Protein AF-A0A9Q1HTQ5-F1 (afdb_monomer_lite)

InterPro domains:
  IPR000104 Antifreeze protein, type I [PR00308] (292-306)
  IPR000104 Antifreeze protein, type I [PR00308] (306-317)
  IPR000104 Antifreeze protein, type I [PR00308] (328-337)
  IPR005135 Endonuclease/exonuclease/phosphatase [PF03372] (4-224)
  IPR016202 Deoxyribonuclease I [SM00476] (1-232)
  IPR036691 Endonuclease/exonuclease/phosphatase superfamily [G3DSA:3.60.10.10] (1-232)
  IPR036691 Endonuclease/exonuclease/phosphatase superfamily [SSF56219] (1-232)

Structure (mmCIF, N/CA/C/O backbone):
data_AF-A0A9Q1HTQ5-F1
#
_entry.id   AF-A0A9Q1HTQ5-F1
#
loop_
_atom_site.group_PDB
_atom_site.id
_atom_site.type_symbol
_atom_site.label_atom_id
_atom_site.label_alt_id
_atom_site.label_comp_id
_atom_site.label_asym_id
_atom_site.label_entity_id
_atom_site.label_seq_id
_atom_site.pdbx_PDB_ins_code
_atom_site.Cartn_x
_atom_site.Cartn_y
_atom_site.Cartn_z
_atom_site.occupancy
_atom_site.B_iso_or_equiv
_atom_site.auth_seq_id
_atom_site.auth_comp_id
_atom_site.auth_asym_id
_atom_site.auth_atom_id
_atom_site.pdbx_PDB_model_num
ATOM 1 N N . MET A 1 1 ? -15.915 -4.488 -5.566 1.00 89.19 1 MET A N 1
ATOM 2 C CA . MET A 1 1 ? -15.085 -3.269 -5.673 1.00 89.19 1 MET A CA 1
ATOM 3 C C . MET A 1 1 ? -13.651 -3.680 -5.464 1.00 89.19 1 MET A C 1
ATOM 5 O O . MET A 1 1 ? -13.401 -4.370 -4.483 1.00 89.19 1 MET A O 1
ATOM 9 N N . LYS A 1 2 ? -12.745 -3.303 -6.363 1.00 94.00 2 LYS A N 1
ATOM 10 C CA . LYS A 1 2 ? -11.341 -3.708 -6.296 1.00 94.00 2 LYS A CA 1
ATOM 11 C C . LYS A 1 2 ? -10.462 -2.571 -5.790 1.00 94.00 2 LYS A C 1
ATOM 13 O O . LYS A 1 2 ? -10.521 -1.468 -6.329 1.00 94.00 2 LYS A O 1
ATOM 18 N N . ILE A 1 3 ? -9.669 -2.848 -4.765 1.00 96.06 3 ILE A N 1
ATOM 19 C CA . ILE A 1 3 ? -8.783 -1.886 -4.111 1.00 96.06 3 ILE A CA 1
ATOM 20 C C . ILE A 1 3 ? -7.355 -2.399 -4.227 1.00 96.06 3 ILE A C 1
ATOM 22 O O . ILE A 1 3 ? -7.135 -3.603 -4.094 1.00 96.06 3 ILE A O 1
ATOM 26 N N . ALA A 1 4 ? -6.399 -1.510 -4.469 1.00 98.38 4 ALA A N 1
ATOM 27 C CA . ALA A 1 4 ? -4.987 -1.862 -4.450 1.00 98.38 4 ALA A CA 1
ATOM 28 C C . ALA A 1 4 ? -4.114 -0.780 -3.818 1.00 98.38 4 ALA A C 1
ATOM 30 O O . ALA A 1 4 ? -4.483 0.396 -3.776 1.00 98.38 4 ALA A O 1
ATOM 31 N N . SER A 1 5 ? -2.934 -1.196 -3.375 1.00 98.44 5 SER A N 1
ATOM 32 C CA . SER A 1 5 ? -1.803 -0.304 -3.145 1.00 98.44 5 SER A CA 1
ATOM 33 C C . SER A 1 5 ? -0.643 -0.732 -4.027 1.00 98.44 5 SER A C 1
ATOM 35 O O . SER A 1 5 ? -0.450 -1.929 -4.246 1.00 98.44 5 SER A O 1
ATOM 37 N N . PHE A 1 6 ? 0.090 0.236 -4.563 1.00 98.56 6 PHE A N 1
ATOM 38 C CA . PHE A 1 6 ? 1.207 -0.014 -5.456 1.00 98.56 6 PHE A CA 1
ATOM 39 C C . PHE A 1 6 ? 2.325 0.997 -5.202 1.00 98.56 6 PHE A C 1
ATOM 41 O O . PHE A 1 6 ? 2.171 2.189 -5.484 1.00 98.56 6 PHE A O 1
ATOM 48 N N . ASN A 1 7 ? 3.456 0.516 -4.685 1.00 98.12 7 ASN A N 1
ATOM 49 C CA . ASN A 1 7 ? 4.706 1.258 -4.745 1.00 98.12 7 ASN A CA 1
ATOM 50 C C . ASN A 1 7 ? 5.193 1.269 -6.195 1.00 98.12 7 ASN A C 1
ATOM 52 O O . ASN A 1 7 ? 5.527 0.223 -6.733 1.00 98.12 7 ASN A O 1
ATOM 56 N N . VAL A 1 8 ? 5.148 2.433 -6.851 1.00 97.12 8 VAL A N 1
ATOM 57 C CA . VAL A 1 8 ? 5.649 2.581 -8.218 1.00 97.12 8 VAL A CA 1
ATOM 58 C C . VAL A 1 8 ? 6.991 3.274 -8.150 1.00 97.12 8 VAL A C 1
ATOM 60 O O . VAL A 1 8 ? 7.046 4.490 -7.967 1.00 97.12 8 VAL A O 1
ATOM 63 N N . GLN A 1 9 ? 8.050 2.493 -8.359 1.00 94.38 9 GLN A N 1
ATOM 64 C CA . GLN A 1 9 ? 9.417 2.935 -8.120 1.00 94.38 9 GLN A CA 1
ATOM 65 C C . GLN A 1 9 ? 9.711 4.306 -8.744 1.00 94.38 9 GLN A C 1
ATOM 67 O O . GLN A 1 9 ? 9.787 4.452 -9.976 1.00 94.38 9 GLN A O 1
ATOM 72 N N . ARG A 1 10 ? 9.900 5.308 -7.882 1.00 92.19 10 ARG A N 1
ATOM 73 C CA . ARG A 1 10 ? 10.125 6.719 -8.231 1.00 92.19 10 ARG A CA 1
ATOM 74 C C . ARG A 1 10 ? 9.127 7.245 -9.269 1.00 92.19 10 ARG A C 1
ATOM 76 O O . ARG A 1 10 ? 9.522 7.734 -10.337 1.00 92.19 10 ARG A O 1
ATOM 83 N N . PHE A 1 11 ? 7.835 7.148 -8.975 1.00 93.25 11 PHE A N 1
ATOM 84 C CA . PHE A 1 11 ? 6.781 7.650 -9.850 1.00 93.25 11 PHE A CA 1
ATOM 85 C C . PHE A 1 11 ? 6.911 9.162 -10.062 1.00 93.25 11 PHE A C 1
ATOM 87 O O . PHE A 1 11 ? 6.737 9.958 -9.148 1.00 93.25 11 PHE A O 1
ATOM 94 N N . GLY A 1 12 ? 7.202 9.578 -11.289 1.00 92.25 12 GLY A N 1
ATOM 95 C CA . GLY A 1 12 ? 7.362 10.985 -11.642 1.00 92.25 12 GLY A CA 1
ATOM 96 C C . GLY A 1 12 ? 7.475 11.167 -13.150 1.00 92.25 12 GLY A C 1
ATOM 97 O O . GLY A 1 12 ? 7.322 10.206 -13.910 1.00 92.25 12 GLY A O 1
ATOM 98 N N . LEU A 1 13 ? 7.775 12.390 -13.598 1.00 89.50 13 LEU A N 1
ATOM 99 C CA . LEU A 1 13 ? 7.795 12.740 -15.027 1.00 89.50 13 LEU A CA 1
ATOM 100 C C . LEU A 1 13 ? 8.670 11.799 -15.863 1.00 89.50 13 LEU A C 1
ATOM 102 O O . LEU A 1 13 ? 8.209 11.273 -16.868 1.00 89.50 13 LEU A O 1
ATOM 106 N N . SER A 1 14 ? 9.890 11.498 -15.411 1.00 90.56 14 SER A N 1
ATOM 107 C CA . SER A 1 14 ? 10.790 10.582 -16.125 1.00 90.56 14 SER A CA 1
ATOM 108 C C . SER A 1 14 ? 10.177 9.200 -16.368 1.00 90.56 14 SER A C 1
ATOM 110 O O . SER A 1 14 ? 10.440 8.586 -17.399 1.00 90.56 14 SER A O 1
ATOM 112 N N . LYS A 1 15 ? 9.356 8.713 -15.429 1.00 92.06 15 LYS A N 1
ATOM 113 C CA . LYS A 1 15 ? 8.684 7.416 -15.529 1.00 92.06 15 LYS A CA 1
ATOM 114 C C . LYS A 1 15 ? 7.531 7.480 -16.535 1.00 92.06 15 LYS A C 1
ATOM 116 O O . LYS A 1 15 ? 7.478 6.664 -17.453 1.00 92.06 15 LYS A O 1
ATOM 121 N N . VAL A 1 16 ? 6.642 8.468 -16.398 1.00 91.38 16 VAL A N 1
ATOM 122 C CA . VAL A 1 16 ? 5.455 8.599 -17.264 1.00 91.38 16 VAL A CA 1
ATOM 123 C C . VAL A 1 16 ? 5.786 9.067 -18.686 1.00 91.38 16 VAL A C 1
ATOM 125 O O . VAL A 1 16 ? 4.998 8.829 -19.596 1.00 91.38 16 VAL A O 1
ATOM 128 N N . SER A 1 17 ? 6.964 9.651 -18.923 1.00 91.88 17 SER A N 1
ATOM 129 C CA . SER A 1 17 ? 7.436 9.987 -20.274 1.00 91.88 17 SER A CA 1
ATOM 130 C C . SER A 1 17 ? 7.849 8.766 -21.108 1.00 91.88 17 SER A C 1
ATOM 132 O O . SER A 1 17 ? 7.941 8.871 -22.332 1.00 91.88 17 SER A O 1
ATOM 134 N N . ASN A 1 18 ? 8.093 7.597 -20.496 1.00 94.56 18 ASN A N 1
ATOM 135 C CA . ASN A 1 18 ? 8.337 6.362 -21.243 1.00 94.56 18 ASN A CA 1
ATOM 136 C C . ASN A 1 18 ? 6.991 5.748 -21.685 1.00 94.56 18 ASN A C 1
ATOM 138 O O . ASN A 1 18 ? 6.228 5.282 -20.836 1.00 94.56 18 ASN A O 1
ATOM 142 N N . PRO A 1 19 ? 6.690 5.667 -22.996 1.00 94.19 19 PRO A N 1
ATOM 143 C CA . PRO A 1 19 ? 5.381 5.226 -23.477 1.00 94.19 19 PRO A CA 1
ATOM 144 C C . PRO A 1 19 ? 5.062 3.761 -23.144 1.00 94.19 19 PRO A C 1
ATOM 146 O O . PRO A 1 19 ? 3.893 3.419 -22.969 1.00 94.19 19 PRO A O 1
ATOM 149 N N . ASN A 1 20 ? 6.072 2.892 -23.034 1.00 94.44 20 ASN A N 1
ATOM 150 C CA . ASN A 1 20 ? 5.867 1.486 -22.675 1.00 94.44 20 ASN A CA 1
ATOM 151 C C . ASN A 1 20 ? 5.519 1.342 -21.190 1.00 94.44 20 ASN A C 1
ATOM 153 O O . ASN A 1 20 ? 4.600 0.596 -20.839 1.00 94.44 20 ASN A O 1
ATOM 157 N N . VAL A 1 21 ? 6.211 2.099 -20.333 1.00 96.19 21 VAL A N 1
ATOM 158 C CA . VAL A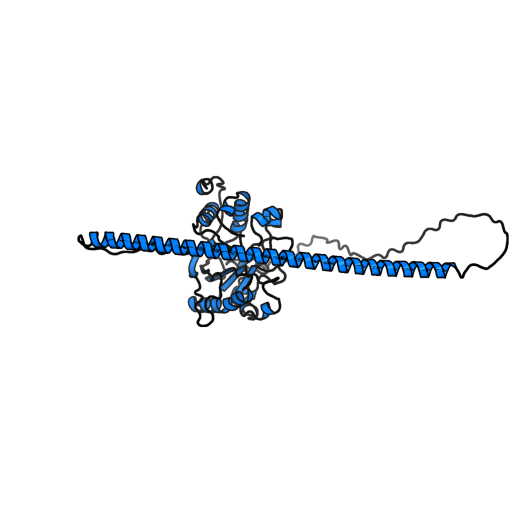 1 21 ? 5.938 2.139 -18.891 1.00 96.19 21 VAL A CA 1
ATOM 159 C C . VAL A 1 21 ? 4.577 2.773 -18.633 1.00 96.19 21 VAL A C 1
ATOM 161 O O . VAL A 1 21 ? 3.745 2.154 -17.979 1.00 96.19 21 VAL A O 1
ATOM 164 N N . LEU A 1 22 ? 4.290 3.932 -19.232 1.00 94.12 22 LEU A N 1
ATOM 165 C CA . LEU A 1 22 ? 2.994 4.603 -19.127 1.00 94.12 22 LEU A CA 1
ATOM 166 C C . LEU A 1 22 ? 1.839 3.693 -19.569 1.00 94.12 22 LEU A C 1
ATOM 168 O O . LEU A 1 22 ? 0.866 3.533 -18.839 1.00 94.12 22 LEU A O 1
ATOM 172 N N . SER A 1 23 ? 1.962 3.039 -20.729 1.00 94.44 23 SER A N 1
ATOM 173 C CA . SER A 1 23 ? 0.957 2.088 -21.230 1.00 94.44 23 SER A CA 1
ATOM 174 C C . SER A 1 23 ? 0.726 0.924 -20.262 1.00 94.44 23 SER A C 1
ATOM 176 O O . SER A 1 23 ? -0.410 0.493 -20.060 1.00 94.44 23 SER A O 1
ATOM 178 N N . THR A 1 24 ? 1.788 0.423 -19.630 1.00 96.69 24 THR A N 1
ATOM 179 C CA . THR A 1 24 ? 1.687 -0.655 -18.640 1.00 96.69 24 THR A CA 1
ATOM 180 C C . THR A 1 24 ? 1.044 -0.167 -17.345 1.00 96.69 24 THR A C 1
ATOM 182 O O . THR A 1 24 ? 0.107 -0.802 -16.868 1.00 96.69 24 THR A O 1
ATOM 185 N N . LEU A 1 25 ? 1.450 0.995 -16.827 1.00 96.00 25 LEU A N 1
ATOM 186 C CA . LEU A 1 25 ? 0.848 1.617 -15.646 1.00 96.00 25 LEU A CA 1
ATOM 187 C C . LEU A 1 25 ? -0.646 1.891 -15.850 1.00 96.00 25 LEU A C 1
ATOM 189 O O . LEU A 1 25 ? -1.441 1.561 -14.976 1.00 96.00 25 LEU A O 1
ATOM 193 N N . ILE A 1 26 ? -1.058 2.390 -17.020 1.00 92.44 26 ILE A N 1
ATOM 194 C CA . ILE A 1 26 ? -2.479 2.573 -17.354 1.00 92.44 26 ILE A CA 1
ATOM 195 C C . ILE A 1 26 ? -3.224 1.233 -17.292 1.00 92.44 26 ILE A C 1
ATOM 197 O O . ILE A 1 26 ? -4.296 1.160 -16.690 1.00 92.44 26 ILE A O 1
ATOM 201 N N . LYS A 1 27 ? -2.664 0.154 -17.861 1.00 94.81 27 LYS A N 1
ATOM 202 C CA . LYS A 1 27 ? -3.273 -1.190 -17.799 1.00 94.81 27 LYS A CA 1
ATOM 203 C C . LYS A 1 27 ? -3.373 -1.727 -16.373 1.00 94.81 27 LYS A C 1
ATOM 205 O O . LYS A 1 27 ? -4.360 -2.389 -16.070 1.00 94.81 27 LYS A O 1
ATOM 210 N N . ILE A 1 28 ? -2.373 -1.474 -15.525 1.00 96.12 28 ILE A N 1
ATOM 211 C CA . ILE A 1 28 ? -2.393 -1.861 -14.107 1.00 96.12 28 ILE A CA 1
ATOM 212 C C . ILE A 1 28 ? -3.494 -1.081 -13.389 1.00 96.12 28 ILE A C 1
ATOM 214 O O . ILE A 1 28 ? -4.422 -1.679 -12.854 1.00 96.12 28 ILE A O 1
ATOM 218 N N . VAL A 1 29 ? -3.430 0.248 -13.427 1.00 92.81 29 VAL A N 1
ATOM 219 C CA . VAL A 1 29 ? -4.302 1.134 -12.646 1.00 92.81 29 VAL A CA 1
ATOM 220 C C . VAL A 1 29 ? -5.769 0.996 -13.072 1.00 92.81 29 VAL A C 1
ATOM 222 O O . VAL A 1 29 ? -6.651 0.961 -12.221 1.00 92.81 29 VAL A O 1
ATOM 225 N N . SER A 1 30 ? -6.047 0.761 -14.360 1.00 91.25 30 SER A N 1
ATOM 226 C CA . SER A 1 30 ? -7.414 0.541 -14.881 1.00 91.25 30 SER A CA 1
ATOM 227 C C . SER A 1 30 ? -8.121 -0.712 -14.336 1.00 91.25 30 SER A C 1
ATOM 229 O O . SER A 1 30 ? -9.307 -0.924 -14.597 1.00 91.25 30 SER A O 1
ATOM 231 N N . ARG A 1 31 ? -7.418 -1.576 -13.594 1.00 93.19 31 ARG A N 1
ATOM 232 C CA . ARG A 1 31 ? -8.006 -2.758 -12.943 1.00 93.19 31 ARG A CA 1
ATOM 233 C C . ARG A 1 31 ? -8.769 -2.416 -11.666 1.00 93.19 31 ARG A C 1
ATOM 235 O O . ARG A 1 31 ? -9.531 -3.260 -11.194 1.00 93.19 31 ARG A O 1
ATOM 242 N N . TYR A 1 32 ? -8.530 -1.241 -11.091 1.00 92.62 32 TYR A N 1
ATOM 243 C CA . TYR A 1 32 ? -8.919 -0.923 -9.724 1.00 92.62 32 TYR A CA 1
ATOM 244 C C . TYR A 1 32 ? -9.999 0.161 -9.672 1.00 92.62 32 TYR A C 1
ATOM 246 O O . TYR A 1 32 ? -10.079 1.058 -10.511 1.00 92.62 32 TYR A O 1
ATOM 254 N N . ASP A 1 33 ? -10.872 0.059 -8.673 1.00 88.38 33 ASP A N 1
ATOM 255 C CA . ASP A 1 33 ? -11.833 1.112 -8.348 1.00 88.38 33 ASP A CA 1
ATOM 256 C C . ASP A 1 33 ? -11.179 2.190 -7.482 1.00 88.38 33 ASP A C 1
ATOM 258 O O . ASP A 1 33 ? -11.425 3.375 -7.691 1.00 88.38 33 ASP A O 1
ATOM 262 N N . ILE A 1 34 ? -10.320 1.766 -6.550 1.00 90.75 34 ILE A N 1
ATOM 263 C CA . ILE A 1 34 ? -9.437 2.632 -5.769 1.00 90.75 34 ILE A CA 1
ATOM 264 C C . ILE A 1 34 ? -8.026 2.062 -5.857 1.00 90.75 34 ILE A C 1
ATOM 266 O O . ILE A 1 34 ? -7.817 0.884 -5.564 1.00 90.75 34 ILE A O 1
ATOM 270 N N . ILE A 1 35 ? -7.054 2.895 -6.208 1.00 93.94 35 ILE A N 1
ATOM 271 C CA . ILE A 1 35 ? -5.642 2.547 -6.072 1.00 93.94 35 ILE A CA 1
ATOM 272 C C . ILE A 1 35 ? -4.883 3.651 -5.344 1.00 93.94 35 ILE A C 1
ATOM 274 O O . ILE A 1 35 ? -5.070 4.839 -5.616 1.00 93.94 35 ILE A O 1
ATOM 278 N N . VAL A 1 36 ? -4.033 3.228 -4.413 1.00 94.75 36 VAL A N 1
ATOM 279 C CA . VAL A 1 36 ? -3.029 4.054 -3.747 1.00 94.75 36 VAL A CA 1
ATOM 280 C C . VAL A 1 36 ? -1.711 3.882 -4.496 1.00 94.75 36 VAL A C 1
ATOM 282 O O . VAL A 1 36 ? -1.226 2.760 -4.625 1.00 94.75 36 VAL A O 1
ATOM 285 N N . ILE A 1 37 ? -1.147 4.981 -4.996 1.00 94.88 37 ILE A N 1
ATOM 286 C CA . ILE A 1 37 ? 0.185 5.004 -5.610 1.00 94.88 37 ILE A CA 1
ATOM 287 C C . ILE A 1 37 ? 1.164 5.628 -4.615 1.00 94.88 37 ILE A C 1
ATOM 289 O O . ILE A 1 37 ? 0.953 6.759 -4.165 1.00 94.88 37 ILE A O 1
ATOM 293 N N . LEU A 1 38 ? 2.215 4.881 -4.277 1.00 94.12 38 LEU A N 1
ATOM 294 C CA . LEU A 1 38 ? 3.291 5.312 -3.382 1.00 94.12 38 LEU A CA 1
ATOM 295 C C . LEU A 1 38 ? 4.530 5.740 -4.183 1.00 94.12 38 LEU A C 1
ATOM 297 O O . LEU A 1 38 ? 4.620 5.507 -5.387 1.00 94.12 38 LEU A O 1
ATOM 301 N N . GLU A 1 39 ? 5.468 6.380 -3.481 1.00 92.12 39 GLU A N 1
ATOM 302 C CA . GLU A 1 39 ? 6.740 6.887 -4.019 1.00 92.12 39 GLU A CA 1
ATOM 303 C C . GLU A 1 39 ? 6.582 7.905 -5.165 1.00 92.12 39 GLU A C 1
ATOM 305 O O . GLU A 1 39 ? 7.331 7.920 -6.143 1.00 92.12 39 GLU A O 1
ATOM 310 N N . VAL A 1 40 ? 5.612 8.813 -5.020 1.00 90.12 40 VAL A N 1
ATOM 311 C CA . VAL A 1 40 ? 5.453 9.953 -5.928 1.00 90.12 40 VAL A CA 1
ATOM 312 C C . VAL A 1 40 ? 6.608 10.939 -5.718 1.00 90.12 40 VAL A C 1
ATOM 314 O O . VAL A 1 40 ? 6.746 11.555 -4.664 1.00 90.12 40 VAL A O 1
ATOM 317 N N . VAL A 1 41 ? 7.437 11.104 -6.746 1.00 88.56 41 VAL A N 1
ATOM 318 C CA . VAL A 1 41 ? 8.570 12.033 -6.810 1.00 88.56 41 VAL A CA 1
ATOM 319 C C . VAL A 1 41 ? 8.253 13.114 -7.840 1.00 88.56 41 VAL A C 1
ATOM 321 O O . VAL A 1 41 ? 8.813 13.154 -8.939 1.00 88.56 41 VAL A O 1
ATOM 324 N N . ASP A 1 42 ? 7.311 13.990 -7.492 1.00 83.44 42 ASP A N 1
ATOM 325 C CA . ASP A 1 42 ? 6.885 15.080 -8.365 1.00 83.44 42 ASP A CA 1
ATOM 326 C C . ASP A 1 42 ? 6.272 16.256 -7.597 1.00 83.44 42 ASP A C 1
ATOM 328 O O . ASP A 1 42 ? 5.069 16.320 -7.355 1.00 83.44 42 ASP A O 1
ATOM 332 N N . VAL A 1 43 ? 7.109 17.246 -7.297 1.00 80.50 43 VAL A N 1
ATOM 333 C CA . VAL A 1 43 ? 6.691 18.493 -6.634 1.00 80.50 43 VAL A CA 1
ATOM 334 C C . VAL A 1 43 ? 5.738 19.345 -7.476 1.00 80.50 43 VAL A C 1
ATOM 336 O O . VAL A 1 43 ? 5.067 20.223 -6.945 1.00 80.50 43 VAL A O 1
ATOM 339 N N . SER A 1 44 ? 5.703 19.141 -8.797 1.00 79.56 44 SER A N 1
ATOM 340 C CA . SER A 1 44 ? 4.888 19.955 -9.706 1.00 79.56 44 SER A CA 1
ATOM 341 C C . SER A 1 44 ? 3.464 19.429 -9.867 1.00 79.56 44 SER A C 1
ATOM 343 O O . SER A 1 44 ? 2.594 20.164 -10.329 1.00 79.56 44 SER A O 1
ATOM 345 N N . GLY A 1 45 ? 3.238 18.154 -9.534 1.00 81.00 45 GLY A N 1
ATOM 346 C CA . GLY A 1 45 ? 2.000 17.431 -9.822 1.00 81.00 45 GLY A CA 1
ATOM 347 C C . GLY A 1 45 ? 1.775 17.114 -11.309 1.00 81.00 45 GLY A C 1
ATOM 348 O O . GLY A 1 45 ? 0.769 16.494 -11.648 1.00 81.00 45 GLY A O 1
ATOM 349 N N . ALA A 1 46 ? 2.683 17.495 -12.212 1.00 78.38 46 ALA A N 1
ATOM 350 C CA . ALA A 1 46 ? 2.516 17.313 -13.654 1.00 78.38 46 ALA A CA 1
ATOM 351 C C . ALA A 1 46 ? 2.484 15.835 -14.088 1.00 78.38 46 ALA A C 1
ATOM 353 O O . ALA A 1 46 ? 1.805 15.484 -15.052 1.00 78.38 46 ALA A O 1
ATOM 354 N N . SER A 1 47 ? 3.198 14.950 -13.391 1.00 77.50 47 SER A N 1
ATOM 355 C CA . SER A 1 47 ? 3.153 13.501 -13.625 1.00 77.50 47 SER A CA 1
ATOM 356 C C . SER A 1 47 ? 1.800 12.915 -13.240 1.00 77.50 47 SER A C 1
ATOM 358 O O . SER A 1 47 ? 1.245 12.126 -14.002 1.00 77.50 47 SER A O 1
ATOM 360 N N . VAL A 1 48 ? 1.239 13.362 -12.114 1.00 81.56 48 VAL A N 1
ATOM 361 C CA . VAL A 1 48 ? -0.112 13.013 -11.671 1.00 81.56 48 VAL A CA 1
ATOM 362 C C . VAL A 1 48 ? -1.141 13.519 -12.678 1.00 81.56 48 VAL A C 1
ATOM 364 O O . VAL A 1 48 ? -2.000 12.752 -13.103 1.00 81.56 48 VAL A O 1
ATOM 367 N N . GLU A 1 49 ? -1.026 14.768 -13.132 1.00 77.56 49 GLU A N 1
ATOM 368 C CA . GLU A 1 49 ? -1.935 15.349 -14.123 1.00 77.56 49 GLU A CA 1
ATOM 369 C C . GLU A 1 49 ? -1.858 14.629 -15.481 1.00 77.56 49 GLU A C 1
ATOM 371 O O . GLU A 1 49 ? -2.898 14.243 -16.021 1.00 77.56 49 GLU A O 1
ATOM 376 N N . CYS A 1 50 ? -0.652 14.389 -16.022 1.00 75.56 50 CYS A N 1
ATOM 377 C CA . CYS A 1 50 ? -0.459 13.612 -17.258 1.00 75.56 50 CYS A CA 1
ATOM 378 C C . CYS A 1 50 ? -1.065 12.210 -17.089 1.00 75.56 50 CYS A C 1
ATOM 380 O O . CYS A 1 50 ? -1.841 11.774 -17.937 1.00 75.56 50 CYS A O 1
ATOM 382 N N . PHE A 1 51 ? -0.804 11.537 -15.965 1.00 79.69 51 PHE A N 1
ATOM 383 C CA . PHE A 1 51 ? -1.307 10.189 -15.719 1.00 79.69 51 PHE A CA 1
ATOM 384 C C . PHE A 1 51 ? -2.837 10.137 -15.606 1.00 79.69 51 PHE A C 1
ATOM 386 O O . PHE A 1 51 ? -3.472 9.369 -16.324 1.00 79.69 51 PHE A O 1
ATOM 393 N N . VAL A 1 52 ? -3.453 10.990 -14.784 1.00 79.12 52 VAL A N 1
ATOM 394 C CA . VAL A 1 52 ? -4.918 11.060 -14.625 1.00 79.12 52 VAL A CA 1
ATOM 395 C C . VAL A 1 52 ? -5.613 11.443 -15.934 1.00 79.12 52 VAL A C 1
ATOM 397 O O . VAL A 1 52 ? -6.658 10.877 -16.261 1.00 79.12 52 VAL A O 1
ATOM 400 N N . THR A 1 53 ? -5.019 12.343 -16.722 1.00 76.56 53 THR A N 1
ATOM 401 C CA . THR A 1 53 ? -5.562 12.720 -18.036 1.00 76.56 53 THR A CA 1
ATOM 402 C C . THR A 1 53 ? -5.611 11.526 -18.990 1.00 76.56 53 THR A C 1
ATOM 404 O O . THR A 1 53 ? -6.605 11.345 -19.693 1.00 76.56 53 THR A O 1
ATOM 407 N N . GLU A 1 54 ? -4.573 10.687 -19.001 1.00 74.00 54 GLU A N 1
ATOM 408 C CA . GLU A 1 54 ? -4.553 9.466 -19.816 1.00 74.00 54 GLU A CA 1
ATOM 409 C C . GLU A 1 54 ? -5.502 8.378 -19.277 1.00 74.00 54 GLU A C 1
ATOM 411 O O . GLU A 1 54 ? -6.017 7.574 -20.056 1.00 74.00 54 GLU A O 1
ATOM 416 N N . LEU A 1 55 ? -5.780 8.361 -17.966 1.00 73.56 55 LEU A N 1
ATOM 417 C CA . LEU A 1 55 ? -6.705 7.411 -17.331 1.00 73.56 55 LEU A CA 1
ATOM 418 C C . LEU A 1 55 ? -8.190 7.670 -17.656 1.00 73.56 55 LEU A C 1
ATOM 420 O O . LEU A 1 55 ? -8.954 6.707 -17.743 1.00 73.56 55 LEU A O 1
ATOM 424 N N . ASN A 1 56 ? -8.599 8.935 -17.831 1.00 61.91 56 ASN A N 1
ATOM 425 C CA . ASN A 1 56 ? -9.908 9.366 -18.360 1.00 61.91 56 ASN A CA 1
ATOM 426 C C . ASN A 1 56 ? -11.157 8.609 -17.788 1.00 61.91 56 ASN A C 1
ATOM 428 O O . ASN A 1 56 ? -11.804 7.865 -18.534 1.00 61.91 56 ASN A O 1
ATOM 432 N N . ARG A 1 57 ? -11.509 8.787 -16.487 1.00 57.50 57 ARG A N 1
ATOM 433 C CA . ARG A 1 57 ? -12.694 8.174 -15.797 1.00 57.50 57 ARG A CA 1
ATOM 434 C C . ARG A 1 57 ? -13.640 9.155 -15.096 1.00 57.50 57 ARG A C 1
ATOM 436 O O . ARG A 1 57 ? -13.191 10.157 -14.559 1.00 57.50 57 ARG A O 1
ATOM 443 N N . ASP A 1 58 ? -14.916 8.751 -15.011 1.00 53.16 58 ASP A N 1
ATOM 444 C CA . ASP A 1 58 ? -15.959 9.255 -14.099 1.00 53.16 58 ASP A CA 1
ATOM 445 C C . ASP A 1 58 ? -15.993 8.531 -12.726 1.00 53.16 58 ASP A C 1
ATOM 447 O O . ASP A 1 58 ? -15.949 7.297 -12.648 1.00 53.16 58 ASP A O 1
ATOM 451 N N . ASP A 1 59 ? -16.161 9.288 -11.638 1.00 54.44 59 ASP A N 1
ATOM 452 C CA . ASP A 1 59 ? -16.075 8.808 -10.250 1.00 54.44 59 ASP A CA 1
ATOM 453 C C . ASP A 1 59 ? -17.085 7.700 -9.879 1.00 54.44 59 ASP A C 1
ATOM 455 O O . ASP A 1 59 ? -18.300 7.900 -9.861 1.00 54.44 59 ASP A O 1
ATOM 459 N N . ALA A 1 60 ? -16.573 6.518 -9.507 1.00 56.94 60 ALA A N 1
ATOM 460 C CA . ALA A 1 60 ? -17.369 5.399 -8.977 1.00 56.94 60 ALA A CA 1
ATOM 461 C C . ALA A 1 60 ? -17.467 5.389 -7.437 1.00 56.94 60 ALA A C 1
ATOM 463 O O . ALA A 1 60 ? -18.306 4.687 -6.864 1.00 56.94 60 ALA A O 1
ATOM 464 N N . VAL A 1 61 ? -16.598 6.148 -6.765 1.00 69.25 61 VAL A N 1
ATOM 465 C CA . VAL A 1 61 ? -16.501 6.254 -5.305 1.00 69.25 61 VAL A CA 1
ATOM 466 C C . VAL A 1 61 ? -16.268 7.703 -4.912 1.00 69.25 61 VAL A C 1
ATOM 468 O O . VAL A 1 61 ? -15.528 8.420 -5.577 1.00 69.25 61 VAL A O 1
ATOM 471 N N . ASN A 1 62 ? -16.883 8.122 -3.809 1.00 81.19 62 ASN A N 1
ATOM 472 C CA . ASN A 1 62 ? -16.792 9.502 -3.353 1.00 81.19 62 ASN A CA 1
ATOM 473 C C . ASN A 1 62 ? -15.760 9.595 -2.231 1.00 81.19 62 ASN A C 1
ATOM 475 O O . ASN A 1 62 ? -15.977 9.027 -1.159 1.00 81.19 62 ASN A O 1
ATOM 479 N N . LEU A 1 63 ? -14.665 10.326 -2.448 1.00 86.62 63 LEU A N 1
ATOM 480 C CA . LEU A 1 63 ? -13.786 10.755 -1.360 1.00 86.62 63 LEU A CA 1
ATOM 481 C C . LEU A 1 63 ? -14.532 11.818 -0.542 1.00 86.62 63 LEU A C 1
ATOM 483 O O . LEU A 1 63 ? -14.777 12.925 -1.013 1.00 86.62 63 LEU A O 1
ATOM 487 N N . VAL A 1 64 ? -14.938 11.466 0.676 1.00 91.31 64 VAL A N 1
ATOM 488 C CA . VAL A 1 64 ? -15.757 12.323 1.554 1.00 91.31 64 VAL A CA 1
ATOM 489 C C . VAL A 1 64 ? -14.950 12.972 2.678 1.00 91.31 64 VAL A C 1
ATOM 491 O O . VAL A 1 64 ? -15.473 13.806 3.415 1.00 91.31 64 VAL A O 1
ATOM 494 N N . GLY A 1 65 ? -13.677 12.610 2.822 1.00 89.75 65 GLY A N 1
ATOM 495 C CA . GLY A 1 65 ? -12.754 13.289 3.720 1.00 89.75 65 GLY A CA 1
ATOM 496 C C . GLY A 1 65 ? -11.329 12.781 3.571 1.00 89.75 65 GLY A C 1
ATOM 497 O O . GLY A 1 65 ? -11.110 11.622 3.236 1.00 89.75 65 GLY A O 1
ATOM 498 N N . SER A 1 66 ? -10.366 13.645 3.859 1.00 95.38 66 SER A N 1
ATOM 499 C CA . SER A 1 66 ? -8.960 13.277 3.966 1.00 95.38 66 SER A CA 1
ATOM 500 C C . SER A 1 66 ? -8.242 14.174 4.967 1.00 95.38 66 SER A C 1
ATOM 502 O O . SER A 1 66 ? -8.728 15.264 5.285 1.00 95.38 66 SER A O 1
ATOM 504 N N . TYR A 1 67 ? -7.124 13.698 5.513 1.00 94.00 67 TYR A N 1
ATOM 505 C CA . TYR A 1 67 ? -6.195 14.518 6.289 1.00 94.00 67 TYR A CA 1
ATOM 506 C C . TYR A 1 67 ? -4.827 13.841 6.402 1.00 94.00 67 TYR A C 1
ATOM 508 O O . TYR A 1 67 ? -4.737 12.617 6.419 1.00 94.00 67 TYR A O 1
ATOM 516 N N . GLN A 1 68 ? -3.780 14.651 6.526 1.00 94.94 68 GLN A N 1
ATOM 517 C CA . GLN A 1 68 ? -2.442 14.196 6.887 1.00 94.94 68 GLN A CA 1
ATOM 518 C C . GLN A 1 68 ? -2.404 13.920 8.396 1.00 94.94 68 GLN A C 1
ATOM 520 O O . GLN A 1 68 ? -2.822 14.782 9.171 1.00 94.94 68 GLN A O 1
ATOM 525 N N . TYR A 1 69 ? -1.980 12.727 8.820 1.00 93.62 69 TYR A N 1
ATOM 526 C CA . TYR A 1 69 ? -1.789 12.442 10.245 1.00 93.62 69 TYR A CA 1
ATOM 527 C C . TYR A 1 69 ? -0.666 13.317 10.813 1.00 93.62 69 TYR A C 1
ATOM 529 O O . TYR A 1 69 ? 0.365 13.481 10.171 1.00 93.62 69 TYR A O 1
ATOM 537 N N . GLU A 1 70 ? -0.886 13.885 11.999 1.00 90.06 70 GLU A N 1
ATOM 538 C CA . GLU A 1 70 ? 0.111 14.689 12.707 1.00 90.06 70 GLU A CA 1
ATOM 539 C C . GLU A 1 70 ? 0.765 13.824 13.786 1.00 90.06 70 GLU A C 1
ATOM 541 O O . GLU A 1 70 ? 0.108 13.427 14.754 1.00 90.06 70 GLU A O 1
ATOM 546 N N . ASP A 1 71 ? 2.055 13.558 13.623 1.00 89.25 71 ASP A N 1
ATOM 547 C CA . ASP A 1 71 ? 2.839 12.693 14.503 1.00 89.25 71 ASP A CA 1
ATOM 548 C C . ASP A 1 71 ? 3.527 13.496 15.624 1.00 89.25 71 ASP A C 1
ATOM 550 O O . ASP A 1 71 ? 4.746 13.638 15.703 1.00 89.25 71 ASP A O 1
ATOM 554 N N . SER A 1 72 ? 2.694 14.162 16.430 1.00 87.25 72 SER A N 1
ATOM 555 C CA . SER A 1 72 ? 3.103 15.114 17.478 1.00 87.25 72 SER A CA 1
ATOM 556 C C . SER A 1 72 ? 2.765 14.638 18.898 1.00 87.25 72 SER A C 1
ATOM 558 O O . SER A 1 72 ? 2.565 15.438 19.819 1.00 87.25 72 SER A O 1
ATOM 560 N N . GLN A 1 73 ? 2.644 13.324 19.082 1.00 82.31 73 GLN A N 1
ATOM 561 C CA . GLN A 1 73 ? 2.330 12.677 20.349 1.00 82.31 73 GLN A CA 1
ATOM 562 C C . GLN A 1 73 ? 3.486 12.918 21.321 1.00 82.31 73 GLN A C 1
ATOM 564 O O . GLN A 1 73 ? 4.635 12.593 21.045 1.00 82.31 73 GLN A O 1
ATOM 569 N N . ALA A 1 74 ? 3.174 13.485 22.488 1.00 80.94 74 ALA A N 1
ATOM 570 C CA . ALA A 1 74 ? 4.194 13.822 23.472 1.00 80.94 74 ALA A CA 1
ATOM 571 C C . ALA A 1 74 ? 4.988 12.577 23.910 1.00 80.94 74 ALA A C 1
ATOM 573 O O . ALA A 1 74 ? 4.419 11.676 24.534 1.00 80.94 74 ALA A O 1
ATOM 574 N N . GLY A 1 75 ? 6.297 12.574 23.653 1.00 81.19 75 GLY A N 1
ATOM 575 C CA . GLY A 1 75 ? 7.203 11.467 23.966 1.00 81.19 75 GLY A CA 1
ATOM 576 C C . GLY A 1 75 ? 7.368 10.411 22.869 1.00 81.19 75 GLY A C 1
ATOM 577 O O . GLY A 1 75 ? 8.110 9.457 23.106 1.00 81.19 75 GLY A O 1
ATOM 578 N N . ASP A 1 76 ? 6.717 10.574 21.718 1.00 80.44 76 ASP A N 1
ATOM 579 C CA . ASP A 1 76 ? 6.956 9.782 20.506 1.00 80.44 76 ASP A CA 1
ATOM 580 C C . ASP A 1 76 ? 6.769 10.653 19.254 1.00 80.44 76 ASP A C 1
ATOM 582 O O . ASP A 1 76 ? 6.050 10.314 18.325 1.00 80.44 76 ASP A O 1
ATOM 586 N N . GLU A 1 77 ? 7.358 11.849 19.269 1.00 88.00 77 GLU A N 1
ATOM 587 C CA . GLU A 1 77 ? 7.269 12.778 18.147 1.00 88.00 77 GLU A CA 1
ATOM 588 C C . GLU A 1 77 ? 8.113 12.298 16.948 1.00 88.00 77 GLU A C 1
ATOM 590 O O . GLU A 1 77 ? 9.238 11.821 17.136 1.00 88.00 77 GLU A O 1
ATOM 595 N N . ASP A 1 78 ? 7.613 12.517 15.724 1.00 89.12 78 ASP A N 1
ATOM 596 C CA . ASP A 1 78 ? 8.357 12.319 14.462 1.00 89.12 78 ASP A CA 1
ATOM 597 C C . ASP A 1 78 ? 8.857 10.867 14.258 1.00 89.12 78 ASP A C 1
ATOM 599 O O . ASP A 1 78 ? 10.030 10.603 13.977 1.00 89.12 78 ASP A O 1
ATOM 603 N N . VAL A 1 79 ? 7.965 9.892 14.459 1.00 93.06 79 VAL A N 1
ATOM 604 C CA . VAL A 1 79 ? 8.178 8.464 14.182 1.00 93.06 79 VAL A CA 1
ATOM 605 C C . VAL A 1 79 ? 8.182 8.193 12.683 1.00 93.06 79 VAL A C 1
ATOM 607 O O . VAL A 1 79 ? 9.058 7.477 12.194 1.00 93.06 79 VAL A O 1
ATOM 610 N N . PHE A 1 80 ? 7.195 8.717 11.955 1.00 95.88 80 PHE A N 1
ATOM 611 C CA . PHE A 1 80 ? 7.029 8.413 10.536 1.00 95.88 80 PHE A CA 1
ATOM 612 C C . PHE A 1 80 ? 7.965 9.247 9.664 1.00 95.88 80 PHE A C 1
ATOM 614 O O . PHE A 1 80 ? 7.867 10.468 9.629 1.00 95.88 80 PHE A O 1
ATOM 621 N N . ALA A 1 81 ? 8.777 8.597 8.823 1.00 93.81 81 ALA A N 1
ATOM 622 C CA . ALA A 1 81 ? 9.506 9.316 7.773 1.00 93.81 81 ALA A CA 1
ATOM 623 C C . ALA A 1 81 ? 8.568 9.935 6.718 1.00 93.81 81 ALA A C 1
ATOM 625 O O . ALA A 1 81 ? 8.962 10.832 5.968 1.00 93.81 81 ALA A O 1
ATOM 626 N N . ARG A 1 82 ? 7.356 9.378 6.601 1.00 93.88 82 ARG A N 1
ATOM 627 C CA . ARG A 1 82 ? 6.271 9.841 5.735 1.00 93.88 82 ARG A CA 1
ATOM 628 C C . ARG A 1 82 ? 4.966 9.618 6.476 1.00 93.88 82 ARG A C 1
ATOM 630 O O . ARG A 1 82 ? 4.497 8.485 6.577 1.00 93.88 82 ARG A O 1
ATOM 637 N N . GLU A 1 83 ? 4.383 10.680 7.003 1.00 93.12 83 GLU A N 1
ATOM 638 C CA . GLU A 1 83 ? 3.176 10.559 7.801 1.00 93.12 83 GLU A CA 1
ATOM 639 C C . GLU A 1 83 ? 2.025 9.976 6.945 1.00 93.12 83 GLU A C 1
ATOM 641 O O . GLU A 1 83 ? 1.896 10.304 5.755 1.00 93.12 83 GLU A O 1
ATOM 646 N N . PRO A 1 84 ? 1.146 9.125 7.503 1.00 95.75 84 PRO A N 1
ATOM 647 C CA . PRO A 1 84 ? 0.034 8.562 6.738 1.00 95.75 84 PRO A CA 1
ATOM 648 C C . PRO A 1 84 ? -0.999 9.610 6.284 1.00 95.75 84 PRO A C 1
ATOM 650 O O . PRO A 1 84 ? -1.568 10.345 7.099 1.00 95.75 84 PRO A O 1
ATOM 653 N N . TYR A 1 85 ? -1.312 9.633 4.983 1.00 93.94 85 TYR A N 1
ATOM 654 C CA . TYR A 1 85 ? -2.377 10.474 4.418 1.00 93.94 85 TYR A CA 1
ATOM 655 C C . TYR A 1 85 ? -3.719 9.734 4.424 1.00 93.94 85 TYR A C 1
ATOM 657 O O . TYR A 1 85 ? -4.019 8.929 3.544 1.00 93.94 85 TYR A O 1
ATOM 665 N N . ILE A 1 86 ? -4.538 9.994 5.438 1.00 96.81 86 ILE A N 1
ATOM 666 C CA . ILE A 1 86 ? -5.770 9.252 5.704 1.00 96.81 86 ILE A CA 1
ATOM 667 C C . ILE A 1 86 ? -6.865 9.651 4.712 1.00 96.81 86 ILE A C 1
ATOM 669 O O . ILE A 1 86 ? -7.147 10.836 4.530 1.00 96.81 86 ILE A O 1
ATOM 673 N N . LEU A 1 87 ? -7.553 8.664 4.134 1.00 96.06 87 LEU A N 1
ATOM 674 C CA . LEU A 1 87 ? -8.608 8.856 3.136 1.00 96.06 87 LEU A CA 1
ATOM 675 C C . LEU A 1 87 ? -9.904 8.183 3.588 1.00 96.06 87 LEU A C 1
ATOM 677 O O . LEU A 1 87 ? -9.896 7.027 3.995 1.00 96.06 87 LEU A O 1
ATOM 681 N N . ARG A 1 88 ? -11.038 8.870 3.473 1.00 95.25 88 ARG A N 1
ATOM 682 C CA . ARG A 1 88 ? -12.364 8.325 3.775 1.00 95.25 88 ARG A CA 1
ATOM 683 C C . ARG A 1 88 ? -13.240 8.353 2.541 1.00 95.25 88 ARG A C 1
ATOM 685 O O . ARG A 1 88 ? -13.555 9.417 2.012 1.00 95.25 88 ARG A O 1
ATOM 692 N N . PHE A 1 89 ? -13.698 7.182 2.143 1.00 91.38 89 PHE A N 1
ATOM 693 C CA . PHE A 1 89 ? -14.565 6.970 1.004 1.00 91.38 89 PHE A CA 1
ATOM 694 C C . PHE A 1 89 ? -15.974 6.606 1.450 1.00 91.38 89 PHE A C 1
ATOM 696 O O . PHE A 1 89 ? -16.183 5.874 2.420 1.00 91.38 89 PHE A O 1
ATOM 703 N N . GLN A 1 90 ? -16.945 7.080 0.678 1.00 89.06 90 GLN A N 1
ATOM 704 C CA . GLN A 1 90 ? -18.308 6.590 0.718 1.00 89.06 90 GLN A CA 1
ATOM 705 C C . GLN A 1 90 ? -18.607 5.829 -0.573 1.00 89.06 90 GLN A C 1
ATOM 707 O O . GLN A 1 90 ? -18.409 6.340 -1.677 1.00 89.06 90 GLN A O 1
ATOM 712 N N . SER A 1 91 ? -19.114 4.608 -0.428 1.00 81.75 91 SER A N 1
ATOM 713 C CA . SER A 1 91 ? -19.462 3.737 -1.547 1.00 81.75 91 SER A CA 1
ATOM 714 C C . SER A 1 91 ? -20.922 3.328 -1.469 1.00 81.75 91 SER A C 1
ATOM 716 O O . SER A 1 91 ? -21.377 2.744 -0.488 1.00 81.75 91 SER A O 1
ATOM 718 N N . MET A 1 92 ? -21.669 3.572 -2.543 1.00 79.19 92 MET A N 1
ATOM 719 C CA . MET A 1 92 ? -23.049 3.094 -2.652 1.00 79.19 92 MET A CA 1
ATOM 720 C C . MET A 1 92 ? -23.128 1.660 -3.192 1.00 79.19 92 MET A C 1
ATOM 722 O O . MET A 1 92 ? -24.166 1.018 -3.034 1.00 79.19 92 MET A O 1
ATOM 726 N N . ALA A 1 93 ? -22.036 1.125 -3.746 1.00 78.62 93 ALA A N 1
ATOM 727 C CA . ALA A 1 93 ? -22.008 -0.163 -4.441 1.00 78.62 93 ALA A CA 1
ATOM 728 C C . ALA A 1 93 ? -21.618 -1.361 -3.552 1.00 78.62 93 ALA A C 1
ATOM 730 O O . ALA A 1 93 ? -21.962 -2.496 -3.875 1.00 78.62 93 ALA A O 1
ATOM 731 N N . THR A 1 94 ? -20.932 -1.139 -2.428 1.00 83.25 94 THR A N 1
ATOM 732 C CA . THR A 1 94 ? -20.414 -2.202 -1.540 1.00 83.25 94 THR A CA 1
ATOM 733 C C . THR A 1 94 ? -21.296 -2.451 -0.323 1.00 83.25 94 THR A C 1
ATOM 735 O O . THR A 1 94 ? -22.107 -1.595 0.035 1.00 83.25 94 THR A O 1
ATOM 738 N N . GLU A 1 95 ? -21.160 -3.622 0.308 1.00 82.94 95 GLU A N 1
ATOM 739 C CA . GLU A 1 95 ? -21.797 -3.911 1.608 1.00 82.94 95 GLU A CA 1
ATOM 740 C C . GLU A 1 95 ? -21.343 -2.897 2.672 1.00 82.94 95 GLU A C 1
ATOM 742 O O . GLU A 1 95 ? -22.172 -2.319 3.374 1.00 82.94 95 GLU A O 1
ATOM 747 N N . LEU A 1 96 ? -20.046 -2.571 2.687 1.00 86.12 96 LEU A N 1
ATOM 748 C CA . LEU A 1 96 ? -19.492 -1.463 3.465 1.00 86.12 96 LEU A CA 1
ATOM 749 C C . LEU A 1 96 ? -19.743 -0.130 2.761 1.00 86.12 96 LEU A C 1
ATOM 751 O O . LEU A 1 96 ? -19.226 0.108 1.670 1.00 86.12 96 LEU A O 1
ATOM 755 N N . LYS A 1 97 ? -20.531 0.749 3.384 1.00 88.25 97 LYS A N 1
ATOM 756 C CA . LYS A 1 97 ? -20.846 2.084 2.840 1.00 88.25 97 LYS A CA 1
ATOM 757 C C . LYS A 1 97 ? -19.812 3.147 3.161 1.00 88.25 97 LYS A C 1
ATOM 759 O O . LYS A 1 97 ? -19.697 4.118 2.421 1.00 88.25 97 LYS A O 1
ATOM 764 N N . ASP A 1 98 ? -19.103 2.956 4.258 1.00 91.75 98 ASP A N 1
ATOM 765 C CA . ASP A 1 98 ? -18.076 3.841 4.784 1.00 91.75 98 ASP A CA 1
ATOM 766 C C . ASP A 1 98 ? -16.778 3.047 4.829 1.00 91.75 98 ASP A C 1
ATOM 768 O O . ASP A 1 98 ? -16.775 1.942 5.370 1.00 91.75 98 ASP A O 1
ATOM 772 N N . LEU A 1 99 ? -15.719 3.573 4.226 1.00 94.88 99 LEU A N 1
ATOM 773 C CA . LEU A 1 99 ? -14.419 2.921 4.159 1.00 94.88 99 LEU A CA 1
ATOM 774 C C . LEU A 1 99 ? -13.333 3.955 4.414 1.00 94.88 99 LEU A C 1
ATOM 776 O O . LEU A 1 99 ? -13.307 5.000 3.770 1.00 94.88 99 LEU A O 1
ATOM 780 N N . VAL A 1 100 ? -12.413 3.646 5.313 1.00 97.50 100 VAL A N 1
ATOM 781 C CA . VAL A 1 100 ? -11.220 4.448 5.554 1.00 97.50 100 VAL A CA 1
ATOM 782 C C . VAL A 1 100 ? -10.000 3.684 5.074 1.00 97.50 100 VAL A C 1
ATOM 784 O O . VAL A 1 100 ? -9.825 2.521 5.425 1.00 97.50 100 VAL A O 1
ATOM 787 N N . LEU A 1 101 ? -9.159 4.347 4.287 1.00 98.31 101 LEU A N 1
ATOM 788 C CA . LEU A 1 101 ? -7.854 3.855 3.874 1.00 98.31 101 LEU A CA 1
ATOM 789 C C . LEU A 1 101 ? -6.754 4.621 4.614 1.00 98.31 101 LEU A C 1
ATOM 791 O O . LEU A 1 101 ? -6.804 5.850 4.719 1.00 98.31 101 LEU A O 1
ATOM 795 N N . ILE A 1 102 ? -5.752 3.881 5.078 1.00 98.44 102 ILE A N 1
ATOM 796 C CA . ILE A 1 102 ? -4.503 4.382 5.650 1.00 98.44 102 ILE A CA 1
ATOM 797 C C . ILE A 1 102 ? -3.362 3.884 4.746 1.00 98.44 102 ILE A C 1
ATOM 799 O O . ILE A 1 102 ? -2.875 2.767 4.939 1.00 98.44 102 ILE A O 1
ATOM 803 N N . PRO A 1 103 ? -2.992 4.656 3.707 1.00 97.62 103 PRO A N 1
ATOM 804 C CA . PRO A 1 103 ? -1.782 4.447 2.920 1.00 97.62 103 PRO A CA 1
ATOM 805 C C . PRO A 1 103 ? -0.530 4.489 3.793 1.00 97.62 103 PRO A C 1
ATOM 807 O O . PRO A 1 103 ? -0.399 5.389 4.622 1.00 97.62 103 PRO A O 1
ATOM 810 N N . VAL A 1 104 ? 0.395 3.556 3.577 1.00 97.50 104 VAL A N 1
ATOM 811 C CA . VAL A 1 104 ? 1.675 3.506 4.297 1.00 97.50 104 VAL A CA 1
ATOM 812 C C . VAL A 1 104 ? 2.813 3.222 3.320 1.00 97.50 104 VAL A C 1
ATOM 814 O O . VAL A 1 104 ? 2.691 2.354 2.459 1.00 97.50 104 VAL A O 1
ATOM 817 N N . HIS A 1 105 ? 3.913 3.956 3.474 1.00 97.81 105 HIS A N 1
ATOM 818 C CA . HIS A 1 105 ? 5.205 3.658 2.860 1.00 97.81 105 HIS A CA 1
ATOM 819 C C . HIS A 1 105 ? 6.289 3.876 3.914 1.00 97.81 105 HIS A C 1
ATOM 821 O O . HIS A 1 105 ? 6.792 4.997 4.071 1.00 97.81 105 HIS A O 1
ATOM 827 N N . THR A 1 106 ? 6.615 2.809 4.643 1.00 97.94 106 THR A N 1
ATOM 828 C CA . THR A 1 106 ? 7.569 2.890 5.751 1.00 97.94 106 THR A CA 1
ATOM 829 C C . THR A 1 106 ? 8.973 3.210 5.259 1.00 97.94 106 THR A C 1
ATOM 831 O O . THR A 1 106 ? 9.334 2.963 4.103 1.00 97.94 106 THR A O 1
ATOM 834 N N . LYS A 1 107 ? 9.811 3.764 6.134 1.00 97.00 107 LYS A N 1
ATOM 835 C CA . LYS A 1 107 ? 11.254 3.753 5.905 1.00 97.00 107 LYS A CA 1
ATOM 836 C C . LYS A 1 107 ? 11.812 2.357 6.226 1.00 97.00 107 LYS A C 1
ATOM 838 O O . LYS A 1 107 ? 11.595 1.877 7.339 1.00 97.00 107 LYS A O 1
ATOM 843 N N . PRO A 1 108 ? 12.581 1.717 5.324 1.00 96.50 108 PRO A N 1
ATOM 844 C CA . PRO A 1 108 ? 13.081 0.356 5.544 1.00 96.50 108 PRO A CA 1
ATOM 845 C C . PRO A 1 108 ? 13.835 0.171 6.871 1.00 96.50 108 PRO A C 1
ATOM 847 O O . PRO A 1 108 ? 13.575 -0.774 7.609 1.00 96.50 108 PRO A O 1
ATOM 850 N N . ASP A 1 109 ? 14.709 1.119 7.223 1.00 96.44 109 ASP A N 1
ATOM 851 C CA . ASP A 1 109 ? 15.519 1.045 8.449 1.00 96.44 109 ASP A CA 1
ATOM 852 C C . ASP A 1 109 ? 14.712 1.254 9.747 1.00 96.44 109 ASP A C 1
ATOM 854 O O . ASP A 1 109 ? 15.180 0.867 10.814 1.00 96.44 109 ASP A O 1
ATOM 858 N N . ASP A 1 110 ? 13.515 1.847 9.664 1.00 96.56 110 ASP A N 1
ATOM 859 C CA . ASP A 1 110 ? 12.651 2.164 10.814 1.00 96.56 110 ASP A CA 1
ATOM 860 C C . ASP A 1 110 ? 11.304 1.420 10.753 1.00 96.56 110 ASP A C 1
ATOM 862 O O . ASP A 1 110 ? 10.370 1.727 11.496 1.00 96.56 110 ASP A O 1
ATOM 866 N N . SER A 1 111 ? 11.196 0.405 9.887 1.00 97.25 111 SER A N 1
ATOM 867 C CA . SER A 1 111 ? 9.923 -0.258 9.580 1.00 97.25 111 SER A CA 1
ATOM 868 C C . SER A 1 111 ? 9.265 -0.877 10.804 1.00 97.25 111 SER A C 1
ATOM 870 O O . SER A 1 111 ? 8.059 -0.745 10.967 1.00 97.25 111 SER A O 1
ATOM 872 N N . GLU A 1 112 ? 10.026 -1.495 11.711 1.00 97.31 112 GLU A N 1
ATOM 873 C CA . GLU A 1 112 ? 9.450 -2.036 12.948 1.00 97.31 112 GLU A CA 1
ATOM 874 C C . GLU A 1 112 ? 8.727 -0.951 13.765 1.00 97.31 112 GLU A C 1
ATOM 876 O O . GLU A 1 112 ? 7.591 -1.153 14.200 1.00 97.31 112 GLU A O 1
ATOM 881 N N . ARG A 1 113 ? 9.376 0.206 13.947 1.00 96.81 113 ARG A N 1
ATOM 882 C CA . ARG A 1 113 ? 8.864 1.309 14.765 1.00 96.81 113 ARG A CA 1
ATOM 883 C C . ARG A 1 113 ? 7.665 1.977 14.099 1.00 96.81 113 ARG A C 1
ATOM 885 O O . ARG A 1 113 ? 6.633 2.132 14.744 1.00 96.81 113 ARG A O 1
ATOM 892 N N . GLU A 1 114 ? 7.772 2.305 12.811 1.00 98.38 114 GLU A N 1
ATOM 893 C CA . GLU A 1 114 ? 6.665 2.912 12.064 1.00 98.38 114 GLU A CA 1
ATOM 894 C C . GLU A 1 114 ? 5.435 1.992 12.028 1.00 98.38 114 GLU A C 1
ATOM 896 O O . GLU A 1 114 ? 4.309 2.449 12.221 1.00 98.38 114 GLU A O 1
ATOM 901 N N . LEU A 1 115 ? 5.623 0.679 11.841 1.00 98.44 115 LEU A N 1
ATOM 902 C CA . LEU A 1 115 ? 4.511 -0.274 11.835 1.00 98.44 115 LEU A CA 1
ATOM 903 C C . LEU A 1 115 ? 3.830 -0.415 13.196 1.00 98.44 115 LEU A C 1
ATOM 905 O O . LEU A 1 115 ? 2.622 -0.657 13.242 1.00 98.44 115 LEU A O 1
ATOM 909 N N . ASP A 1 116 ? 4.571 -0.295 14.296 1.00 98.12 116 ASP A N 1
ATOM 910 C CA . ASP A 1 116 ? 3.971 -0.294 15.627 1.00 98.12 116 ASP A CA 1
ATOM 911 C C . ASP A 1 116 ? 3.120 0.958 15.875 1.00 98.12 116 ASP A C 1
ATOM 913 O O . ASP A 1 116 ? 1.997 0.838 16.379 1.00 98.12 116 ASP A O 1
ATOM 917 N N . GLU A 1 117 ? 3.593 2.124 15.430 1.00 97.94 117 GLU A N 1
ATOM 918 C CA . GLU A 1 117 ? 2.899 3.408 15.596 1.00 97.94 117 GLU A CA 1
ATOM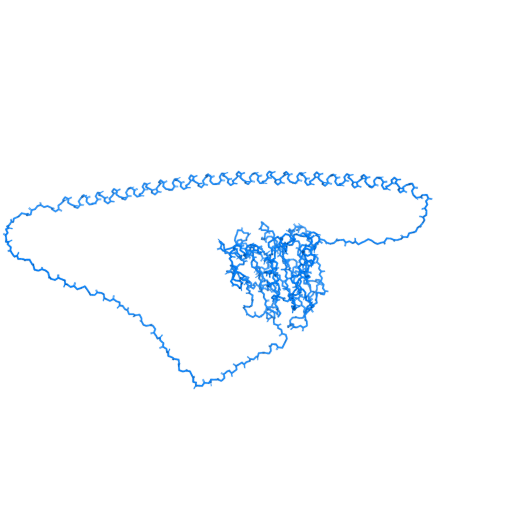 919 C C . GLU A 1 117 ? 1.605 3.514 14.772 1.00 97.94 117 GLU A C 1
ATOM 921 O O . GLU A 1 117 ? 0.670 4.236 15.127 1.00 97.94 117 GLU A O 1
ATOM 926 N N . LEU A 1 118 ? 1.441 2.691 13.728 1.00 98.38 118 LEU A N 1
ATOM 927 C CA . LEU A 1 118 ? 0.165 2.583 13.005 1.00 98.38 118 LEU A CA 1
ATOM 928 C C . LEU A 1 118 ? -1.017 2.204 13.910 1.00 98.38 118 LEU A C 1
ATOM 930 O O . LEU A 1 118 ? -2.171 2.470 13.555 1.00 98.38 118 LEU A O 1
ATOM 934 N N . TYR A 1 119 ? -0.771 1.600 15.077 1.00 98.38 119 TYR A N 1
ATOM 935 C CA . TYR A 1 119 ? -1.827 1.356 16.054 1.00 98.38 119 TYR A CA 1
ATOM 936 C C . TYR A 1 119 ? -2.418 2.662 16.607 1.00 98.38 119 TYR A C 1
ATOM 938 O O . TYR A 1 119 ? -3.640 2.771 16.745 1.00 98.38 119 TYR A O 1
ATOM 946 N N . ASP A 1 120 ? -1.593 3.671 16.873 1.00 97.69 120 ASP A N 1
ATOM 947 C CA . ASP A 1 120 ? -2.039 4.970 17.379 1.00 97.69 120 ASP A CA 1
ATOM 948 C C . ASP A 1 120 ? -2.703 5.802 16.282 1.00 97.69 120 ASP A C 1
ATOM 950 O O . ASP A 1 120 ? -3.760 6.405 16.519 1.00 97.69 120 ASP A O 1
ATOM 954 N N . VAL A 1 121 ? -2.198 5.710 15.046 1.00 98.06 121 VAL A N 1
ATOM 955 C CA . VAL A 1 121 ? -2.883 6.242 13.857 1.00 98.06 121 VAL A CA 1
ATOM 956 C C . VAL A 1 121 ? -4.290 5.650 13.755 1.00 98.06 121 VAL A C 1
ATOM 958 O O . VAL A 1 121 ? -5.277 6.385 13.640 1.00 98.06 121 VAL A O 1
ATOM 961 N N . PHE A 1 122 ? -4.413 4.325 13.867 1.00 98.56 122 PHE A N 1
ATOM 962 C CA . PHE A 1 122 ? -5.701 3.635 13.873 1.00 98.56 122 PHE A CA 1
ATOM 963 C C . PHE A 1 122 ? -6.630 4.161 14.981 1.00 98.56 122 PHE A C 1
ATOM 965 O O . PHE A 1 122 ? -7.797 4.468 14.713 1.00 98.56 122 PHE A O 1
ATOM 972 N N . LEU A 1 123 ? -6.136 4.322 16.215 1.00 98.06 123 LEU A N 1
ATOM 973 C CA . LEU A 1 123 ? -6.934 4.848 17.326 1.00 98.06 123 LEU A CA 1
ATOM 974 C C . LEU A 1 123 ? -7.410 6.282 17.065 1.00 98.06 123 LEU A C 1
ATOM 976 O O . LEU A 1 123 ? -8.571 6.609 17.345 1.00 98.06 123 LEU A O 1
ATOM 980 N N . ALA A 1 124 ? -6.548 7.134 16.509 1.00 97.50 124 ALA A N 1
ATOM 981 C CA . ALA A 1 124 ? -6.882 8.508 16.160 1.00 97.50 124 ALA A CA 1
ATOM 982 C C . ALA A 1 124 ? -7.967 8.569 15.075 1.00 97.50 124 ALA A C 1
ATOM 984 O O . ALA A 1 124 ? -8.957 9.292 15.233 1.00 97.50 124 ALA A O 1
ATOM 985 N N . VAL A 1 125 ? -7.831 7.765 14.016 1.00 98.06 125 VAL A N 1
ATOM 986 C CA . VAL A 1 125 ? -8.810 7.643 12.925 1.00 98.06 125 VAL A CA 1
ATOM 987 C C . VAL A 1 125 ? -10.158 7.156 13.458 1.00 98.06 125 VAL A C 1
ATOM 989 O O . VAL A 1 125 ? -11.189 7.808 13.247 1.00 98.06 125 VAL A O 1
ATOM 992 N N . LYS A 1 126 ? -10.152 6.055 14.220 1.00 97.69 126 LYS A N 1
ATOM 993 C CA . LYS A 1 126 ? -11.347 5.479 14.847 1.00 97.69 126 LYS A CA 1
ATOM 994 C C . LYS A 1 126 ? -12.050 6.498 15.741 1.00 97.69 126 LYS A C 1
ATOM 996 O O . LYS A 1 126 ? -13.268 6.653 15.666 1.00 97.69 126 LYS A O 1
ATOM 1001 N N . LYS A 1 127 ? -11.302 7.264 16.541 1.00 97.69 127 LYS A N 1
ATOM 1002 C CA . LYS A 1 127 ? -11.852 8.336 17.388 1.00 97.69 127 LYS A CA 1
ATOM 1003 C C . LYS A 1 127 ? -12.439 9.488 16.567 1.00 97.69 127 LYS A C 1
ATOM 1005 O O . LYS A 1 127 ? -13.518 9.980 16.902 1.00 97.69 127 LYS A O 1
ATOM 1010 N N . LYS A 1 128 ? -11.740 9.929 15.517 1.00 97.69 128 LYS A N 1
ATOM 1011 C CA . LYS A 1 128 ? -12.128 11.078 14.687 1.00 97.69 128 LYS A CA 1
ATOM 1012 C C . LYS A 1 128 ? -13.410 10.810 13.905 1.00 97.69 128 LYS A C 1
ATOM 1014 O O . LYS A 1 128 ? -14.307 11.652 13.897 1.00 97.69 128 LYS A O 1
ATOM 1019 N N . TRP A 1 129 ? -13.502 9.653 13.253 1.00 96.69 129 TRP A N 1
ATOM 1020 C CA . TRP A 1 129 ? -14.609 9.338 12.345 1.00 96.69 129 TRP A CA 1
ATOM 1021 C C . TRP A 1 129 ? -15.615 8.330 12.887 1.00 96.69 129 TRP A C 1
ATOM 1023 O O . TRP A 1 129 ? -16.661 8.157 12.265 1.00 96.69 129 TRP A O 1
ATOM 1033 N N . LYS A 1 130 ? -15.366 7.756 14.072 1.00 96.94 130 LYS A N 1
ATOM 1034 C CA . LYS A 1 130 ? -16.273 6.822 14.760 1.00 96.94 130 LYS A CA 1
ATOM 1035 C C . LYS A 1 130 ? -16.650 5.633 13.873 1.00 96.94 130 LYS A C 1
ATOM 1037 O O . LYS A 1 130 ? -17.820 5.271 13.784 1.00 96.94 130 LYS A O 1
ATOM 1042 N N . THR A 1 131 ? -15.653 5.072 13.199 1.00 95.25 131 THR A N 1
ATOM 1043 C CA . THR A 1 131 ? -15.802 3.964 12.254 1.00 95.25 131 THR A CA 1
ATOM 1044 C C . THR A 1 131 ? -14.740 2.908 12.525 1.00 95.25 131 THR A C 1
ATOM 1046 O O . THR A 1 131 ? -13.619 3.247 12.907 1.00 95.25 131 THR A O 1
ATOM 1049 N N . ASP A 1 132 ? -15.119 1.648 12.328 1.00 95.81 132 ASP A N 1
ATOM 1050 C CA . ASP A 1 132 ? -14.231 0.485 12.411 1.00 95.81 132 ASP A CA 1
ATOM 1051 C C . ASP A 1 132 ? -13.816 -0.018 11.019 1.00 95.81 132 ASP A C 1
ATOM 1053 O O . ASP A 1 132 ? -12.927 -0.856 10.915 1.00 95.81 132 ASP A O 1
ATOM 1057 N N . ASN A 1 133 ? -14.393 0.534 9.945 1.00 96.00 133 ASN A N 1
ATOM 1058 C CA . ASN A 1 133 ? -14.150 0.116 8.563 1.00 96.00 133 ASN A CA 1
ATOM 1059 C C . ASN A 1 133 ? -12.821 0.683 8.034 1.00 96.00 133 ASN A C 1
ATOM 1061 O O . ASN A 1 133 ? -12.806 1.513 7.122 1.00 96.00 133 ASN A O 1
ATOM 1065 N N . ILE A 1 134 ? -11.711 0.282 8.652 1.00 98.50 134 ILE A N 1
ATOM 1066 C CA . ILE A 1 134 ? -10.368 0.813 8.415 1.00 98.50 134 ILE A CA 1
ATOM 1067 C C . ILE A 1 134 ? -9.490 -0.252 7.748 1.00 98.50 134 ILE A C 1
ATOM 1069 O O . ILE A 1 134 ? -9.246 -1.321 8.309 1.00 98.50 134 ILE A O 1
ATOM 1073 N N . MET A 1 135 ? -8.979 0.077 6.562 1.00 98.69 135 MET A N 1
ATOM 1074 C CA . MET A 1 135 ? -7.969 -0.686 5.830 1.00 98.69 135 MET A CA 1
ATOM 1075 C C . MET A 1 135 ? -6.638 0.062 5.873 1.00 98.69 135 MET A C 1
ATOM 1077 O O . MET A 1 135 ? -6.576 1.234 5.511 1.00 98.69 135 MET A O 1
ATOM 1081 N N . ILE A 1 136 ? -5.572 -0.625 6.261 1.00 98.81 136 ILE A N 1
ATOM 1082 C CA . ILE A 1 136 ? -4.195 -0.132 6.223 1.00 98.81 136 ILE A CA 1
ATOM 1083 C C . ILE A 1 136 ? -3.481 -0.884 5.104 1.00 98.81 136 ILE A C 1
ATOM 1085 O O . ILE A 1 136 ? -3.537 -2.114 5.066 1.00 98.81 136 ILE A O 1
ATOM 1089 N N . LEU A 1 137 ? -2.870 -0.170 4.163 1.00 98.75 137 LEU A N 1
ATOM 1090 C CA . LEU A 1 137 ? -2.320 -0.785 2.958 1.00 98.75 137 LEU A CA 1
ATOM 1091 C C . LEU A 1 137 ? -1.128 -0.022 2.387 1.00 98.75 137 LEU A C 1
ATOM 1093 O O . LEU A 1 137 ? -1.092 1.206 2.425 1.00 98.75 137 LEU A O 1
ATOM 1097 N N . GLY A 1 138 ? -0.193 -0.757 1.793 1.00 98.44 138 GLY A N 1
ATOM 1098 C CA . GLY A 1 138 ? 0.978 -0.192 1.130 1.00 98.44 138 GLY A CA 1
ATOM 1099 C C . GLY A 1 138 ? 2.251 -0.965 1.385 1.00 98.44 138 GLY A C 1
ATOM 1100 O O . GLY A 1 138 ? 2.200 -2.113 1.824 1.00 98.44 138 GLY A O 1
ATOM 1101 N N . ASP A 1 139 ? 3.369 -0.319 1.084 1.00 98.62 139 ASP A N 1
ATOM 1102 C CA . ASP A 1 139 ? 4.699 -0.871 1.273 1.00 98.62 139 ASP A CA 1
ATOM 1103 C C . ASP A 1 139 ? 5.106 -0.712 2.738 1.00 98.62 139 ASP A C 1
ATOM 1105 O O . ASP A 1 139 ? 5.431 0.376 3.222 1.00 98.62 139 ASP A O 1
ATOM 1109 N N . PHE A 1 140 ? 5.004 -1.814 3.472 1.00 98.56 140 PHE A N 1
ATOM 1110 C CA . PHE A 1 140 ? 5.303 -1.847 4.894 1.00 98.56 140 PHE A CA 1
ATOM 1111 C C . PHE A 1 140 ? 6.768 -2.191 5.153 1.00 98.56 140 PHE A C 1
ATOM 1113 O O . PHE A 1 140 ? 7.188 -2.131 6.310 1.00 98.56 140 PHE A O 1
ATOM 1120 N N . ASN A 1 141 ? 7.522 -2.615 4.127 1.00 98.12 141 ASN A N 1
ATOM 1121 C CA . ASN A 1 141 ? 8.824 -3.257 4.300 1.00 98.12 141 ASN A CA 1
ATOM 1122 C C . ASN A 1 141 ? 8.774 -4.383 5.366 1.00 98.12 141 ASN A C 1
ATOM 1124 O O . ASN A 1 141 ? 9.726 -4.617 6.103 1.00 98.12 141 ASN A O 1
ATOM 1128 N N . ALA A 1 142 ? 7.644 -5.092 5.486 1.00 94.62 142 ALA A N 1
ATOM 1129 C CA . ALA A 1 142 ? 7.341 -5.988 6.613 1.00 94.62 142 ALA A CA 1
ATOM 1130 C C . ALA A 1 142 ? 7.930 -7.408 6.480 1.00 94.62 142 ALA A C 1
ATOM 1132 O O . ALA A 1 142 ? 7.254 -8.387 6.815 1.00 94.62 142 ALA A O 1
ATOM 1133 N N . ASP A 1 143 ? 9.148 -7.538 5.954 1.00 94.69 143 ASP A N 1
ATOM 1134 C CA . ASP A 1 143 ? 9.832 -8.824 5.778 1.00 94.69 143 ASP A CA 1
ATOM 1135 C C . ASP A 1 143 ? 11.350 -8.642 5.561 1.00 94.69 143 ASP A C 1
ATOM 1137 O O . ASP A 1 143 ? 11.890 -7.532 5.599 1.00 94.69 143 ASP A O 1
ATOM 1141 N N . GLY A 1 144 ? 12.056 -9.743 5.311 1.00 92.38 144 GLY A N 1
ATOM 1142 C CA . GLY A 1 144 ? 13.449 -9.752 4.895 1.00 92.38 144 GLY A CA 1
ATOM 1143 C C . GLY A 1 144 ? 14.376 -9.195 5.972 1.00 92.38 144 GLY A C 1
ATOM 1144 O O . GLY A 1 144 ? 14.353 -9.624 7.125 1.00 92.38 144 GLY A O 1
ATOM 1145 N N . ALA A 1 145 ? 15.242 -8.261 5.577 1.00 94.12 145 ALA A N 1
ATOM 1146 C CA . ALA A 1 145 ? 16.208 -7.642 6.483 1.00 94.12 145 ALA A CA 1
ATOM 1147 C C . ALA A 1 145 ? 15.601 -6.540 7.371 1.00 94.12 145 ALA A C 1
ATOM 1149 O O . ALA A 1 145 ? 16.249 -6.131 8.331 1.00 94.12 145 ALA A O 1
ATOM 1150 N N . TYR A 1 146 ? 14.398 -6.059 7.049 1.00 95.75 146 TYR A N 1
ATOM 1151 C CA . TYR A 1 146 ? 13.816 -4.862 7.660 1.00 95.75 146 TYR A CA 1
ATOM 1152 C C . TYR A 1 146 ? 13.013 -5.184 8.919 1.00 95.75 146 TYR A C 1
ATOM 1154 O O . TYR A 1 146 ? 13.119 -4.477 9.917 1.00 95.75 146 TYR A O 1
ATOM 1162 N N . VAL A 1 147 ? 12.251 -6.284 8.909 1.00 96.38 147 VAL A N 1
ATOM 1163 C CA . VAL A 1 147 ? 11.486 -6.735 10.078 1.00 96.38 147 VAL A CA 1
ATOM 1164 C C . VAL A 1 147 ? 11.648 -8.240 10.258 1.00 96.38 147 VAL A C 1
ATOM 1166 O O . VAL A 1 147 ? 11.210 -9.037 9.430 1.00 96.38 147 VAL A O 1
ATOM 1169 N N . SER A 1 148 ? 12.261 -8.658 11.369 1.00 95.38 148 SER A N 1
ATOM 1170 C CA . SER A 1 148 ? 12.441 -10.084 11.655 1.00 95.38 148 SER A CA 1
ATOM 1171 C C . SER A 1 148 ? 11.124 -10.751 12.068 1.00 95.38 148 SER A C 1
ATOM 1173 O O . SER A 1 148 ? 10.249 -10.126 12.660 1.00 95.38 148 SER A O 1
ATOM 1175 N N . THR A 1 149 ? 10.993 -12.072 11.893 1.00 94.44 149 THR A N 1
ATOM 1176 C CA . THR A 1 149 ? 9.803 -12.824 12.350 1.00 94.44 149 THR A CA 1
ATOM 1177 C C . THR A 1 149 ? 9.534 -12.693 13.858 1.00 94.44 149 THR A C 1
ATOM 1179 O O . THR A 1 149 ? 8.416 -12.936 14.322 1.00 94.44 149 THR A O 1
ATOM 1182 N N . ARG A 1 150 ? 10.562 -12.382 14.658 1.00 95.75 150 ARG A N 1
ATOM 1183 C CA . ARG A 1 150 ? 10.419 -12.164 16.101 1.00 95.75 150 ARG A CA 1
ATOM 1184 C C . ARG A 1 150 ? 9.816 -10.791 16.371 1.00 95.75 150 ARG A C 1
ATOM 1186 O O . ARG A 1 150 ? 8.836 -10.721 17.107 1.00 95.75 150 ARG A O 1
ATOM 1193 N N . ASP A 1 151 ? 10.384 -9.759 15.764 1.00 95.75 151 ASP A N 1
ATOM 1194 C CA . ASP A 1 151 ? 9.968 -8.367 15.956 1.00 95.75 151 ASP A CA 1
ATOM 1195 C C . ASP A 1 151 ? 8.592 -8.138 15.317 1.00 95.75 151 ASP A C 1
ATOM 1197 O O . ASP A 1 151 ? 7.717 -7.486 15.873 1.00 95.75 151 ASP A O 1
ATOM 1201 N N . MET A 1 152 ? 8.286 -8.865 14.241 1.00 96.25 152 MET A N 1
ATOM 1202 C CA . MET A 1 152 ? 6.961 -8.821 13.642 1.00 96.25 152 MET A CA 1
ATOM 1203 C C . MET A 1 152 ? 5.845 -9.204 14.638 1.00 96.25 152 MET A C 1
ATOM 1205 O O . MET A 1 152 ? 4.726 -8.707 14.565 1.00 96.25 152 MET A O 1
ATOM 1209 N N . LYS A 1 153 ? 6.127 -10.066 15.625 1.00 95.81 153 LYS A N 1
ATOM 1210 C CA . LYS A 1 153 ? 5.142 -10.493 16.638 1.00 95.81 153 LYS A CA 1
ATOM 1211 C C . LYS A 1 153 ? 4.914 -9.467 17.746 1.00 95.81 153 LYS A C 1
ATOM 1213 O O . LYS A 1 153 ? 3.942 -9.628 18.484 1.00 95.81 153 LYS A O 1
ATOM 1218 N N . THR A 1 154 ? 5.798 -8.486 17.916 1.00 96.88 154 THR A N 1
ATOM 1219 C CA . THR A 1 154 ? 5.670 -7.463 18.965 1.00 96.88 154 THR A CA 1
ATOM 1220 C C . THR A 1 154 ? 4.821 -6.285 18.504 1.00 96.88 154 THR A C 1
ATOM 1222 O O . THR A 1 154 ? 4.138 -5.693 19.334 1.00 96.88 154 THR A O 1
ATOM 1225 N N . ILE A 1 155 ? 4.773 -6.025 17.195 1.00 98.50 155 ILE A N 1
ATOM 1226 C CA . ILE A 1 155 ? 4.000 -4.933 16.595 1.00 98.50 155 ILE A CA 1
ATOM 1227 C C . ILE A 1 155 ? 2.510 -5.031 16.959 1.00 98.50 155 ILE A C 1
ATOM 1229 O O . ILE A 1 155 ? 1.859 -6.069 16.774 1.00 98.50 155 ILE A O 1
ATOM 1233 N N . ARG A 1 156 ? 1.936 -3.939 17.474 1.00 98.62 156 ARG A N 1
ATOM 1234 C CA . ARG A 1 156 ? 0.558 -3.870 17.993 1.00 98.62 156 ARG A CA 1
ATOM 1235 C C . ARG A 1 156 ? -0.500 -4.219 16.949 1.00 98.62 156 ARG A C 1
ATOM 1237 O O . ARG A 1 156 ? -1.392 -5.018 17.241 1.00 98.62 156 ARG A O 1
ATOM 1244 N N . ILE A 1 157 ? -0.374 -3.721 15.716 1.00 98.38 157 ILE A N 1
ATOM 1245 C CA . ILE A 1 157 ? -1.297 -4.071 14.619 1.00 98.38 157 ILE A CA 1
ATOM 1246 C C . ILE A 1 157 ? -1.120 -5.510 14.109 1.00 98.38 157 ILE A C 1
ATOM 1248 O O . ILE A 1 157 ? -1.920 -5.972 13.302 1.00 98.38 157 ILE A O 1
ATOM 1252 N N . ARG A 1 158 ? -0.089 -6.242 14.555 1.00 98.06 158 ARG A N 1
ATOM 1253 C CA . ARG A 1 158 ? 0.131 -7.656 14.215 1.00 98.06 158 ARG A CA 1
ATOM 1254 C C . ARG A 1 158 ? -0.285 -8.608 15.331 1.00 98.06 158 ARG A C 1
ATOM 1256 O O . ARG A 1 158 ? -0.855 -9.664 15.065 1.00 98.06 158 ARG A O 1
ATOM 1263 N N . SER A 1 159 ? 0.020 -8.257 16.574 1.00 97.69 159 SER A N 1
ATOM 1264 C CA . SER A 1 159 ? -0.286 -9.069 17.756 1.00 97.69 159 SER A CA 1
ATOM 1265 C C . SER A 1 159 ? -1.763 -8.998 18.159 1.00 97.69 159 SER A C 1
ATOM 1267 O O . SER A 1 159 ? -2.301 -9.950 18.736 1.00 97.69 159 SER A O 1
ATOM 1269 N N . ASN A 1 160 ? -2.445 -7.898 17.834 1.00 98.25 160 ASN A N 1
ATOM 1270 C CA . ASN A 1 160 ? -3.866 -7.728 18.092 1.00 98.25 160 ASN A CA 1
ATOM 1271 C C . ASN A 1 160 ? -4.719 -8.492 17.062 1.00 98.25 160 ASN A C 1
ATOM 1273 O O . ASN A 1 160 ? -4.700 -8.204 15.870 1.00 98.25 160 ASN A O 1
ATOM 1277 N N . ARG A 1 161 ? -5.528 -9.443 17.547 1.00 97.75 161 ARG A N 1
ATOM 1278 C CA . ARG A 1 161 ? -6.339 -10.356 16.719 1.00 97.75 161 ARG A CA 1
ATOM 1279 C C . ARG A 1 161 ? -7.471 -9.692 15.935 1.00 97.75 161 ARG A C 1
ATOM 1281 O O . ARG A 1 161 ? -8.004 -10.334 15.039 1.00 97.75 161 ARG A O 1
ATOM 1288 N N . ASN A 1 162 ? -7.824 -8.450 16.262 1.00 98.38 162 ASN A N 1
ATOM 1289 C CA . ASN A 1 162 ? -8.817 -7.686 15.506 1.00 98.38 162 ASN A CA 1
ATOM 1290 C C . ASN A 1 162 ? -8.233 -7.083 14.220 1.00 98.38 162 ASN A C 1
ATOM 1292 O O . ASN A 1 162 ? -8.977 -6.506 13.437 1.00 98.38 162 ASN A O 1
ATOM 1296 N N . PHE A 1 163 ? -6.917 -7.167 14.011 1.00 98.75 163 PHE A N 1
ATOM 1297 C CA . PHE A 1 163 ? -6.282 -6.793 12.756 1.00 98.75 163 PHE A CA 1
ATOM 1298 C C . PHE A 1 163 ? -6.051 -8.049 11.923 1.00 98.75 163 PHE A C 1
ATOM 1300 O O . PHE A 1 163 ? -5.297 -8.950 12.299 1.00 98.75 163 PHE A O 1
ATOM 1307 N N . HIS A 1 164 ? -6.697 -8.106 10.767 1.00 98.62 164 HIS A N 1
ATOM 1308 C CA . HIS A 1 164 ? -6.616 -9.231 9.854 1.00 98.62 164 HIS A CA 1
ATOM 1309 C C . HIS A 1 164 ? -5.659 -8.879 8.719 1.00 98.62 164 HIS A C 1
ATOM 1311 O O . HIS A 1 164 ? -5.970 -8.066 7.850 1.00 98.62 164 HIS A O 1
ATOM 1317 N N . TRP A 1 165 ? -4.480 -9.495 8.742 1.00 98.50 165 TRP A N 1
ATOM 1318 C CA . TRP A 1 165 ? -3.473 -9.364 7.693 1.00 98.50 165 TRP A CA 1
ATOM 1319 C C . TRP A 1 165 ? -3.864 -10.257 6.520 1.00 98.50 165 TRP A C 1
ATOM 1321 O O . TRP A 1 165 ? -3.806 -11.484 6.615 1.00 98.50 165 TRP A O 1
ATOM 1331 N N . LEU A 1 166 ? -4.322 -9.634 5.437 1.00 98.69 166 LEU A N 1
ATOM 1332 C CA . LEU A 1 166 ? -4.864 -10.333 4.275 1.00 98.69 166 LEU A CA 1
ATOM 1333 C C . LEU A 1 166 ? -3.753 -10.849 3.353 1.00 98.69 166 LEU A C 1
ATOM 1335 O O . LEU A 1 166 ? -3.881 -11.943 2.805 1.00 98.69 166 LEU A O 1
ATOM 1339 N N . ILE A 1 167 ? -2.654 -10.095 3.236 1.00 98.50 167 ILE A N 1
ATOM 1340 C CA . ILE A 1 167 ? -1.409 -10.552 2.606 1.00 98.50 167 ILE A CA 1
ATOM 1341 C C . ILE A 1 167 ? -0.539 -11.219 3.678 1.00 98.50 167 ILE A C 1
ATOM 1343 O O . ILE A 1 167 ? -0.097 -10.579 4.642 1.00 98.50 167 ILE A O 1
ATOM 1347 N N . LYS A 1 168 ? -0.356 -12.532 3.532 1.00 96.50 168 LYS A N 1
ATOM 1348 C CA . LYS A 1 168 ? 0.365 -13.390 4.481 1.00 96.50 168 LYS A CA 1
ATOM 1349 C C . LYS A 1 168 ? 1.877 -13.291 4.280 1.00 96.50 168 LYS A C 1
ATOM 1351 O O . LYS A 1 168 ? 2.316 -12.851 3.235 1.00 96.50 168 LYS A O 1
ATOM 1356 N N . ASP A 1 169 ? 2.647 -13.712 5.285 1.00 95.50 169 ASP A N 1
ATOM 1357 C CA . ASP A 1 169 ? 4.122 -13.611 5.306 1.00 95.50 169 ASP A CA 1
ATOM 1358 C C . ASP A 1 169 ? 4.836 -14.521 4.291 1.00 95.50 169 ASP A C 1
ATOM 1360 O O . ASP A 1 169 ? 6.050 -14.447 4.159 1.00 95.50 169 ASP A O 1
ATOM 1364 N N . ASP A 1 170 ? 4.111 -15.430 3.643 1.00 94.31 170 ASP A N 1
ATOM 1365 C CA . ASP A 1 170 ? 4.613 -16.369 2.641 1.00 94.31 170 ASP A CA 1
ATOM 1366 C C . ASP A 1 170 ? 4.243 -15.942 1.210 1.00 94.31 170 ASP A C 1
ATOM 1368 O O . ASP A 1 170 ? 4.090 -16.787 0.330 1.00 94.31 170 ASP A O 1
ATOM 1372 N N . VAL A 1 171 ? 4.029 -14.641 0.984 1.00 96.62 171 VAL A N 1
ATOM 1373 C CA . VAL A 1 171 ? 3.527 -14.102 -0.283 1.00 96.62 171 VAL A CA 1
ATOM 1374 C C . VAL A 1 171 ? 4.512 -13.091 -0.855 1.00 96.62 171 VAL A C 1
ATOM 1376 O O . VAL A 1 171 ? 4.628 -11.979 -0.356 1.00 96.62 171 VAL A O 1
ATOM 1379 N N . ASP A 1 172 ? 5.157 -13.447 -1.960 1.00 97.44 172 ASP A N 1
ATOM 1380 C CA . ASP A 1 172 ? 6.055 -12.538 -2.671 1.00 97.44 172 ASP A CA 1
ATOM 1381 C C . ASP A 1 172 ? 5.317 -11.324 -3.251 1.00 97.44 172 ASP A C 1
ATOM 1383 O O . ASP A 1 172 ? 4.398 -11.464 -4.066 1.00 97.44 172 ASP A O 1
ATOM 1387 N N . THR A 1 173 ? 5.740 -10.124 -2.860 1.00 98.00 173 THR A N 1
ATOM 1388 C CA . THR A 1 173 ? 5.225 -8.858 -3.398 1.00 98.00 173 THR A CA 1
ATOM 1389 C C . THR A 1 173 ? 6.262 -8.103 -4.219 1.00 98.00 173 THR A C 1
ATOM 1391 O O . THR A 1 173 ? 6.005 -6.971 -4.620 1.00 98.00 173 THR A O 1
ATOM 1394 N N . THR A 1 174 ? 7.406 -8.717 -4.522 1.00 97.25 174 THR A N 1
ATOM 1395 C CA . THR A 1 174 ? 8.499 -8.076 -5.258 1.00 97.25 174 THR A CA 1
ATOM 1396 C C . THR A 1 174 ? 8.513 -8.469 -6.733 1.00 97.25 174 THR A C 1
ATOM 1398 O O . THR A 1 174 ? 8.288 -9.613 -7.115 1.00 97.25 174 THR A O 1
ATOM 1401 N N . ALA A 1 175 ? 8.775 -7.500 -7.606 1.00 95.88 175 ALA A N 1
ATOM 1402 C CA . ALA A 1 175 ? 8.941 -7.737 -9.038 1.00 95.88 175 ALA A CA 1
ATOM 1403 C C . ALA A 1 175 ? 10.364 -8.221 -9.387 1.00 95.88 175 ALA A C 1
ATOM 1405 O O . ALA A 1 175 ? 10.602 -8.721 -10.482 1.00 95.88 175 ALA A O 1
ATOM 1406 N N . ASN A 1 176 ? 11.320 -8.102 -8.470 1.00 92.56 176 ASN A N 1
ATOM 1407 C CA . ASN A 1 176 ? 12.659 -8.641 -8.663 1.00 92.56 176 ASN A CA 1
ATOM 1408 C C . ASN A 1 176 ? 12.639 -10.170 -8.507 1.00 92.56 176 ASN A C 1
ATOM 1410 O O . ASN A 1 176 ? 12.426 -10.681 -7.419 1.00 92.56 176 ASN A O 1
ATOM 1414 N N . THR A 1 177 ? 12.916 -10.921 -9.575 1.00 89.00 177 THR A N 1
ATOM 1415 C CA . THR A 1 177 ? 12.837 -12.394 -9.522 1.00 89.00 177 THR A CA 1
ATOM 1416 C C . THR A 1 177 ? 14.018 -13.043 -8.789 1.00 89.00 177 THR A C 1
ATOM 1418 O O . THR A 1 177 ? 14.056 -14.263 -8.614 1.00 89.00 177 THR A O 1
ATOM 1421 N N . GLY A 1 178 ? 14.997 -12.239 -8.363 1.00 89.19 178 GLY A N 1
ATOM 1422 C CA . GLY A 1 178 ? 16.151 -12.662 -7.575 1.00 89.19 178 GLY A CA 1
ATOM 1423 C C . GLY A 1 178 ? 15.922 -12.698 -6.060 1.00 89.19 178 GLY A C 1
ATOM 1424 O O . GLY A 1 178 ? 16.831 -13.121 -5.341 1.00 89.19 178 GLY A O 1
ATOM 1425 N N . ASN A 1 179 ? 14.765 -12.258 -5.561 1.00 88.12 179 ASN A N 1
ATOM 1426 C CA . ASN A 1 179 ? 14.393 -12.342 -4.149 1.00 88.12 179 ASN A CA 1
ATOM 1427 C C . ASN A 1 179 ? 12.929 -12.784 -3.975 1.00 88.12 179 ASN A C 1
ATOM 1429 O O . ASN A 1 179 ? 12.223 -13.034 -4.944 1.00 88.12 179 ASN A O 1
ATOM 1433 N N . GLU A 1 180 ? 12.531 -12.990 -2.720 1.00 92.19 180 GLU A N 1
ATOM 1434 C CA . GLU A 1 180 ? 11.172 -13.377 -2.337 1.00 92.19 180 GLU A CA 1
ATOM 1435 C C . GLU A 1 180 ? 10.876 -12.703 -0.993 1.00 92.19 180 GLU A C 1
ATOM 1437 O O . GLU A 1 180 ? 11.394 -13.126 0.047 1.00 92.19 180 GLU A O 1
ATOM 1442 N N . HIS A 1 181 ? 10.124 -11.599 -1.023 1.00 95.44 181 HIS A N 1
ATOM 1443 C CA . HIS A 1 181 ? 9.829 -10.793 0.165 1.00 95.44 181 HIS A CA 1
ATOM 1444 C C . HIS A 1 181 ? 8.376 -10.319 0.194 1.00 95.44 181 HIS A C 1
ATOM 1446 O O . HIS A 1 181 ? 7.813 -9.916 -0.822 1.00 95.44 181 HIS A O 1
ATOM 1452 N N . THR A 1 182 ? 7.791 -10.309 1.393 1.00 96.19 182 THR A N 1
ATOM 1453 C CA . THR A 1 182 ? 6.421 -9.842 1.648 1.00 96.19 182 THR A CA 1
ATOM 1454 C C . THR A 1 182 ? 6.412 -8.407 2.192 1.00 96.19 182 THR A C 1
ATOM 1456 O O . THR A 1 182 ? 6.022 -8.153 3.343 1.00 96.19 182 THR A O 1
ATOM 1459 N N . TYR A 1 183 ? 6.878 -7.448 1.393 1.00 98.19 183 TYR A N 1
ATOM 1460 C CA . TYR A 1 183 ? 6.960 -6.049 1.825 1.00 98.19 183 TYR A CA 1
ATOM 1461 C C . TYR A 1 183 ? 5.600 -5.358 1.850 1.00 98.19 183 TYR A C 1
ATOM 1463 O O . TYR A 1 183 ? 5.260 -4.706 2.840 1.00 98.19 183 TYR A O 1
ATOM 1471 N N . ASP A 1 184 ? 4.798 -5.547 0.808 1.00 98.69 184 ASP A N 1
ATOM 1472 C CA . ASP A 1 184 ? 3.523 -4.866 0.633 1.00 98.69 184 ASP A CA 1
ATOM 1473 C C . ASP A 1 184 ? 2.400 -5.615 1.348 1.00 98.69 184 ASP A C 1
ATOM 1475 O O . ASP A 1 184 ? 2.252 -6.834 1.237 1.00 98.69 184 ASP A O 1
ATOM 1479 N N . ARG A 1 185 ? 1.569 -4.890 2.096 1.00 98.69 185 ARG A N 1
ATOM 1480 C CA . ARG A 1 185 ? 0.550 -5.490 2.962 1.00 98.69 185 ARG A CA 1
ATOM 1481 C C . ARG A 1 185 ? -0.813 -4.851 2.765 1.00 98.69 185 ARG A C 1
ATOM 1483 O O . ARG A 1 185 ? -0.947 -3.692 2.381 1.00 98.69 185 ARG A O 1
ATOM 1490 N N . ILE A 1 186 ? -1.838 -5.637 3.087 1.00 98.88 186 ILE A N 1
ATOM 1491 C CA . ILE A 1 186 ? -3.211 -5.173 3.286 1.00 98.88 186 ILE A CA 1
ATOM 1492 C C . ILE A 1 186 ? -3.682 -5.729 4.626 1.00 98.88 186 ILE A C 1
ATOM 1494 O O . ILE A 1 186 ? -3.689 -6.946 4.831 1.00 98.88 186 ILE A O 1
ATOM 1498 N N . VAL A 1 187 ? -4.079 -4.838 5.527 1.00 98.88 187 VAL A N 1
ATOM 1499 C CA . VAL A 1 187 ? -4.579 -5.152 6.866 1.00 98.88 187 VAL A CA 1
ATOM 1500 C C . VAL A 1 187 ? -5.949 -4.509 7.037 1.00 98.88 187 VAL A C 1
ATOM 1502 O O . VAL A 1 187 ? -6.125 -3.335 6.723 1.00 98.88 187 VAL A O 1
ATOM 1505 N N . VAL A 1 188 ? -6.929 -5.261 7.532 1.00 98.75 188 VAL A N 1
ATOM 1506 C CA . VAL A 1 188 ? -8.282 -4.751 7.820 1.00 98.75 188 VAL A CA 1
ATOM 1507 C C . VAL A 1 188 ? -8.623 -4.914 9.293 1.00 98.75 188 VAL A C 1
ATOM 1509 O O . VAL A 1 188 ? -8.164 -5.865 9.927 1.00 98.75 188 VAL A O 1
ATOM 1512 N N . TYR A 1 189 ? -9.416 -3.996 9.844 1.00 98.62 189 TYR A N 1
ATOM 1513 C CA . TYR A 1 189 ? -9.816 -4.038 11.248 1.00 98.62 189 TYR A CA 1
ATOM 1514 C C . TYR A 1 189 ? -11.245 -4.562 11.441 1.00 98.62 189 TYR A C 1
ATOM 1516 O O . TYR A 1 189 ? -12.193 -4.038 10.863 1.00 98.62 189 TYR A O 1
ATOM 1524 N N . GLY A 1 190 ? -11.393 -5.542 12.332 1.00 97.94 190 GLY A N 1
ATOM 1525 C CA . GLY A 1 190 ? -12.671 -6.081 12.782 1.00 97.94 190 GLY A CA 1
ATOM 1526 C C . GLY A 1 190 ? -13.283 -7.130 11.851 1.00 97.94 190 GLY A C 1
ATOM 1527 O O . GLY A 1 190 ? -13.094 -7.113 10.631 1.00 97.94 190 GLY A O 1
ATOM 1528 N N . ASP A 1 191 ? -14.072 -8.022 12.453 1.00 96.94 191 ASP A N 1
ATOM 1529 C CA . ASP A 1 191 ? -14.707 -9.142 11.753 1.00 96.94 191 ASP A CA 1
ATOM 1530 C C . ASP A 1 191 ? -15.708 -8.665 10.687 1.00 96.94 191 ASP A C 1
ATOM 1532 O O . ASP A 1 191 ? -15.761 -9.247 9.611 1.00 96.94 191 ASP A O 1
ATOM 1536 N N . ASP A 1 192 ? -16.433 -7.562 10.919 1.00 94.56 192 ASP A N 1
ATOM 1537 C CA . ASP A 1 192 ? -17.371 -6.993 9.934 1.00 94.56 192 ASP A CA 1
ATOM 1538 C C . ASP A 1 192 ? -16.656 -6.576 8.639 1.00 94.56 192 ASP A C 1
ATOM 1540 O O . ASP A 1 192 ? -17.162 -6.776 7.530 1.00 94.56 192 ASP A O 1
ATOM 1544 N N . MET A 1 193 ? -15.455 -6.000 8.767 1.00 95.19 193 MET A N 1
ATOM 1545 C CA . MET A 1 193 ? -14.664 -5.611 7.609 1.00 95.19 193 MET A CA 1
ATOM 1546 C C . MET A 1 193 ? -14.079 -6.831 6.907 1.00 95.19 193 MET A C 1
ATOM 1548 O O . MET A 1 193 ? -14.108 -6.885 5.679 1.00 95.19 193 MET A O 1
ATOM 1552 N N . LEU A 1 194 ? -13.594 -7.818 7.667 1.00 97.38 194 LEU A N 1
ATOM 1553 C CA . LEU A 1 194 ? -13.134 -9.096 7.125 1.00 97.38 194 LEU A CA 1
ATOM 1554 C C . LEU A 1 194 ? -14.256 -9.822 6.368 1.00 97.38 194 LEU A C 1
ATOM 1556 O O . LEU A 1 194 ? -14.034 -10.318 5.264 1.00 97.38 194 LEU A O 1
ATOM 1560 N N . ASP A 1 195 ? -15.468 -9.838 6.916 1.00 96.31 195 ASP A N 1
ATOM 1561 C CA . ASP A 1 195 ? -16.642 -10.454 6.303 1.00 96.31 195 ASP A CA 1
ATOM 1562 C C . ASP A 1 195 ? -17.050 -9.752 5.008 1.00 96.31 195 ASP A C 1
ATOM 1564 O O . ASP A 1 195 ? -17.604 -10.395 4.117 1.00 96.31 195 ASP A O 1
ATOM 1568 N N . ALA A 1 196 ? -16.740 -8.468 4.841 1.00 95.19 196 ALA A N 1
ATOM 1569 C CA . ALA A 1 196 ? -16.967 -7.749 3.592 1.00 95.19 196 ALA A CA 1
ATOM 1570 C C . ALA A 1 196 ? -15.921 -8.053 2.503 1.00 95.19 196 ALA A C 1
ATOM 1572 O O . ALA A 1 196 ? -16.126 -7.678 1.344 1.00 95.19 196 ALA A O 1
ATOM 1573 N N . ILE A 1 197 ? -14.816 -8.731 2.830 1.00 97.25 197 ILE A N 1
ATOM 1574 C CA . ILE A 1 197 ? -13.792 -9.138 1.861 1.00 97.25 197 ILE A CA 1
ATOM 1575 C C . ILE A 1 197 ? -14.291 -10.344 1.059 1.00 97.25 197 ILE A C 1
ATOM 1577 O O . ILE A 1 197 ? -14.856 -11.304 1.591 1.00 97.25 197 ILE A O 1
ATOM 1581 N N . VAL A 1 198 ? -14.075 -10.323 -0.257 1.00 97.56 198 VAL A N 1
ATOM 1582 C CA . VAL A 1 198 ? -14.265 -11.502 -1.108 1.00 97.56 198 VAL A CA 1
ATOM 1583 C C . VAL A 1 198 ? -13.182 -12.527 -0.742 1.00 97.56 198 VAL A C 1
ATOM 1585 O O . VAL A 1 198 ? -11.994 -12.208 -0.856 1.00 97.56 198 VAL A O 1
ATOM 1588 N N . PRO A 1 199 ? -13.538 -13.751 -0.307 1.00 96.50 199 PRO A N 1
ATOM 1589 C CA . PRO A 1 199 ? -12.551 -14.737 0.128 1.00 96.50 199 PRO A CA 1
ATOM 1590 C C . PRO A 1 199 ? -11.481 -15.011 -0.936 1.00 96.50 199 PRO A C 1
ATOM 1592 O O . PRO A 1 199 ? -11.808 -15.200 -2.106 1.00 96.50 199 PRO A O 1
ATOM 1595 N N . ASN A 1 200 ? -10.213 -15.067 -0.514 1.00 95.56 200 ASN A N 1
ATOM 1596 C CA . ASN A 1 200 ? -9.032 -15.288 -1.365 1.00 95.56 200 ASN A CA 1
ATOM 1597 C C . ASN A 1 200 ? -8.794 -14.228 -2.459 1.00 95.56 200 ASN A C 1
ATOM 1599 O O . ASN A 1 200 ? -8.022 -14.477 -3.378 1.00 95.56 200 ASN A O 1
ATOM 1603 N N . SER A 1 201 ? -9.439 -13.059 -2.384 1.00 98.31 201 SER A N 1
ATOM 1604 C CA . SER A 1 201 ? -9.188 -11.965 -3.335 1.00 98.31 201 SER A CA 1
ATOM 1605 C C . SER A 1 201 ? -7.914 -11.172 -3.042 1.00 98.31 201 SER A C 1
ATOM 1607 O O . SER A 1 201 ? -7.417 -10.492 -3.935 1.00 98.31 201 SER A O 1
ATOM 1609 N N . ALA A 1 202 ? -7.405 -11.239 -1.806 1.00 98.62 202 ALA A N 1
ATOM 1610 C CA . ALA A 1 202 ? -6.197 -10.538 -1.399 1.00 98.62 202 ALA A CA 1
ATOM 1611 C C . ALA A 1 202 ? -4.944 -11.242 -1.939 1.00 98.62 202 ALA A C 1
ATOM 1613 O O . ALA A 1 202 ? -4.664 -12.370 -1.531 1.00 98.62 202 ALA A O 1
ATOM 1614 N N . GLN A 1 203 ? -4.214 -10.601 -2.852 1.00 98.38 203 GLN A N 1
ATOM 1615 C CA . GLN A 1 203 ? -3.028 -11.173 -3.504 1.00 98.38 203 GLN A CA 1
ATOM 1616 C C . GLN A 1 203 ? -2.161 -10.090 -4.172 1.00 98.38 203 GLN A C 1
ATOM 1618 O O . GLN A 1 203 ? -2.669 -9.009 -4.473 1.00 98.38 203 GLN A O 1
ATOM 1623 N N . PRO A 1 204 ? -0.882 -10.369 -4.467 1.00 98.31 204 PRO A N 1
ATOM 1624 C CA . PRO A 1 204 ? -0.082 -9.555 -5.372 1.00 98.31 204 PRO A C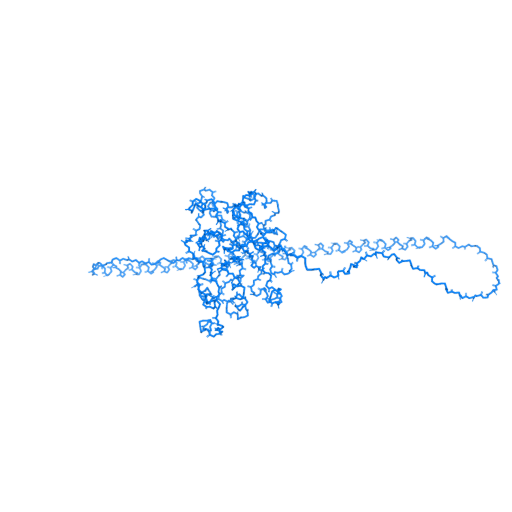A 1
ATOM 1625 C C . PRO A 1 204 ? -0.569 -9.711 -6.820 1.00 98.31 204 PRO A C 1
ATOM 1627 O O . PRO A 1 204 ? -0.922 -10.803 -7.276 1.00 98.31 204 PRO A O 1
ATOM 1630 N N . PHE A 1 205 ? -0.549 -8.624 -7.585 1.00 98.56 205 PHE A N 1
ATOM 1631 C CA . PHE A 1 205 ? -0.782 -8.647 -9.021 1.00 98.56 205 PHE A CA 1
ATOM 1632 C C . PHE A 1 205 ? 0.542 -8.754 -9.777 1.00 98.56 205 PHE A C 1
ATOM 1634 O O . PHE A 1 205 ? 1.179 -7.755 -10.111 1.00 98.56 205 PHE A O 1
ATOM 1641 N N . ASN A 1 206 ? 0.929 -9.988 -10.100 1.00 97.88 206 ASN A N 1
ATOM 1642 C CA . ASN A 1 206 ? 2.128 -10.264 -10.883 1.00 97.88 206 ASN A CA 1
ATOM 1643 C C . ASN A 1 206 ? 1.953 -9.806 -12.349 1.00 97.88 206 ASN A C 1
ATOM 1645 O O . ASN A 1 206 ? 1.445 -10.537 -13.210 1.00 97.88 206 ASN A O 1
ATOM 1649 N N . PHE A 1 207 ? 2.378 -8.573 -12.642 1.00 97.62 207 PHE A N 1
ATOM 1650 C CA . PHE A 1 207 ? 2.254 -7.980 -13.974 1.00 97.62 207 PHE A CA 1
ATOM 1651 C C . PHE A 1 207 ? 3.280 -8.508 -14.990 1.00 97.62 207 PHE A C 1
ATOM 1653 O O . PHE A 1 207 ? 3.044 -8.345 -16.190 1.00 97.62 207 PHE A O 1
ATOM 1660 N N . HIS A 1 208 ? 4.340 -9.216 -14.562 1.00 93.56 208 HIS A N 1
ATOM 1661 C CA . HIS A 1 208 ? 5.188 -9.985 -15.487 1.00 93.56 208 HIS A CA 1
ATOM 1662 C C . HIS A 1 208 ? 4.351 -11.009 -16.233 1.00 93.56 208 HIS A C 1
ATOM 1664 O O . HIS A 1 208 ? 4.312 -11.028 -17.461 1.00 93.56 208 HIS A O 1
ATOM 1670 N N . THR A 1 209 ? 3.645 -11.841 -15.469 1.00 95.88 209 THR A N 1
ATOM 1671 C CA . THR A 1 209 ? 2.862 -12.948 -16.011 1.00 95.88 209 THR A CA 1
ATOM 1672 C C . THR A 1 209 ? 1.631 -12.419 -16.733 1.00 95.88 209 THR A C 1
ATOM 1674 O O . THR A 1 209 ? 1.335 -12.842 -17.849 1.00 95.88 209 THR A O 1
ATOM 1677 N N . ALA A 1 210 ? 0.928 -11.455 -16.131 1.00 97.69 210 ALA A N 1
ATOM 1678 C CA . ALA A 1 210 ? -0.318 -10.941 -16.689 1.00 97.69 210 ALA A CA 1
ATOM 1679 C C . ALA A 1 210 ? -0.135 -10.230 -18.040 1.00 97.69 210 ALA A C 1
ATOM 1681 O O . ALA A 1 210 ? -1.037 -10.283 -18.879 1.00 97.69 210 ALA A O 1
ATOM 1682 N N . PHE A 1 211 ? 1.008 -9.571 -18.258 1.00 97.31 211 PHE A N 1
ATOM 1683 C CA . PHE A 1 211 ? 1.285 -8.823 -19.489 1.00 97.31 211 PHE A CA 1
ATOM 1684 C C . PHE A 1 211 ? 2.435 -9.391 -20.320 1.00 97.31 211 PHE A C 1
ATOM 1686 O O . PHE A 1 211 ? 2.803 -8.788 -21.328 1.00 97.31 211 PHE A O 1
ATOM 1693 N N . ASN A 1 212 ? 2.950 -10.565 -19.944 1.00 97.06 212 ASN A N 1
ATOM 1694 C CA . ASN A 1 212 ? 4.042 -11.256 -20.621 1.00 97.06 212 ASN A CA 1
ATOM 1695 C C . ASN A 1 212 ? 5.284 -10.356 -20.795 1.00 97.06 212 ASN A C 1
ATOM 1697 O O . ASN A 1 212 ? 5.828 -10.229 -21.896 1.00 97.06 212 ASN A O 1
ATOM 1701 N N . LEU A 1 213 ? 5.687 -9.695 -19.705 1.00 97.06 213 LEU A N 1
ATOM 1702 C CA . LEU A 1 213 ? 6.865 -8.828 -19.653 1.00 97.06 213 LEU A CA 1
ATOM 1703 C C . LEU A 1 213 ? 8.108 -9.640 -19.284 1.00 97.06 213 LEU A C 1
ATOM 1705 O O . LEU A 1 213 ? 8.029 -10.596 -18.512 1.00 97.06 213 LEU A O 1
ATOM 1709 N N . THR A 1 214 ? 9.261 -9.235 -19.812 1.00 96.56 214 THR A N 1
ATOM 1710 C CA . THR A 1 214 ? 10.548 -9.668 -19.257 1.00 96.56 214 THR A CA 1
ATOM 1711 C C . THR A 1 214 ? 10.774 -9.005 -17.897 1.00 96.56 214 THR A C 1
ATOM 1713 O O . THR A 1 214 ? 10.142 -7.994 -17.592 1.00 96.56 214 THR A O 1
ATOM 1716 N N . GLU A 1 215 ? 11.699 -9.542 -17.099 1.00 95.69 215 GLU A N 1
ATOM 1717 C CA . GLU A 1 215 ? 12.101 -8.922 -15.829 1.00 95.69 215 GLU A CA 1
ATOM 1718 C C . GLU A 1 215 ? 12.573 -7.475 -16.024 1.00 95.69 215 GLU A C 1
ATOM 1720 O O . GLU A 1 215 ? 12.110 -6.578 -15.335 1.00 95.69 215 GLU A O 1
ATOM 1725 N N . GLU A 1 216 ? 13.403 -7.213 -17.038 1.00 96.44 216 GLU A N 1
ATOM 1726 C CA . GLU A 1 216 ? 13.856 -5.854 -17.374 1.00 96.44 216 GLU A CA 1
ATOM 1727 C C . GLU A 1 216 ? 12.681 -4.896 -17.633 1.00 96.44 216 GLU A C 1
ATOM 1729 O O . GLU A 1 216 ? 12.612 -3.814 -17.055 1.00 96.44 216 GLU A O 1
ATOM 1734 N N . MET A 1 217 ? 11.709 -5.314 -18.450 1.00 97.06 217 MET A N 1
ATOM 1735 C CA . MET A 1 217 ? 10.533 -4.495 -18.761 1.00 97.06 217 MET A CA 1
ATOM 1736 C C . MET A 1 217 ? 9.634 -4.268 -17.543 1.00 97.06 217 MET A C 1
ATOM 1738 O O . MET A 1 217 ? 8.941 -3.255 -17.469 1.00 97.06 217 MET A O 1
ATOM 1742 N N . ALA A 1 218 ? 9.589 -5.226 -16.623 1.00 97.12 218 ALA A N 1
ATOM 1743 C CA . ALA A 1 218 ? 8.813 -5.115 -15.405 1.00 97.12 218 ALA A CA 1
ATOM 1744 C C . ALA A 1 218 ? 9.491 -4.197 -14.382 1.00 97.12 218 ALA A C 1
ATOM 1746 O O . ALA A 1 218 ? 8.822 -3.324 -13.836 1.00 97.12 218 ALA A O 1
ATOM 1747 N N . LEU A 1 219 ? 10.807 -4.318 -14.199 1.00 97.12 219 LEU A N 1
ATOM 1748 C CA . LEU A 1 219 ? 11.595 -3.440 -13.330 1.00 97.12 219 LEU A CA 1
ATOM 1749 C C . LEU A 1 219 ? 11.628 -1.990 -13.839 1.00 97.12 219 LEU A C 1
ATOM 1751 O O . LEU A 1 219 ? 11.693 -1.057 -13.042 1.00 97.12 219 LEU A O 1
ATOM 1755 N N . ASP A 1 220 ? 11.486 -1.771 -15.150 1.00 96.81 220 ASP A N 1
ATOM 1756 C CA . ASP A 1 220 ? 11.240 -0.434 -15.706 1.00 96.81 220 ASP A CA 1
ATOM 1757 C C . ASP A 1 220 ? 9.934 0.192 -15.174 1.00 96.81 220 ASP A C 1
ATOM 1759 O O . ASP A 1 220 ? 9.852 1.417 -15.005 1.00 96.81 220 ASP A O 1
ATOM 1763 N N . VAL A 1 221 ? 8.917 -0.633 -14.893 1.00 97.31 221 VAL A N 1
ATOM 1764 C CA . VAL A 1 221 ? 7.645 -0.210 -14.287 1.00 97.31 221 VAL A CA 1
ATOM 1765 C C . VAL A 1 221 ? 7.820 -0.015 -12.783 1.00 97.31 221 VAL A C 1
ATOM 1767 O O . VAL A 1 221 ? 7.600 1.097 -12.303 1.00 97.31 221 VAL A O 1
ATOM 1770 N N . SER A 1 222 ? 8.210 -1.06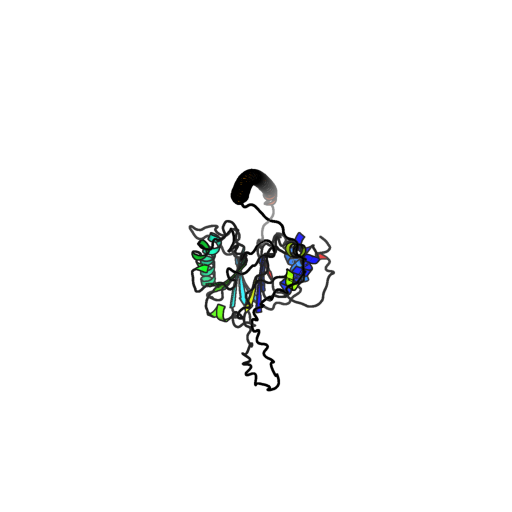5 -12.059 1.00 97.69 222 SER A N 1
ATOM 1771 C CA . SER A 1 222 ? 8.521 -1.039 -10.626 1.00 97.69 222 SER A CA 1
ATOM 1772 C C . SER A 1 222 ? 9.165 -2.356 -10.177 1.00 97.69 222 SER A C 1
ATOM 1774 O O . SER A 1 222 ? 8.958 -3.402 -10.785 1.00 97.69 222 SER A O 1
ATOM 1776 N N . ASP A 1 223 ? 9.915 -2.293 -9.081 1.00 97.31 223 ASP A N 1
ATOM 1777 C CA . ASP A 1 223 ? 10.433 -3.406 -8.283 1.00 97.31 223 ASP A CA 1
ATOM 1778 C C . ASP A 1 223 ? 9.422 -4.019 -7.290 1.00 97.31 223 ASP A C 1
ATOM 1780 O O . ASP A 1 223 ? 9.733 -5.039 -6.676 1.00 97.31 223 ASP A O 1
ATOM 1784 N N . HIS A 1 224 ? 8.201 -3.488 -7.187 1.00 98.25 224 HIS A N 1
ATOM 1785 C CA . HIS A 1 224 ? 7.102 -4.046 -6.393 1.00 98.25 224 HIS A CA 1
ATOM 1786 C C . HIS A 1 224 ? 5.954 -4.516 -7.291 1.00 98.25 224 HIS A C 1
ATOM 1788 O O . HIS A 1 224 ? 5.757 -4.018 -8.400 1.00 98.25 224 HIS A O 1
ATOM 1794 N N . TYR A 1 225 ? 5.151 -5.460 -6.806 1.00 98.62 225 TYR A N 1
ATOM 1795 C CA . TYR A 1 225 ? 3.827 -5.744 -7.351 1.00 98.62 225 TYR A CA 1
ATOM 1796 C C . TYR A 1 225 ? 2.759 -4.937 -6.607 1.00 98.62 225 TYR A C 1
ATOM 1798 O O . TYR A 1 225 ? 2.850 -4.777 -5.392 1.00 98.62 225 TYR A O 1
ATOM 1806 N N . PRO A 1 226 ? 1.676 -4.503 -7.281 1.00 98.62 226 PRO A N 1
ATOM 1807 C CA . PRO A 1 226 ? 0.490 -4.050 -6.573 1.00 98.62 226 PRO A CA 1
ATOM 1808 C C . PRO A 1 226 ? -0.038 -5.169 -5.675 1.00 98.62 226 PRO A C 1
ATOM 1810 O O . PRO A 1 226 ? -0.230 -6.287 -6.153 1.00 98.62 226 PRO A O 1
ATOM 1813 N N . VAL A 1 227 ? -0.364 -4.871 -4.422 1.00 98.81 227 VAL A N 1
ATOM 1814 C CA . VAL A 1 227 ? -1.206 -5.753 -3.603 1.00 98.81 227 VAL A CA 1
ATOM 1815 C C . VAL A 1 227 ? -2.657 -5.334 -3.771 1.00 98.81 227 VAL A C 1
ATOM 1817 O O . VAL A 1 227 ? -2.998 -4.161 -3.619 1.00 98.81 227 VAL A O 1
ATOM 1820 N N . GLU A 1 228 ? -3.520 -6.283 -4.123 1.00 98.75 228 GLU A N 1
ATOM 1821 C CA . GLU A 1 228 ? -4.929 -6.048 -4.442 1.00 98.75 228 GLU A CA 1
ATOM 1822 C C . GLU A 1 228 ? -5.864 -6.833 -3.522 1.00 98.75 228 GLU A C 1
ATOM 1824 O O . GLU A 1 228 ? -5.481 -7.867 -2.989 1.00 98.75 228 GLU A O 1
ATOM 1829 N N . VAL A 1 229 ? -7.096 -6.347 -3.344 1.00 98.56 229 VAL A N 1
ATOM 1830 C CA . VAL A 1 229 ? -8.184 -7.016 -2.616 1.00 98.56 229 VAL A CA 1
ATOM 1831 C C . VAL A 1 229 ? -9.547 -6.614 -3.185 1.00 98.56 229 VAL A C 1
ATOM 1833 O O . VAL A 1 229 ? -9.707 -5.525 -3.743 1.00 98.56 229 VAL A O 1
ATOM 1836 N N . GLU A 1 230 ? -10.559 -7.472 -3.037 1.00 96.88 230 GLU A N 1
ATOM 1837 C CA . GLU A 1 230 ? -11.933 -7.171 -3.443 1.00 96.88 230 GLU A CA 1
ATOM 1838 C C . GLU A 1 230 ? -12.899 -7.101 -2.254 1.00 96.88 230 GLU A C 1
ATOM 1840 O O . GLU A 1 230 ? -12.958 -7.999 -1.416 1.00 96.88 230 GLU A O 1
ATOM 1845 N N . LEU A 1 231 ? -13.718 -6.045 -2.226 1.00 94.38 231 LEU A N 1
ATOM 1846 C CA . LEU A 1 231 ? -14.878 -5.908 -1.345 1.00 94.38 231 LEU A CA 1
ATOM 1847 C C . LEU A 1 231 ? -16.154 -6.391 -2.038 1.00 94.38 231 LEU A C 1
ATOM 1849 O O . LEU A 1 231 ? -16.397 -6.077 -3.214 1.00 94.38 231 LEU A O 1
ATOM 1853 N N . LYS A 1 232 ? -17.006 -7.085 -1.280 1.00 93.75 232 LYS A N 1
ATOM 1854 C CA . LYS A 1 232 ? -18.325 -7.561 -1.708 1.00 93.75 232 LYS A CA 1
ATOM 1855 C C . LYS A 1 232 ? -19.241 -6.397 -2.099 1.00 93.75 232 LYS A C 1
ATOM 1857 O O . LYS A 1 232 ? -19.352 -5.386 -1.398 1.00 93.75 232 LYS A O 1
ATOM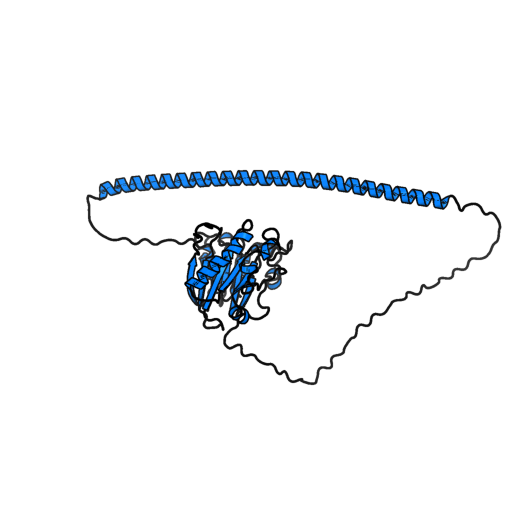 1862 N N . CYS A 1 233 ? -19.923 -6.556 -3.232 1.00 85.00 233 CYS A N 1
ATOM 1863 C CA . CYS A 1 233 ? -20.903 -5.597 -3.741 1.00 85.00 233 CYS A CA 1
ATOM 1864 C C . CYS A 1 233 ? -22.331 -5.978 -3.332 1.00 85.00 233 CYS A C 1
ATOM 1866 O O . CYS A 1 233 ? -22.681 -7.164 -3.334 1.00 85.00 233 CYS A O 1
ATOM 1868 N N . LEU A 1 234 ? -23.175 -4.973 -3.068 1.00 74.94 234 LEU A N 1
ATOM 1869 C CA . LEU A 1 234 ? -24.613 -5.179 -2.885 1.00 74.94 234 LEU A CA 1
ATOM 1870 C C . LEU A 1 234 ? -25.208 -5.859 -4.125 1.00 74.94 234 LEU A C 1
ATOM 1872 O O . LEU A 1 234 ? -24.915 -5.468 -5.252 1.00 74.94 234 LEU A O 1
ATOM 1876 N N . GLY A 1 235 ? -26.062 -6.861 -3.916 1.00 61.47 235 GLY A N 1
ATOM 1877 C CA . GLY A 1 235 ? -26.691 -7.612 -5.008 1.00 61.47 235 GLY A CA 1
ATOM 1878 C C . GLY A 1 235 ? -25.895 -8.827 -5.490 1.00 61.47 235 GLY A C 1
ATOM 1879 O O . GLY A 1 235 ? -26.337 -9.512 -6.411 1.00 61.47 235 GLY A O 1
ATOM 1880 N N . SER A 1 236 ? -24.778 -9.158 -4.835 1.00 53.19 236 SER A N 1
ATOM 1881 C CA . SER A 1 236 ? -24.153 -10.481 -4.949 1.00 53.19 236 SER A CA 1
ATOM 1882 C C . SER A 1 236 ? -25.000 -11.506 -4.181 1.00 53.19 236 SER A C 1
ATOM 1884 O O . SER A 1 236 ? -24.582 -12.038 -3.155 1.00 53.19 236 SER A O 1
ATOM 1886 N N . GLU A 1 237 ? -26.240 -11.750 -4.622 1.00 42.56 237 GLU A N 1
ATOM 1887 C CA . GLU A 1 237 ? -27.026 -12.870 -4.107 1.00 42.56 237 GLU A CA 1
ATOM 1888 C C . GLU A 1 237 ? -26.187 -14.143 -4.235 1.00 42.56 237 GLU A C 1
ATOM 1890 O O . GLU A 1 237 ? -25.629 -14.435 -5.300 1.00 42.56 237 GLU A O 1
ATOM 1895 N N . ARG A 1 238 ? -26.115 -14.932 -3.155 1.00 44.50 238 ARG A N 1
ATOM 1896 C CA . ARG A 1 238 ? -25.665 -16.318 -3.257 1.00 44.50 238 ARG A CA 1
ATOM 1897 C C . ARG A 1 238 ? -26.569 -17.005 -4.276 1.00 44.50 238 ARG A C 1
ATOM 1899 O O . ARG A 1 238 ? -27.647 -17.480 -3.922 1.00 44.50 238 ARG A O 1
ATOM 1906 N N . LYS A 1 239 ? -26.108 -17.164 -5.514 1.00 33.03 239 LYS A N 1
ATOM 1907 C CA . LYS A 1 239 ? -26.568 -18.288 -6.321 1.00 33.03 239 LYS A CA 1
ATOM 1908 C C . LYS A 1 239 ? -26.052 -19.537 -5.623 1.00 33.03 239 LYS A C 1
ATOM 1910 O O . LYS A 1 239 ? -24.946 -20.001 -5.879 1.00 33.03 239 LYS A O 1
ATOM 1915 N N . HIS A 1 240 ? -26.858 -20.059 -4.701 1.00 35.84 240 HIS A N 1
ATOM 1916 C CA . HIS A 1 240 ? -26.829 -21.467 -4.354 1.00 35.84 240 HIS A CA 1
ATOM 1917 C C . HIS A 1 240 ? -27.101 -22.216 -5.659 1.00 35.84 240 HIS A C 1
ATOM 1919 O O . HIS A 1 240 ? -28.246 -22.446 -6.043 1.00 35.84 240 HIS A O 1
ATOM 1925 N N . TYR A 1 241 ? -26.036 -22.545 -6.386 1.00 33.44 241 TYR A N 1
ATOM 1926 C CA . TYR A 1 241 ? -26.098 -23.567 -7.409 1.00 33.44 241 TYR A CA 1
ATOM 1927 C C . TYR A 1 241 ? -26.351 -24.885 -6.675 1.00 33.44 241 TYR A C 1
ATOM 1929 O O . TYR A 1 241 ? -25.429 -25.590 -6.278 1.00 33.44 241 TYR A O 1
ATOM 1937 N N . THR A 1 242 ? -27.624 -25.229 -6.488 1.00 40.09 242 THR A N 1
ATOM 1938 C CA . THR A 1 242 ? -28.029 -26.632 -6.409 1.00 40.09 242 THR A CA 1
ATOM 1939 C C . THR A 1 242 ? -27.962 -27.167 -7.836 1.00 40.09 242 THR A C 1
ATOM 1941 O O . THR A 1 242 ? -28.959 -27.292 -8.540 1.00 40.09 242 THR A O 1
ATOM 1944 N N . GLY A 1 243 ? -26.733 -27.367 -8.320 1.00 32.91 243 GLY A N 1
ATOM 1945 C CA . GLY A 1 243 ? -26.487 -28.005 -9.603 1.00 32.91 243 GLY A CA 1
ATOM 1946 C C . GLY A 1 243 ? -27.018 -29.428 -9.534 1.00 32.91 243 GLY A C 1
ATOM 1947 O O . GLY A 1 243 ? -26.393 -30.294 -8.929 1.00 32.91 243 GLY A O 1
ATOM 1948 N N . GLY A 1 244 ? -28.193 -29.647 -10.121 1.00 30.66 244 GLY A N 1
ATOM 1949 C CA . GLY A 1 244 ? -28.690 -30.979 -10.410 1.00 30.66 244 GLY A CA 1
ATOM 1950 C C . GLY A 1 244 ? -27.660 -31.733 -11.243 1.00 30.66 244 GLY A C 1
ATOM 1951 O O . GLY A 1 244 ? -27.165 -31.220 -12.247 1.00 30.66 244 GLY A O 1
ATOM 1952 N N . MET A 1 245 ? -27.342 -32.950 -10.803 1.00 34.88 245 MET A N 1
ATOM 1953 C CA . MET A 1 245 ? -26.690 -33.968 -11.618 1.00 34.88 245 MET A CA 1
ATOM 1954 C C . MET A 1 245 ? -27.373 -34.028 -12.991 1.00 34.88 245 MET A C 1
ATOM 1956 O O . MET A 1 245 ? -28.548 -34.380 -13.081 1.00 34.88 245 MET A O 1
ATOM 1960 N N . ASN A 1 246 ? -26.625 -33.739 -14.054 1.00 32.56 246 ASN A N 1
ATOM 1961 C CA . ASN A 1 246 ? -26.946 -34.237 -15.384 1.00 32.56 246 ASN A CA 1
ATOM 1962 C C . ASN A 1 246 ? -26.217 -35.589 -15.538 1.00 32.56 246 ASN A C 1
ATOM 1964 O O . ASN A 1 246 ? -24.987 -35.606 -15.435 1.00 32.56 246 ASN A O 1
ATOM 1968 N N . PRO A 1 247 ? -26.920 -36.725 -15.690 1.00 44.75 247 PRO A N 1
ATOM 1969 C CA . PRO A 1 247 ? -26.307 -38.045 -15.678 1.00 44.75 247 PRO A CA 1
ATOM 1970 C C . PRO A 1 247 ? -25.815 -38.412 -17.079 1.00 44.75 247 PRO A C 1
ATOM 1972 O O . PRO A 1 247 ? -26.405 -39.272 -17.717 1.00 44.75 247 PRO A O 1
ATOM 1975 N N . ASP A 1 248 ? -24.757 -37.764 -17.568 1.00 39.56 248 ASP A N 1
ATOM 1976 C CA . ASP A 1 248 ? -23.994 -38.310 -18.699 1.00 39.56 248 ASP A CA 1
ATOM 1977 C C . ASP A 1 248 ? -22.591 -37.699 -18.815 1.00 39.56 248 ASP A C 1
ATOM 1979 O O . ASP A 1 248 ? -22.299 -36.917 -19.716 1.00 39.56 248 ASP A O 1
ATOM 1983 N N . ILE A 1 249 ? -21.715 -38.026 -17.861 1.00 34.56 249 ILE A N 1
ATOM 1984 C CA . ILE A 1 249 ? -20.262 -38.008 -18.072 1.00 34.56 249 ILE A CA 1
ATOM 1985 C C . ILE A 1 249 ? -19.701 -39.253 -17.382 1.00 34.56 249 ILE A C 1
ATOM 1987 O O . ILE A 1 249 ? -19.556 -39.310 -16.162 1.00 34.56 249 ILE A O 1
ATOM 1991 N N . THR A 1 250 ? -19.401 -40.282 -18.172 1.00 33.34 250 THR A N 1
ATOM 1992 C CA . THR A 1 250 ? -18.576 -41.419 -17.756 1.00 33.34 250 THR A CA 1
ATOM 1993 C C . THR A 1 250 ? -17.140 -40.957 -17.534 1.00 33.34 250 THR A C 1
ATOM 1995 O O . THR A 1 250 ? -16.389 -40.733 -18.483 1.00 33.34 250 THR A O 1
ATOM 1998 N N . THR A 1 251 ? -16.752 -40.831 -16.268 1.00 29.86 251 THR A N 1
ATOM 1999 C CA . THR A 1 251 ? -15.370 -40.590 -15.850 1.00 29.86 251 THR A CA 1
ATOM 2000 C C . THR A 1 251 ? -14.611 -41.916 -15.824 1.00 29.86 251 THR A C 1
ATOM 2002 O O . THR A 1 251 ? -14.835 -42.751 -14.949 1.00 29.86 251 THR A O 1
ATOM 2005 N N . THR A 1 252 ? -13.694 -42.120 -16.770 1.00 27.03 252 THR A N 1
ATOM 2006 C CA . THR A 1 252 ? -12.711 -43.209 -16.711 1.00 27.03 252 THR A CA 1
ATOM 2007 C C . THR A 1 252 ? -11.668 -42.874 -15.647 1.00 27.03 252 THR A C 1
ATOM 2009 O O . THR A 1 252 ? -10.854 -41.969 -15.813 1.00 27.03 252 THR A O 1
ATOM 2012 N N . THR A 1 253 ? -11.709 -43.597 -14.531 1.00 27.55 253 THR A N 1
ATOM 2013 C CA . THR A 1 253 ? -10.700 -43.562 -13.471 1.00 27.55 253 THR A CA 1
ATOM 2014 C C . THR A 1 253 ? -9.437 -44.290 -13.935 1.00 27.55 253 THR A C 1
ATOM 2016 O O . THR A 1 253 ? -9.446 -45.511 -14.071 1.00 27.55 253 THR A O 1
ATOM 2019 N N . THR A 1 254 ? -8.335 -43.566 -14.140 1.00 27.61 254 THR A N 1
ATOM 2020 C CA . THR A 1 254 ? -7.006 -44.178 -14.286 1.00 27.61 254 THR A CA 1
ATOM 2021 C C . THR A 1 254 ? -6.317 -44.182 -12.928 1.00 27.61 254 THR A C 1
ATOM 2023 O O . THR A 1 254 ? -5.777 -43.175 -12.475 1.00 27.61 254 THR A O 1
ATOM 2026 N N . THR A 1 255 ? -6.360 -45.331 -12.261 1.00 27.14 255 THR A N 1
ATOM 2027 C CA . THR A 1 255 ? -5.556 -45.635 -11.077 1.00 27.14 255 THR A CA 1
ATOM 2028 C C . THR A 1 255 ? -4.104 -45.847 -11.505 1.00 27.14 255 THR A C 1
ATOM 2030 O O . THR A 1 255 ? -3.806 -46.774 -12.255 1.00 27.14 255 THR A O 1
ATOM 2033 N N . ALA A 1 256 ? -3.187 -45.005 -11.029 1.00 29.52 256 ALA A N 1
ATOM 2034 C CA . ALA A 1 256 ? -1.755 -45.247 -11.156 1.00 29.52 256 ALA A CA 1
ATOM 2035 C C . ALA A 1 256 ? -1.332 -46.297 -10.117 1.00 29.52 256 ALA A C 1
ATOM 2037 O O . ALA A 1 256 ? -1.312 -46.031 -8.916 1.00 29.52 256 ALA A O 1
ATOM 2038 N N . THR A 1 257 ? -1.030 -47.509 -10.580 1.00 29.31 257 THR A N 1
ATOM 2039 C CA . THR A 1 257 ? -0.411 -48.569 -9.778 1.00 29.31 257 THR A CA 1
ATOM 2040 C C . THR A 1 257 ? 1.083 -48.606 -10.075 1.00 29.31 257 THR A C 1
ATOM 2042 O O . THR A 1 257 ? 1.501 -48.769 -11.220 1.00 29.31 257 THR A O 1
ATOM 2045 N N . THR A 1 258 ? 1.886 -48.449 -9.027 1.00 30.12 258 THR A N 1
ATOM 2046 C CA . THR A 1 258 ? 3.344 -48.583 -9.030 1.00 30.12 258 THR A CA 1
ATOM 2047 C C . THR A 1 258 ? 3.742 -50.011 -9.406 1.00 30.12 258 THR A C 1
ATOM 2049 O O . THR A 1 258 ? 3.392 -50.953 -8.697 1.00 30.12 258 THR A O 1
ATOM 2052 N N . ALA A 1 259 ? 4.489 -50.176 -10.500 1.00 29.70 259 ALA A N 1
ATOM 2053 C CA . ALA A 1 259 ? 5.071 -51.452 -10.906 1.00 29.70 259 ALA A CA 1
ATOM 2054 C C . ALA A 1 259 ? 6.597 -51.418 -10.748 1.00 29.70 259 ALA A C 1
ATOM 2056 O O . ALA A 1 259 ? 7.298 -50.607 -11.352 1.00 29.70 259 ALA A O 1
ATOM 2057 N N . THR A 1 260 ? 7.084 -52.324 -9.907 1.00 29.50 260 THR A N 1
ATOM 2058 C CA . THR A 1 260 ? 8.486 -52.664 -9.667 1.00 29.50 260 THR A CA 1
ATOM 2059 C C . THR A 1 260 ? 9.113 -53.265 -10.927 1.00 29.50 260 THR A C 1
ATOM 2061 O O . THR A 1 260 ? 8.631 -54.271 -11.442 1.00 29.50 260 THR A O 1
ATOM 2064 N N . THR A 1 261 ? 10.209 -52.686 -11.415 1.00 30.19 261 THR A N 1
ATOM 2065 C CA . THR A 1 261 ? 11.017 -53.248 -12.502 1.00 30.19 261 THR A CA 1
ATOM 2066 C C . THR A 1 261 ? 12.136 -54.125 -11.938 1.00 30.19 261 THR A C 1
ATOM 2068 O O . THR A 1 261 ? 13.118 -53.651 -11.374 1.00 30.19 261 THR A O 1
ATOM 2071 N N . THR A 1 262 ? 11.988 -55.438 -12.107 1.00 28.52 262 THR A N 1
ATOM 2072 C CA . THR A 1 262 ? 13.062 -56.426 -11.964 1.00 28.52 262 THR A CA 1
ATOM 2073 C C . THR A 1 262 ? 13.765 -56.563 -13.313 1.00 28.52 262 THR A C 1
ATOM 2075 O O . THR A 1 262 ? 13.167 -57.027 -14.280 1.00 28.52 262 THR A O 1
ATOM 2078 N N . ALA A 1 263 ? 15.030 -56.149 -13.393 1.00 31.66 263 ALA A N 1
ATOM 2079 C CA . ALA A 1 263 ? 15.871 -56.371 -14.565 1.00 31.66 263 ALA A CA 1
ATOM 2080 C C . ALA A 1 263 ? 16.563 -57.739 -14.454 1.00 31.66 263 ALA A C 1
ATOM 2082 O O . ALA A 1 263 ? 17.422 -57.955 -13.600 1.00 31.66 263 ALA A O 1
ATOM 2083 N N . THR A 1 264 ? 16.168 -58.668 -15.321 1.00 28.16 264 THR A N 1
ATOM 2084 C CA . THR A 1 264 ? 16.819 -59.965 -15.527 1.00 28.16 264 THR A CA 1
ATOM 2085 C C . THR A 1 264 ? 17.958 -59.796 -16.532 1.00 28.16 264 THR A C 1
ATOM 2087 O O . THR A 1 264 ? 17.744 -59.335 -17.651 1.00 28.16 264 THR A O 1
ATOM 2090 N N . ALA A 1 265 ? 19.174 -60.156 -16.122 1.00 31.47 265 ALA A N 1
ATOM 2091 C CA . ALA A 1 265 ? 20.365 -60.134 -16.960 1.00 31.47 265 ALA A CA 1
ATOM 2092 C C . ALA A 1 265 ? 20.395 -61.346 -17.907 1.00 31.47 265 ALA A C 1
ATOM 2094 O O . ALA A 1 265 ? 20.345 -62.497 -17.469 1.00 31.47 265 ALA A O 1
ATOM 2095 N N . THR A 1 266 ? 20.507 -61.074 -19.205 1.00 29.06 266 THR A N 1
ATOM 2096 C CA . THR A 1 266 ? 20.685 -62.069 -20.266 1.00 29.06 266 THR A CA 1
ATOM 2097 C C . THR A 1 266 ? 22.124 -62.578 -20.279 1.00 29.06 266 THR A C 1
ATOM 2099 O O . THR A 1 266 ? 23.080 -61.807 -20.338 1.00 29.06 266 THR A O 1
ATOM 2102 N N . THR A 1 267 ? 22.270 -63.898 -20.219 1.00 29.06 267 THR A N 1
ATOM 2103 C CA . THR A 1 267 ? 23.536 -64.632 -20.254 1.00 29.06 267 THR A CA 1
ATOM 2104 C C . THR A 1 267 ? 24.022 -64.784 -21.699 1.00 29.06 267 THR A C 1
ATOM 2106 O O . THR A 1 267 ? 23.334 -65.391 -22.514 1.00 29.06 267 THR A O 1
ATOM 2109 N N . THR A 1 268 ? 25.222 -64.289 -22.010 1.00 29.89 268 THR A N 1
ATOM 2110 C CA . THR A 1 268 ? 25.938 -64.615 -23.255 1.00 29.89 268 THR A CA 1
ATOM 2111 C C . THR A 1 268 ? 26.938 -65.726 -22.963 1.00 29.89 268 THR A C 1
ATOM 2113 O O . THR A 1 268 ? 27.861 -65.559 -22.168 1.00 29.89 268 THR A O 1
ATOM 2116 N N . THR A 1 269 ? 26.731 -66.880 -23.590 1.00 29.28 269 THR A N 1
ATOM 2117 C CA . THR A 1 269 ? 27.614 -68.047 -23.532 1.00 29.28 269 THR A CA 1
ATOM 2118 C C . THR A 1 269 ? 28.651 -67.932 -24.648 1.00 29.28 269 THR A C 1
ATOM 2120 O O . THR A 1 269 ? 28.293 -67.978 -25.822 1.00 29.28 269 THR A O 1
ATOM 2123 N N . THR A 1 270 ? 29.933 -67.828 -24.298 1.00 30.84 270 THR A N 1
ATOM 2124 C CA . THR A 1 270 ? 31.040 -68.054 -25.238 1.00 30.84 270 THR A CA 1
ATOM 2125 C C . THR A 1 270 ? 31.859 -69.222 -24.716 1.00 30.84 270 THR A C 1
ATOM 2127 O O . THR A 1 270 ? 32.371 -69.191 -23.599 1.00 30.84 270 THR A O 1
ATOM 2130 N N . ALA A 1 271 ? 31.916 -70.279 -25.521 1.00 30.55 271 ALA A N 1
ATOM 2131 C CA . ALA A 1 271 ? 32.692 -71.479 -25.268 1.00 30.55 271 ALA A CA 1
ATOM 2132 C C . ALA A 1 271 ? 34.192 -71.196 -25.420 1.00 30.55 271 ALA A C 1
ATOM 2134 O O . ALA A 1 271 ? 34.607 -70.574 -26.398 1.00 30.55 271 ALA A O 1
ATOM 2135 N N . THR A 1 272 ? 34.999 -71.733 -24.505 1.00 30.41 272 THR A N 1
ATOM 2136 C CA . THR A 1 272 ? 36.450 -71.819 -24.682 1.00 30.41 272 THR A CA 1
ATOM 2137 C C . THR A 1 272 ? 36.904 -73.250 -24.448 1.00 30.41 272 THR A C 1
ATOM 2139 O O . THR A 1 272 ? 36.613 -73.870 -23.426 1.00 30.41 272 THR A O 1
ATOM 2142 N N . THR A 1 273 ? 37.606 -73.762 -25.449 1.00 31.28 273 THR A N 1
ATOM 2143 C CA . THR A 1 273 ? 38.212 -75.084 -25.538 1.00 31.28 273 THR A CA 1
ATOM 2144 C C . THR A 1 273 ? 39.295 -75.278 -24.477 1.00 31.28 273 THR A C 1
ATOM 2146 O O . THR A 1 273 ? 40.108 -74.397 -24.209 1.00 31.28 273 THR A O 1
ATOM 2149 N N . THR A 1 274 ? 39.313 -76.475 -23.904 1.00 32.69 274 THR A N 1
ATOM 2150 C CA . THR A 1 274 ? 40.322 -77.023 -22.994 1.00 32.69 274 THR A CA 1
ATOM 2151 C C . THR A 1 274 ? 41.741 -77.017 -23.564 1.00 32.69 274 THR A C 1
ATOM 2153 O O . THR A 1 274 ? 41.952 -77.506 -24.670 1.00 32.69 274 THR A O 1
ATOM 2156 N N . THR A 1 275 ? 42.730 -76.636 -22.750 1.00 30.58 275 THR A N 1
ATOM 2157 C CA . THR A 1 275 ? 44.034 -77.323 -22.644 1.00 30.58 275 THR A CA 1
ATOM 2158 C C . THR A 1 275 ? 44.611 -77.071 -21.246 1.00 30.58 275 THR A C 1
ATOM 2160 O O . THR A 1 275 ? 44.661 -75.940 -20.773 1.00 30.58 275 THR A O 1
ATOM 2163 N N . ALA A 1 276 ? 44.988 -78.153 -20.568 1.00 35.28 276 ALA A N 1
ATOM 2164 C CA . ALA A 1 276 ? 45.580 -78.174 -19.235 1.00 35.28 276 ALA A CA 1
ATOM 2165 C C . ALA A 1 276 ? 47.034 -77.678 -19.239 1.00 35.28 276 ALA A C 1
ATOM 2167 O O . ALA A 1 276 ? 47.736 -77.958 -20.201 1.00 35.28 276 ALA A O 1
ATOM 2168 N N . THR A 1 277 ? 47.510 -77.058 -18.150 1.00 32.22 277 THR A N 1
ATOM 2169 C CA . THR A 1 277 ? 48.806 -77.345 -17.484 1.00 32.22 277 THR A CA 1
ATOM 2170 C C . THR A 1 277 ? 48.815 -76.688 -16.089 1.00 32.22 277 THR A C 1
ATOM 2172 O O . THR A 1 277 ? 48.128 -75.702 -15.844 1.00 32.22 277 THR A O 1
ATOM 2175 N N . ALA A 1 278 ? 49.541 -77.303 -15.161 1.00 34.59 278 ALA A N 1
ATOM 2176 C CA . ALA A 1 278 ? 49.508 -77.130 -13.717 1.00 34.59 278 ALA A CA 1
ATOM 2177 C C . ALA A 1 278 ? 50.298 -75.931 -13.135 1.00 34.59 278 ALA A C 1
ATOM 2179 O O . ALA A 1 278 ? 51.227 -75.414 -13.750 1.00 34.59 278 ALA A O 1
ATOM 2180 N N . THR A 1 279 ? 50.055 -75.722 -11.830 1.00 34.75 279 THR A N 1
ATOM 2181 C CA . THR A 1 279 ? 51.004 -75.367 -10.742 1.00 34.75 279 THR A CA 1
ATOM 2182 C C . THR A 1 279 ? 51.029 -73.927 -10.199 1.00 34.75 279 THR A C 1
ATOM 2184 O O . THR A 1 279 ? 51.146 -72.956 -10.933 1.00 34.75 279 THR A O 1
ATOM 2187 N N . ALA A 1 280 ? 51.073 -73.887 -8.858 1.00 34.66 280 ALA A N 1
ATOM 2188 C CA . ALA A 1 280 ? 51.643 -72.877 -7.959 1.00 34.66 280 ALA A CA 1
ATOM 2189 C C . ALA A 1 280 ? 50.750 -71.715 -7.479 1.00 34.66 280 ALA A C 1
ATOM 2191 O O . ALA A 1 280 ? 50.643 -70.649 -8.075 1.00 34.66 280 ALA A O 1
ATOM 2192 N N . ALA A 1 281 ? 50.213 -71.923 -6.273 1.00 48.22 281 ALA A N 1
ATOM 2193 C CA . ALA A 1 281 ? 49.934 -70.877 -5.300 1.00 48.22 281 ALA A CA 1
ATOM 2194 C C . ALA A 1 281 ? 51.197 -70.039 -5.030 1.00 48.22 281 ALA A C 1
ATOM 2196 O O . ALA A 1 281 ? 52.263 -70.631 -4.874 1.00 48.22 281 ALA A O 1
ATOM 2197 N N . THR A 1 282 ? 51.056 -68.706 -4.971 1.00 47.62 282 THR A N 1
ATOM 2198 C CA . THR A 1 282 ? 51.742 -67.713 -4.098 1.00 47.62 282 THR A CA 1
ATOM 2199 C C . THR A 1 282 ? 51.587 -66.316 -4.732 1.00 47.62 282 THR A C 1
ATOM 2201 O O . THR A 1 282 ? 52.472 -65.895 -5.467 1.00 47.62 282 THR A O 1
ATOM 2204 N N . ALA A 1 283 ? 50.478 -65.589 -4.506 1.00 47.50 283 ALA A N 1
ATOM 2205 C CA . ALA A 1 283 ? 50.373 -64.175 -4.935 1.00 47.50 283 ALA A CA 1
ATOM 2206 C C . ALA A 1 283 ? 49.232 -63.344 -4.291 1.00 47.50 283 ALA A C 1
ATOM 2208 O O . ALA A 1 283 ? 48.794 -62.365 -4.889 1.00 47.50 283 ALA A O 1
ATOM 2209 N N . THR A 1 284 ? 48.713 -63.685 -3.105 1.00 46.09 284 THR A N 1
ATOM 2210 C CA . THR A 1 284 ? 47.492 -63.015 -2.582 1.00 46.09 284 THR A CA 1
ATOM 2211 C C . THR A 1 284 ? 47.747 -61.914 -1.540 1.00 46.09 284 THR A C 1
ATOM 2213 O O . THR A 1 284 ? 46.799 -61.300 -1.071 1.00 46.09 284 THR A O 1
ATOM 2216 N N . THR A 1 285 ? 48.997 -61.596 -1.185 1.00 48.16 285 THR A N 1
ATOM 2217 C CA . THR A 1 285 ? 49.265 -60.642 -0.081 1.00 48.16 285 THR A CA 1
ATOM 2218 C C . THR A 1 285 ? 49.743 -59.257 -0.541 1.00 48.16 285 THR A C 1
ATOM 2220 O O . THR A 1 285 ? 49.703 -58.309 0.238 1.00 48.16 285 THR A O 1
ATOM 2223 N N . THR A 1 286 ? 50.150 -59.081 -1.802 1.00 47.75 286 THR A N 1
ATOM 2224 C CA . THR A 1 286 ? 50.751 -57.810 -2.260 1.00 47.75 286 THR A CA 1
ATOM 2225 C C . THR A 1 286 ? 49.736 -56.845 -2.885 1.00 47.75 286 THR A C 1
ATOM 2227 O O . THR A 1 286 ? 49.864 -55.638 -2.713 1.00 47.75 286 THR A O 1
ATOM 2230 N N . THR A 1 287 ? 48.675 -57.331 -3.532 1.00 47.69 287 THR A N 1
ATOM 2231 C CA . THR A 1 287 ? 47.688 -56.478 -4.225 1.00 47.69 287 THR A CA 1
ATOM 2232 C C . THR A 1 287 ? 46.749 -55.719 -3.283 1.00 47.69 287 THR A C 1
ATOM 2234 O O . THR A 1 287 ? 46.358 -54.594 -3.592 1.00 47.69 287 THR A O 1
ATOM 2237 N N . THR A 1 288 ? 46.429 -56.261 -2.103 1.00 49.19 288 THR A N 1
ATOM 2238 C CA . THR A 1 288 ? 45.551 -55.579 -1.134 1.00 49.19 288 THR A CA 1
ATOM 2239 C C . THR A 1 288 ? 46.260 -54.427 -0.414 1.00 49.19 288 THR A C 1
ATOM 2241 O O . THR A 1 288 ? 45.636 -53.407 -0.149 1.00 49.19 288 THR A O 1
ATOM 2244 N N . ALA A 1 289 ? 47.568 -54.520 -0.148 1.00 51.53 289 ALA A N 1
ATOM 2245 C CA . ALA A 1 289 ? 48.312 -53.450 0.527 1.00 51.53 289 ALA A CA 1
ATOM 2246 C C . ALA A 1 289 ? 48.498 -52.204 -0.362 1.00 51.53 289 ALA A C 1
ATOM 2248 O O . ALA A 1 289 ? 48.383 -51.075 0.115 1.00 51.53 289 ALA A O 1
ATOM 2249 N N . THR A 1 290 ? 48.729 -52.396 -1.666 1.00 52.78 290 THR A N 1
ATOM 2250 C CA . THR A 1 290 ? 48.901 -51.290 -2.622 1.00 52.78 290 THR A CA 1
ATOM 2251 C C . THR A 1 290 ? 47.585 -50.563 -2.903 1.00 52.78 290 THR A C 1
ATOM 2253 O O . THR A 1 290 ? 47.585 -49.340 -3.033 1.00 52.78 290 THR A O 1
ATOM 2256 N N . ALA A 1 291 ? 46.456 -51.283 -2.924 1.00 51.78 291 ALA A N 1
ATOM 2257 C CA . ALA A 1 291 ? 45.134 -50.676 -3.074 1.00 51.78 291 ALA A CA 1
ATOM 2258 C C . ALA A 1 291 ? 44.781 -49.784 -1.871 1.00 51.78 291 ALA A C 1
ATOM 2260 O O . ALA A 1 291 ? 44.410 -48.633 -2.064 1.00 51.78 291 ALA A O 1
ATOM 2261 N N . THR A 1 292 ? 44.987 -50.253 -0.634 1.00 54.59 292 THR A N 1
ATOM 2262 C CA . THR A 1 292 ? 44.672 -49.478 0.582 1.00 54.59 292 THR A CA 1
ATOM 2263 C C . THR A 1 292 ? 45.557 -48.234 0.739 1.00 54.59 292 THR A C 1
ATOM 2265 O O . THR A 1 292 ? 45.080 -47.187 1.178 1.00 54.59 292 THR A O 1
ATOM 2268 N N . ALA A 1 293 ? 46.831 -48.310 0.334 1.00 55.06 293 ALA A N 1
ATOM 2269 C CA . ALA A 1 293 ? 47.737 -47.160 0.336 1.00 55.06 293 ALA A CA 1
ATOM 2270 C C . ALA A 1 293 ? 47.340 -46.093 -0.704 1.00 55.06 293 ALA A C 1
ATOM 2272 O O . ALA A 1 293 ? 47.418 -44.897 -0.417 1.00 55.06 293 ALA A O 1
ATOM 2273 N N . ALA A 1 294 ? 46.858 -46.508 -1.881 1.00 55.78 294 ALA A N 1
ATOM 2274 C CA . ALA A 1 294 ? 46.372 -45.592 -2.913 1.00 55.78 294 ALA A CA 1
ATOM 2275 C C . ALA A 1 294 ? 45.086 -44.860 -2.483 1.00 55.78 294 ALA A C 1
ATOM 2277 O O . ALA A 1 294 ? 44.968 -43.652 -2.695 1.00 55.78 294 ALA A O 1
ATOM 2278 N N . THR A 1 295 ? 44.155 -45.547 -1.810 1.00 55.81 295 THR A N 1
ATOM 2279 C CA . THR A 1 295 ? 42.921 -44.925 -1.296 1.00 55.81 295 THR A CA 1
ATOM 2280 C C . THR A 1 295 ? 43.203 -43.928 -0.168 1.00 55.81 295 THR A C 1
ATOM 2282 O O . THR A 1 295 ? 42.585 -42.866 -0.115 1.00 55.81 295 THR A O 1
ATOM 2285 N N . ALA A 1 296 ? 44.173 -44.222 0.706 1.00 56.16 296 ALA A N 1
ATOM 2286 C CA . ALA A 1 296 ? 44.590 -43.311 1.774 1.00 56.16 296 ALA A CA 1
ATOM 2287 C C . ALA A 1 296 ? 45.279 -42.043 1.231 1.00 56.16 296 ALA A C 1
ATOM 2289 O O . ALA A 1 296 ? 45.014 -40.940 1.712 1.00 56.16 296 ALA A O 1
ATOM 2290 N N . ALA A 1 297 ? 46.108 -42.176 0.189 1.00 58.69 297 ALA A N 1
ATOM 2291 C CA . ALA A 1 297 ? 46.743 -41.037 -0.475 1.00 58.69 297 ALA A CA 1
ATOM 2292 C C . ALA A 1 297 ? 45.722 -40.132 -1.193 1.00 58.69 297 ALA A C 1
ATOM 2294 O O . ALA A 1 297 ? 45.824 -38.907 -1.118 1.00 58.69 297 ALA A O 1
ATOM 2295 N N . ALA A 1 298 ? 44.701 -40.719 -1.828 1.00 56.44 298 ALA A N 1
ATOM 2296 C CA . ALA A 1 298 ? 43.620 -39.966 -2.467 1.00 56.44 298 ALA A CA 1
ATOM 2297 C C . ALA A 1 298 ? 42.764 -39.185 -1.449 1.00 56.44 298 ALA A C 1
ATOM 2299 O O . ALA A 1 298 ? 42.424 -38.025 -1.689 1.00 56.44 298 ALA A O 1
ATOM 2300 N N . ALA A 1 299 ? 42.471 -39.775 -0.284 1.00 56.00 299 ALA A N 1
ATOM 2301 C CA . ALA A 1 299 ? 41.734 -39.106 0.791 1.00 56.00 299 ALA A CA 1
ATOM 2302 C C . ALA A 1 299 ? 42.524 -37.936 1.413 1.00 56.00 299 ALA A C 1
ATOM 2304 O O . ALA A 1 299 ? 41.957 -36.874 1.689 1.00 56.00 299 ALA A O 1
ATOM 2305 N N . ALA A 1 300 ? 43.842 -38.090 1.581 1.00 60.19 300 ALA A N 1
ATOM 2306 C CA . ALA A 1 300 ? 44.709 -37.014 2.058 1.00 60.19 300 ALA A CA 1
ATOM 2307 C C . ALA A 1 300 ? 44.757 -35.839 1.063 1.00 60.19 300 ALA A C 1
ATOM 2309 O O . ALA A 1 300 ? 44.588 -34.689 1.465 1.00 60.19 300 ALA A O 1
ATOM 2310 N N . ALA A 1 301 ? 44.884 -36.125 -0.239 1.00 62.31 301 ALA A N 1
ATOM 2311 C CA . ALA A 1 301 ? 44.895 -35.103 -1.286 1.00 62.31 301 ALA A CA 1
ATOM 2312 C C . ALA A 1 301 ? 43.571 -34.316 -1.367 1.00 62.31 301 ALA A C 1
ATOM 2314 O O . ALA A 1 301 ? 43.589 -33.091 -1.499 1.00 62.31 301 ALA A O 1
ATOM 2315 N N . ALA A 1 302 ? 42.426 -34.994 -1.220 1.00 58.97 302 ALA A N 1
ATOM 2316 C CA . ALA A 1 302 ? 41.112 -34.348 -1.184 1.00 58.97 302 ALA A CA 1
ATOM 2317 C C . ALA A 1 302 ? 40.952 -33.413 0.031 1.00 58.97 302 ALA A C 1
ATOM 2319 O O . ALA A 1 302 ? 40.399 -32.319 -0.087 1.00 58.97 302 ALA A O 1
ATOM 2320 N N . THR A 1 303 ? 41.497 -33.808 1.185 1.00 65.62 303 THR A N 1
ATOM 2321 C CA . THR A 1 303 ? 41.450 -33.002 2.415 1.00 65.62 303 THR A CA 1
ATOM 2322 C C . THR A 1 303 ? 42.309 -31.740 2.290 1.00 65.62 303 THR A C 1
ATOM 2324 O O . THR A 1 303 ? 41.881 -30.653 2.679 1.00 65.62 303 THR A O 1
ATOM 2327 N N . THR A 1 304 ? 43.496 -31.848 1.684 1.00 66.50 304 THR A N 1
ATOM 2328 C CA . THR A 1 304 ? 44.353 -30.686 1.406 1.00 66.50 304 THR A CA 1
ATOM 2329 C C . THR A 1 304 ? 43.694 -29.725 0.415 1.00 66.50 304 THR A C 1
ATOM 2331 O O . THR A 1 304 ? 43.687 -28.522 0.665 1.00 66.50 304 THR A O 1
ATOM 2334 N N . ALA A 1 305 ? 43.068 -30.234 -0.652 1.00 60.12 305 ALA A N 1
ATOM 2335 C CA . ALA A 1 305 ? 42.361 -29.402 -1.629 1.00 60.12 305 ALA A CA 1
ATOM 2336 C C . ALA A 1 305 ? 41.186 -28.625 -1.004 1.00 60.12 305 ALA A C 1
ATOM 2338 O O . ALA A 1 305 ? 41.017 -27.437 -1.282 1.00 60.12 305 ALA A O 1
ATOM 2339 N N . ALA A 1 306 ? 40.420 -29.259 -0.108 1.00 56.81 306 ALA A N 1
ATOM 2340 C CA . ALA A 1 306 ? 39.331 -28.603 0.616 1.00 56.81 306 ALA A CA 1
ATOM 2341 C C . ALA A 1 306 ? 39.834 -27.491 1.556 1.00 56.81 306 ALA A C 1
ATOM 2343 O O . ALA A 1 306 ? 39.242 -26.413 1.611 1.00 56.81 306 ALA A O 1
ATOM 2344 N N . ALA A 1 307 ? 40.958 -27.708 2.247 1.00 60.53 307 ALA A N 1
ATOM 2345 C CA . ALA A 1 307 ? 41.566 -26.692 3.108 1.00 60.53 307 ALA A CA 1
ATOM 2346 C C . ALA A 1 307 ? 42.108 -25.490 2.306 1.00 60.53 307 ALA A C 1
ATOM 2348 O O . ALA A 1 307 ? 41.951 -24.338 2.721 1.00 60.53 307 ALA A O 1
ATOM 2349 N N . THR A 1 308 ? 42.700 -25.734 1.130 1.00 65.44 308 THR A N 1
ATOM 2350 C CA . THR A 1 308 ? 43.155 -24.661 0.231 1.00 65.44 308 THR A CA 1
ATOM 2351 C C . THR A 1 308 ? 41.978 -23.860 -0.331 1.00 65.44 308 THR A C 1
ATOM 2353 O O . THR A 1 308 ? 42.042 -22.631 -0.351 1.00 65.44 308 THR A O 1
ATOM 2356 N N . ALA A 1 309 ? 40.879 -24.524 -0.706 1.00 56.88 309 ALA A N 1
ATOM 2357 C CA . ALA A 1 309 ? 39.660 -23.860 -1.165 1.00 56.88 309 ALA A CA 1
ATOM 2358 C C . ALA A 1 309 ? 39.026 -22.993 -0.063 1.00 56.88 309 ALA A C 1
ATOM 2360 O O . ALA A 1 309 ? 38.721 -21.830 -0.309 1.00 56.88 309 ALA A O 1
ATOM 2361 N N . ALA A 1 310 ? 38.923 -23.503 1.170 1.00 57.34 310 ALA A N 1
ATOM 2362 C CA . ALA A 1 310 ? 38.393 -22.742 2.305 1.00 57.34 310 ALA A CA 1
ATOM 2363 C C . ALA A 1 310 ? 39.234 -21.490 2.623 1.00 57.34 310 ALA A C 1
ATOM 2365 O O . ALA A 1 310 ? 38.689 -20.423 2.905 1.00 57.34 310 ALA A O 1
ATOM 2366 N N . THR A 1 311 ? 40.562 -21.600 2.520 1.00 62.69 311 THR A N 1
ATOM 2367 C CA . THR A 1 311 ? 41.477 -20.466 2.730 1.00 62.69 311 THR A CA 1
ATOM 2368 C C . THR A 1 311 ? 41.340 -19.419 1.619 1.00 62.69 311 THR A C 1
ATOM 2370 O O . THR A 1 311 ? 41.344 -18.220 1.899 1.00 62.69 311 THR A O 1
ATOM 2373 N N . ALA A 1 312 ? 41.160 -19.853 0.366 1.00 55.81 312 ALA A N 1
ATOM 2374 C CA . ALA A 1 312 ? 40.912 -18.957 -0.760 1.00 55.81 312 ALA A CA 1
ATOM 2375 C C . ALA A 1 312 ? 39.568 -18.222 -0.616 1.00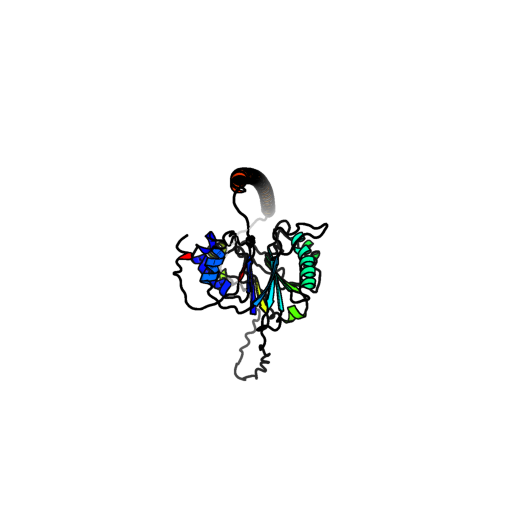 55.81 312 ALA A C 1
ATOM 2377 O O . ALA A 1 312 ? 39.530 -17.003 -0.764 1.00 55.81 312 ALA A O 1
ATOM 2378 N N . THR A 1 313 ? 38.494 -18.924 -0.234 1.00 56.31 313 THR A N 1
ATOM 2379 C CA . THR A 1 313 ? 37.179 -18.318 0.026 1.00 56.31 313 THR A CA 1
ATOM 2380 C C . THR A 1 313 ? 37.246 -17.284 1.151 1.00 56.31 313 THR A C 1
ATOM 2382 O O . THR A 1 313 ? 36.734 -16.181 0.989 1.00 56.31 313 THR A O 1
ATOM 2385 N N . ALA A 1 314 ? 37.935 -17.580 2.259 1.00 53.31 314 ALA A N 1
ATOM 2386 C CA . ALA A 1 314 ? 38.098 -16.631 3.364 1.00 53.31 314 ALA A CA 1
ATOM 2387 C C . ALA A 1 314 ? 38.857 -15.354 2.947 1.00 53.31 314 ALA A C 1
ATOM 2389 O O . ALA A 1 314 ? 38.497 -14.247 3.363 1.00 53.31 314 ALA A O 1
ATOM 2390 N N . ALA A 1 315 ? 39.873 -15.486 2.087 1.00 56.44 315 ALA A N 1
ATOM 2391 C CA . ALA A 1 315 ? 40.603 -14.345 1.541 1.00 56.44 315 ALA A CA 1
ATOM 2392 C C . ALA A 1 315 ? 39.715 -13.482 0.627 1.00 56.44 315 ALA A C 1
ATOM 2394 O O . ALA A 1 315 ? 39.690 -12.261 0.782 1.00 56.44 315 ALA A O 1
ATOM 2395 N N . THR A 1 316 ? 38.924 -14.097 -0.262 1.00 56.44 316 THR A N 1
ATOM 2396 C CA . THR A 1 316 ? 37.995 -13.374 -1.150 1.00 56.44 316 THR A CA 1
ATOM 2397 C C . THR A 1 316 ? 36.902 -12.644 -0.367 1.00 56.44 316 THR A C 1
ATOM 2399 O O . THR A 1 316 ? 36.631 -11.478 -0.652 1.00 56.44 316 THR A O 1
ATOM 2402 N N . THR A 1 317 ? 36.332 -13.270 0.668 1.00 55.84 317 THR A N 1
ATOM 2403 C CA . THR A 1 317 ? 35.321 -12.641 1.536 1.00 55.84 317 THR A CA 1
ATOM 2404 C C . THR A 1 317 ? 35.885 -11.431 2.283 1.00 55.84 317 THR A C 1
ATOM 2406 O O . THR A 1 317 ? 35.218 -10.405 2.396 1.00 55.84 317 THR A O 1
ATOM 2409 N N . THR A 1 318 ? 37.141 -11.500 2.735 1.00 57.00 318 THR A N 1
ATOM 2410 C CA . THR A 1 318 ? 37.801 -10.382 3.431 1.00 57.00 318 THR A CA 1
ATOM 2411 C C . THR A 1 318 ? 38.071 -9.203 2.488 1.00 57.00 318 THR A C 1
ATOM 2413 O O . THR A 1 318 ? 37.854 -8.043 2.852 1.00 57.00 318 THR A O 1
ATOM 2416 N N . THR A 1 319 ? 38.494 -9.474 1.248 1.00 58.34 319 THR A N 1
ATOM 2417 C CA . THR A 1 319 ? 38.673 -8.433 0.222 1.00 58.34 319 THR A CA 1
ATOM 2418 C C . THR A 1 319 ? 37.342 -7.791 -0.175 1.00 58.34 319 THR A C 1
ATOM 2420 O O . THR A 1 319 ? 37.275 -6.566 -0.271 1.00 58.34 319 THR A O 1
ATOM 2423 N N . ALA A 1 320 ? 36.275 -8.582 -0.334 1.00 48.38 320 ALA A N 1
ATOM 2424 C CA . ALA A 1 320 ? 34.936 -8.073 -0.632 1.00 48.38 320 ALA A CA 1
ATOM 2425 C C . ALA A 1 320 ? 34.400 -7.181 0.501 1.00 48.38 320 ALA A C 1
ATOM 2427 O O . ALA A 1 320 ? 33.967 -6.063 0.238 1.00 48.38 320 ALA A O 1
ATOM 2428 N N . ALA A 1 321 ? 34.534 -7.605 1.763 1.00 48.75 321 ALA A N 1
ATOM 2429 C CA . ALA A 1 321 ? 34.118 -6.808 2.920 1.00 48.75 321 ALA A CA 1
ATOM 2430 C C . ALA A 1 321 ? 34.876 -5.471 3.025 1.00 48.75 321 ALA A C 1
ATOM 2432 O O . ALA A 1 321 ? 34.288 -4.440 3.351 1.00 48.75 321 ALA A O 1
ATOM 2433 N N . THR A 1 322 ? 36.172 -5.465 2.693 1.00 57.66 322 THR A N 1
ATOM 2434 C CA . THR A 1 322 ? 36.994 -4.242 2.689 1.00 57.66 322 THR A CA 1
ATOM 2435 C C . THR A 1 322 ? 36.583 -3.288 1.559 1.00 57.66 322 THR A C 1
ATOM 2437 O O . THR A 1 322 ? 36.530 -2.072 1.760 1.00 57.66 322 THR A O 1
ATOM 2440 N N . ALA A 1 323 ? 36.240 -3.821 0.382 1.00 51.03 323 ALA A N 1
ATOM 2441 C CA . ALA A 1 323 ? 35.723 -3.036 -0.739 1.00 51.03 323 ALA A CA 1
ATOM 2442 C C . ALA A 1 323 ? 34.345 -2.425 -0.427 1.00 51.03 323 ALA A C 1
ATOM 2444 O O . ALA A 1 323 ? 34.145 -1.234 -0.666 1.00 51.03 323 ALA A O 1
ATOM 2445 N N . THR A 1 324 ? 33.435 -3.194 0.183 1.00 50.91 324 THR A N 1
ATOM 2446 C CA . THR A 1 324 ? 32.123 -2.703 0.630 1.00 50.91 324 THR A CA 1
ATOM 2447 C C . THR A 1 324 ? 32.269 -1.609 1.685 1.00 50.91 324 THR A C 1
ATOM 2449 O O . THR A 1 324 ? 31.683 -0.545 1.527 1.00 50.91 324 THR A O 1
ATOM 2452 N N . ALA A 1 325 ? 33.122 -1.795 2.700 1.00 50.12 325 ALA A N 1
ATOM 2453 C CA . ALA A 1 325 ? 33.368 -0.770 3.719 1.00 50.12 325 ALA A CA 1
ATOM 2454 C C . ALA A 1 325 ? 33.922 0.539 3.120 1.00 50.12 325 ALA A C 1
ATOM 2456 O O . ALA A 1 325 ? 33.545 1.633 3.544 1.00 50.12 325 ALA A O 1
ATOM 2457 N N . THR A 1 326 ? 34.777 0.434 2.098 1.00 55.81 326 THR A N 1
ATOM 2458 C CA . THR A 1 326 ? 35.349 1.595 1.398 1.00 55.81 326 THR A CA 1
ATOM 2459 C C . THR A 1 326 ? 34.292 2.314 0.549 1.00 55.81 326 THR A C 1
ATOM 2461 O O . THR A 1 326 ? 34.242 3.544 0.546 1.00 55.81 326 THR A O 1
ATOM 2464 N N . ALA A 1 327 ? 33.406 1.570 -0.122 1.00 49.94 327 ALA A N 1
ATOM 2465 C CA . ALA A 1 327 ? 32.290 2.130 -0.884 1.00 49.94 327 ALA A CA 1
ATOM 2466 C C . ALA A 1 327 ? 31.260 2.827 0.025 1.00 49.94 327 ALA A C 1
ATOM 2468 O O . ALA A 1 327 ? 30.828 3.936 -0.285 1.00 49.94 327 ALA A O 1
ATOM 2469 N N . THR A 1 328 ? 30.937 2.241 1.183 1.00 51.78 328 THR A N 1
ATOM 2470 C CA . THR A 1 328 ? 30.038 2.848 2.180 1.00 51.78 328 THR A CA 1
ATOM 2471 C C . THR A 1 328 ? 30.624 4.138 2.756 1.00 51.78 328 THR A C 1
ATOM 2473 O O . THR A 1 328 ? 29.915 5.135 2.879 1.00 51.78 328 THR A O 1
ATOM 2476 N N . ALA A 1 329 ? 31.931 4.170 3.043 1.00 51.28 329 ALA A N 1
ATOM 2477 C CA . ALA A 1 329 ? 32.606 5.385 3.501 1.00 51.28 329 ALA A CA 1
ATOM 2478 C C . ALA A 1 329 ? 32.612 6.493 2.428 1.00 51.28 329 ALA A C 1
ATOM 2480 O O . ALA A 1 329 ? 32.404 7.665 2.746 1.00 51.28 329 ALA A O 1
ATOM 2481 N N . ALA A 1 330 ? 32.793 6.133 1.152 1.00 54.22 330 ALA A N 1
ATOM 2482 C CA . ALA A 1 330 ? 32.722 7.078 0.039 1.00 54.22 330 ALA A CA 1
ATOM 2483 C C . ALA A 1 330 ? 31.297 7.626 -0.176 1.00 54.22 330 ALA A C 1
ATOM 2485 O O . ALA A 1 330 ? 31.130 8.826 -0.401 1.00 54.22 330 ALA A O 1
ATOM 2486 N N . ALA A 1 331 ? 30.270 6.780 -0.046 1.00 49.66 331 ALA A N 1
ATOM 2487 C CA . ALA A 1 331 ? 28.868 7.188 -0.131 1.00 49.66 331 ALA A CA 1
ATOM 2488 C C . ALA A 1 331 ? 28.471 8.129 1.021 1.00 49.66 331 ALA A C 1
ATOM 2490 O O . ALA A 1 331 ? 27.836 9.156 0.783 1.00 49.66 331 ALA A O 1
ATOM 2491 N N . ALA A 1 332 ? 28.918 7.844 2.249 1.00 50.88 332 ALA A N 1
ATOM 2492 C CA . ALA A 1 332 ? 28.698 8.716 3.404 1.00 50.88 332 ALA A CA 1
ATOM 2493 C C . ALA A 1 332 ? 29.372 10.092 3.231 1.00 50.88 332 ALA A C 1
ATOM 2495 O O . ALA A 1 332 ? 28.775 11.123 3.543 1.00 50.88 332 ALA A O 1
ATOM 2496 N N . ALA A 1 333 ? 30.586 10.130 2.671 1.00 55.88 333 ALA A N 1
ATOM 2497 C CA . ALA A 1 333 ? 31.275 11.382 2.359 1.00 55.88 333 ALA A CA 1
ATOM 2498 C C . ALA A 1 333 ? 30.550 12.194 1.267 1.00 55.88 333 ALA A C 1
ATOM 2500 O O . ALA A 1 333 ? 30.449 13.418 1.374 1.00 55.88 333 ALA A O 1
ATOM 2501 N N . ALA A 1 334 ? 29.999 11.529 0.246 1.00 56.69 334 ALA A N 1
ATOM 2502 C CA . ALA A 1 334 ? 29.205 12.176 -0.798 1.00 56.69 334 ALA A CA 1
ATOM 2503 C C . ALA A 1 334 ? 27.876 12.736 -0.256 1.00 56.69 334 ALA A C 1
ATOM 2505 O O . ALA A 1 334 ? 27.507 13.863 -0.589 1.00 56.69 334 ALA A O 1
ATOM 2506 N N . ALA A 1 335 ? 27.199 12.000 0.630 1.00 51.22 335 ALA A N 1
ATOM 2507 C CA . ALA A 1 335 ? 25.981 12.456 1.299 1.00 51.22 335 ALA A CA 1
ATOM 2508 C C . ALA A 1 335 ? 26.242 13.679 2.197 1.00 51.22 335 ALA A C 1
ATOM 2510 O O . ALA A 1 335 ? 25.494 14.655 2.147 1.00 51.22 335 ALA A O 1
ATOM 2511 N N . ALA A 1 336 ? 27.349 13.682 2.947 1.00 55.44 336 ALA A N 1
ATOM 2512 C CA . ALA A 1 336 ? 27.758 14.831 3.755 1.00 55.44 336 ALA A CA 1
ATOM 2513 C C . ALA A 1 336 ? 28.073 16.070 2.893 1.00 55.44 336 ALA A C 1
ATOM 2515 O O . ALA A 1 336 ? 27.698 17.189 3.248 1.00 55.44 336 ALA A O 1
ATOM 2516 N N . ALA A 1 337 ? 28.712 15.883 1.732 1.00 58.09 337 ALA A N 1
ATOM 2517 C CA . ALA A 1 337 ? 28.974 16.967 0.787 1.00 58.09 337 ALA A CA 1
ATOM 2518 C C . ALA A 1 337 ? 27.680 17.529 0.166 1.00 58.09 337 ALA A C 1
ATOM 2520 O O . ALA A 1 337 ? 27.540 18.746 0.036 1.00 58.09 337 ALA A O 1
ATOM 2521 N N . ALA A 1 338 ? 26.714 16.665 -0.162 1.00 55.12 338 ALA A N 1
ATOM 2522 C CA . ALA A 1 338 ? 25.405 17.076 -0.667 1.00 55.12 338 ALA A CA 1
ATOM 2523 C C . ALA A 1 338 ? 24.596 17.848 0.391 1.00 55.12 338 ALA A C 1
ATOM 2525 O O . ALA A 1 338 ? 24.027 18.895 0.083 1.00 55.12 338 ALA A O 1
ATOM 2526 N N . ALA A 1 339 ? 24.616 17.398 1.651 1.00 54.41 339 ALA A N 1
ATOM 2527 C CA . ALA A 1 339 ? 23.983 18.099 2.768 1.00 54.41 339 ALA A CA 1
ATOM 2528 C C . ALA A 1 339 ? 24.609 19.485 3.008 1.00 54.41 339 ALA A C 1
ATOM 2530 O O . ALA A 1 339 ? 23.893 20.468 3.202 1.00 54.41 339 ALA A O 1
ATOM 2531 N N . ALA A 1 340 ? 25.939 19.598 2.916 1.00 58.69 340 ALA A N 1
ATOM 2532 C CA . ALA A 1 340 ? 26.632 20.882 3.014 1.00 58.69 340 ALA A CA 1
ATOM 2533 C C . ALA A 1 340 ? 26.269 21.835 1.856 1.00 58.69 340 ALA A C 1
ATOM 2535 O O . ALA A 1 340 ? 26.071 23.031 2.078 1.00 58.69 340 ALA A O 1
ATOM 2536 N N . ALA A 1 341 ? 26.126 21.318 0.630 1.00 60.91 341 ALA A N 1
ATOM 2537 C CA . ALA A 1 341 ? 25.695 22.103 -0.528 1.00 60.91 341 ALA A CA 1
ATOM 2538 C C . ALA A 1 341 ? 24.227 22.563 -0.417 1.00 60.91 341 ALA A C 1
ATOM 2540 O O . ALA A 1 341 ? 23.907 23.709 -0.750 1.00 60.91 341 ALA A O 1
ATOM 2541 N N . ALA A 1 342 ? 23.343 21.709 0.107 1.00 55.22 342 ALA A N 1
ATOM 2542 C CA . ALA A 1 342 ? 21.951 22.054 0.386 1.00 55.22 342 ALA A CA 1
ATOM 2543 C C . ALA A 1 342 ? 21.848 23.139 1.471 1.00 55.22 342 ALA A C 1
ATOM 2545 O O . ALA A 1 342 ? 21.147 24.133 1.280 1.00 55.22 342 ALA A O 1
ATOM 2546 N N . ALA A 1 343 ? 22.623 23.019 2.554 1.00 59.22 343 ALA A N 1
ATOM 2547 C CA . ALA A 1 343 ? 22.693 24.030 3.609 1.00 59.22 343 ALA A CA 1
ATOM 2548 C C . ALA A 1 343 ? 23.224 25.379 3.088 1.00 59.22 343 ALA A C 1
ATOM 2550 O O . ALA A 1 343 ? 22.676 26.432 3.420 1.00 59.22 343 ALA A O 1
ATOM 2551 N N . ALA A 1 344 ? 24.239 25.367 2.217 1.00 65.50 344 ALA A N 1
ATOM 2552 C CA . ALA A 1 344 ? 24.746 26.578 1.572 1.00 65.50 344 ALA A CA 1
ATOM 2553 C C . ALA A 1 344 ? 23.698 27.231 0.650 1.00 65.50 344 ALA A C 1
ATOM 2555 O O . ALA A 1 344 ? 23.556 28.455 0.639 1.00 65.50 344 ALA A O 1
ATOM 2556 N N . THR A 1 345 ? 22.919 26.422 -0.073 1.00 69.88 345 THR A N 1
ATOM 2557 C CA . THR A 1 345 ? 21.828 26.898 -0.940 1.00 69.88 345 THR A CA 1
ATOM 2558 C C . THR A 1 345 ? 20.683 27.495 -0.117 1.00 69.88 345 THR A C 1
ATOM 2560 O O . THR A 1 345 ? 20.193 28.575 -0.444 1.00 69.88 345 THR A O 1
ATOM 2563 N N . ALA A 1 346 ? 20.309 26.865 1.000 1.00 59.09 346 ALA A N 1
ATOM 2564 C CA . ALA A 1 346 ? 19.304 27.378 1.931 1.00 59.09 346 ALA A CA 1
ATOM 2565 C C . ALA A 1 346 ? 19.751 28.689 2.607 1.00 59.09 346 ALA A C 1
ATOM 2567 O O . ALA A 1 346 ? 18.963 29.630 2.736 1.00 59.09 346 ALA A O 1
ATOM 2568 N N . ALA A 1 347 ? 21.034 28.801 2.966 1.00 64.81 347 ALA A N 1
ATOM 2569 C CA . ALA A 1 347 ? 21.614 30.032 3.501 1.00 64.81 347 ALA A CA 1
ATOM 2570 C C . ALA A 1 347 ? 21.631 31.162 2.453 1.00 64.81 347 ALA A C 1
ATOM 2572 O O . ALA A 1 347 ? 21.306 32.311 2.769 1.00 64.81 347 ALA A O 1
ATOM 2573 N N . ALA A 1 348 ? 21.943 30.845 1.192 1.00 66.94 348 ALA A N 1
ATOM 2574 C CA . ALA A 1 348 ? 21.880 31.796 0.084 1.00 66.94 348 ALA A CA 1
ATOM 2575 C C . ALA A 1 348 ? 20.438 32.252 -0.202 1.00 66.94 348 ALA A C 1
ATOM 2577 O O . ALA A 1 348 ? 20.201 33.449 -0.366 1.00 66.94 348 ALA A O 1
ATOM 2578 N N . ALA A 1 349 ? 19.466 31.333 -0.176 1.00 61.19 349 ALA A N 1
ATOM 2579 C CA . ALA A 1 349 ? 18.045 31.641 -0.328 1.00 61.19 349 ALA A CA 1
ATOM 2580 C C . ALA A 1 349 ? 17.525 32.526 0.816 1.00 61.19 349 ALA A C 1
ATOM 2582 O O . ALA A 1 349 ? 16.843 33.517 0.568 1.00 61.19 349 ALA A O 1
ATOM 2583 N N . THR A 1 350 ? 17.928 32.244 2.059 1.00 70.25 350 THR A N 1
ATOM 2584 C CA . THR A 1 350 ? 17.600 33.075 3.231 1.00 70.25 350 THR A CA 1
ATOM 2585 C C . THR A 1 350 ? 18.207 34.473 3.114 1.00 70.25 350 THR A C 1
ATOM 2587 O O . THR A 1 350 ? 17.541 35.472 3.389 1.00 70.25 350 THR A O 1
ATOM 2590 N N . THR A 1 351 ? 19.451 34.572 2.641 1.00 70.56 351 THR A N 1
ATOM 2591 C CA . THR A 1 351 ? 20.124 35.859 2.409 1.00 70.56 351 THR A CA 1
ATOM 2592 C C . THR A 1 351 ? 19.423 36.658 1.306 1.00 70.56 351 THR A C 1
ATOM 2594 O O . THR A 1 351 ? 19.173 37.851 1.476 1.00 70.56 351 THR A O 1
ATOM 2597 N N . ALA A 1 352 ? 19.028 36.006 0.208 1.00 63.62 352 ALA A N 1
ATOM 2598 C CA . ALA A 1 352 ? 18.281 36.626 -0.886 1.00 63.62 352 ALA A CA 1
ATOM 2599 C C . ALA A 1 352 ? 16.869 37.066 -0.458 1.00 63.62 352 ALA A C 1
ATOM 2601 O O . ALA A 1 352 ? 16.436 38.168 -0.800 1.00 63.62 352 ALA A O 1
ATOM 2602 N N . ALA A 1 353 ? 16.170 36.260 0.347 1.00 60.66 353 ALA A N 1
ATOM 2603 C CA . ALA A 1 353 ? 14.868 36.602 0.915 1.00 60.66 353 ALA A CA 1
ATOM 2604 C C . ALA A 1 353 ? 14.968 37.781 1.897 1.00 60.66 353 ALA A C 1
ATOM 2606 O O . ALA A 1 353 ? 14.142 38.694 1.861 1.00 60.66 353 ALA A O 1
ATOM 2607 N N . THR A 1 354 ? 16.025 37.824 2.714 1.00 68.19 354 THR A N 1
ATOM 2608 C CA . THR A 1 354 ? 16.291 38.936 3.641 1.00 68.19 354 THR A CA 1
ATOM 2609 C C . THR A 1 354 ? 16.629 40.221 2.880 1.00 68.19 354 THR A C 1
ATOM 2611 O O . THR A 1 354 ? 16.096 41.280 3.203 1.00 68.19 354 THR A O 1
ATOM 2614 N N . ALA A 1 355 ? 17.436 40.138 1.816 1.00 62.88 355 ALA A N 1
ATOM 2615 C CA . ALA A 1 355 ? 17.743 41.273 0.942 1.00 62.88 355 ALA A CA 1
ATOM 2616 C C . ALA A 1 355 ? 16.497 41.789 0.200 1.00 62.88 355 ALA A C 1
ATOM 2618 O O . ALA A 1 355 ? 16.288 42.999 0.113 1.00 62.88 355 ALA A O 1
ATOM 2619 N N . THR A 1 356 ? 15.631 40.885 -0.267 1.00 62.16 356 THR A N 1
ATOM 2620 C CA . THR A 1 356 ? 14.353 41.228 -0.915 1.00 62.16 356 THR A CA 1
ATOM 2621 C C . THR A 1 356 ? 13.387 41.874 0.079 1.00 62.16 356 THR A C 1
ATOM 2623 O O . THR A 1 356 ? 12.746 42.868 -0.248 1.00 62.16 356 THR A O 1
ATOM 2626 N N . THR A 1 357 ? 13.339 41.384 1.321 1.00 58.94 357 THR A N 1
ATOM 2627 C CA . THR A 1 357 ? 12.521 41.961 2.401 1.00 58.94 357 THR A CA 1
ATOM 2628 C C . THR A 1 357 ? 13.041 43.338 2.821 1.00 58.94 357 THR A C 1
ATOM 2630 O O . THR A 1 357 ? 12.251 44.258 3.017 1.00 58.94 357 THR A O 1
ATOM 2633 N N . ALA A 1 358 ? 14.360 43.534 2.893 1.00 58.00 358 ALA A N 1
ATOM 2634 C CA . ALA A 1 358 ? 14.972 44.833 3.182 1.00 58.00 358 ALA A CA 1
ATOM 2635 C C . ALA A 1 358 ? 14.738 45.852 2.050 1.00 58.00 358 ALA A C 1
ATOM 2637 O O . ALA A 1 358 ? 14.396 47.010 2.314 1.00 58.00 358 ALA A O 1
ATOM 2638 N N . ALA A 1 359 ? 14.844 45.419 0.789 1.00 55.75 359 ALA A N 1
ATOM 2639 C CA . ALA A 1 359 ? 14.500 46.235 -0.373 1.00 55.75 359 ALA A CA 1
ATOM 2640 C C . ALA A 1 359 ? 13.004 46.596 -0.380 1.00 55.75 359 ALA A C 1
ATOM 2642 O O . ALA A 1 359 ? 12.662 47.771 -0.500 1.00 55.75 359 ALA A O 1
ATOM 2643 N N . ALA A 1 360 ? 12.119 45.624 -0.134 1.00 54.78 360 ALA A N 1
ATOM 2644 C CA . ALA A 1 360 ? 10.676 45.836 -0.038 1.00 54.78 360 ALA A CA 1
ATOM 2645 C C . ALA A 1 360 ? 10.291 46.751 1.135 1.00 54.78 360 ALA A C 1
ATOM 2647 O O . ALA A 1 360 ? 9.407 47.586 0.982 1.00 54.78 360 ALA A O 1
ATOM 2648 N N . THR A 1 361 ? 10.987 46.673 2.274 1.00 56.38 361 THR A N 1
ATOM 2649 C CA . THR A 1 361 ? 10.772 47.568 3.428 1.00 56.38 361 THR A CA 1
ATOM 2650 C C . THR A 1 361 ? 11.210 49.002 3.110 1.00 56.38 361 THR A C 1
ATOM 2652 O O . THR A 1 361 ? 10.536 49.961 3.485 1.00 56.38 361 THR A O 1
ATOM 2655 N N . THR A 1 362 ? 12.290 49.172 2.343 1.00 53.84 362 THR A N 1
ATOM 2656 C CA . THR A 1 362 ? 12.770 50.489 1.885 1.00 53.84 362 THR A CA 1
ATOM 2657 C C . THR A 1 362 ? 11.800 51.114 0.871 1.00 53.84 362 THR A C 1
ATOM 2659 O O . THR A 1 362 ? 11.456 52.296 0.970 1.00 53.84 362 THR A O 1
ATOM 2662 N N . THR A 1 363 ? 11.270 50.312 -0.059 1.00 52.50 363 THR A N 1
ATOM 2663 C CA . THR A 1 363 ? 10.222 50.732 -1.004 1.00 52.50 363 THR A CA 1
ATOM 2664 C C . THR A 1 363 ? 8.890 51.011 -0.297 1.00 52.50 363 THR A C 1
ATOM 2666 O O . THR A 1 363 ? 8.249 52.017 -0.593 1.00 52.50 363 THR A O 1
ATOM 2669 N N . ALA A 1 364 ? 8.501 50.201 0.693 1.00 49.59 364 ALA A N 1
ATOM 2670 C CA . ALA A 1 364 ? 7.283 50.397 1.481 1.00 49.59 364 ALA A CA 1
ATOM 2671 C C . ALA A 1 364 ? 7.350 51.668 2.339 1.00 49.59 364 ALA A C 1
ATOM 2673 O O . ALA A 1 364 ? 6.399 52.437 2.344 1.00 49.59 364 ALA A O 1
ATOM 2674 N N . THR A 1 365 ? 8.490 51.973 2.969 1.00 51.16 365 THR A N 1
ATOM 2675 C CA . THR A 1 365 ? 8.672 53.227 3.732 1.00 51.16 365 THR A CA 1
ATOM 2676 C C . THR A 1 365 ? 8.536 54.467 2.837 1.00 51.16 365 THR A C 1
ATOM 2678 O O . THR A 1 365 ? 8.077 55.515 3.286 1.00 51.16 365 THR A O 1
ATOM 2681 N N . THR A 1 366 ? 8.858 54.337 1.547 1.00 48.88 366 THR A N 1
ATOM 2682 C CA . THR A 1 366 ? 8.658 55.400 0.549 1.00 48.88 366 THR A CA 1
ATOM 2683 C C . THR A 1 366 ? 7.189 55.489 0.092 1.00 48.88 366 THR A C 1
ATOM 2685 O O . THR A 1 366 ? 6.701 56.578 -0.205 1.00 48.88 366 THR A O 1
ATOM 2688 N N . ALA A 1 367 ? 6.453 54.370 0.089 1.00 44.09 367 ALA A N 1
ATOM 2689 C CA . ALA A 1 367 ? 5.064 54.279 -0.372 1.00 44.09 367 ALA A CA 1
ATOM 2690 C C . ALA A 1 367 ? 3.997 54.577 0.707 1.00 44.09 367 ALA A C 1
ATOM 2692 O O . ALA A 1 367 ? 2.909 55.033 0.364 1.00 44.09 367 ALA A O 1
ATOM 2693 N N . THR A 1 368 ? 4.287 54.425 2.007 1.00 40.44 368 THR A N 1
ATOM 2694 C CA . THR A 1 368 ? 3.323 54.694 3.106 1.00 40.44 368 THR A CA 1
ATOM 2695 C C . THR A 1 368 ? 2.963 56.183 3.277 1.00 40.44 368 THR A C 1
ATOM 2697 O O . THR A 1 368 ? 2.153 56.538 4.128 1.00 40.44 368 THR A O 1
ATOM 2700 N N . THR A 1 369 ? 3.480 57.077 2.428 1.00 46.12 369 THR A N 1
ATOM 2701 C CA . THR A 1 369 ? 2.959 58.455 2.310 1.00 46.12 369 THR A CA 1
ATOM 2702 C C . THR A 1 369 ? 1.691 58.516 1.442 1.00 46.12 369 THR A C 1
ATOM 2704 O O . THR A 1 369 ? 1.106 59.582 1.260 1.00 46.12 369 THR A O 1
ATOM 2707 N N . THR A 1 370 ? 1.226 57.403 0.863 1.00 42.09 370 THR A N 1
ATOM 2708 C CA . THR A 1 370 ? 0.098 57.429 -0.074 1.00 42.09 370 THR A CA 1
ATOM 2709 C C . THR A 1 370 ? -0.775 56.173 0.042 1.00 42.09 370 THR A C 1
ATOM 2711 O O . THR A 1 370 ? -0.539 55.158 -0.598 1.00 42.09 370 THR A O 1
ATOM 2714 N N . THR A 1 371 ? -1.860 56.337 0.805 1.00 35.53 371 THR A N 1
ATOM 2715 C CA . THR A 1 371 ? -3.187 55.731 0.576 1.00 35.53 371 THR A CA 1
ATOM 2716 C C . THR A 1 371 ? -3.533 54.391 1.247 1.00 35.53 371 THR A C 1
ATOM 2718 O O . THR A 1 371 ? -2.823 53.394 1.217 1.00 35.53 371 THR A O 1
ATOM 2721 N N . THR A 1 372 ? -4.716 54.452 1.854 1.00 35.94 372 THR A N 1
ATOM 2722 C CA . THR A 1 372 ? -5.508 53.522 2.664 1.00 35.94 372 THR A CA 1
ATOM 2723 C C . THR A 1 372 ? -6.109 52.329 1.890 1.00 35.94 372 THR A C 1
ATOM 2725 O O . THR A 1 372 ? -6.451 52.473 0.723 1.00 35.94 372 THR A O 1
ATOM 2728 N N . ALA A 1 373 ? -6.386 51.240 2.633 1.00 33.88 373 ALA A N 1
ATOM 2729 C CA . ALA A 1 373 ? -7.372 50.159 2.403 1.00 33.88 373 ALA A CA 1
ATOM 2730 C C . ALA A 1 373 ? -7.131 49.155 1.248 1.00 33.88 373 ALA A C 1
ATOM 2732 O O . ALA A 1 373 ? -7.257 49.492 0.078 1.00 33.88 373 ALA A O 1
ATOM 2733 N N . THR A 1 374 ? -6.948 47.855 1.537 1.00 31.78 374 THR A N 1
ATOM 2734 C CA . THR A 1 374 ? -8.002 46.815 1.713 1.00 31.78 374 THR A CA 1
ATOM 2735 C C . THR A 1 374 ? -7.369 45.401 1.725 1.00 31.78 374 THR A C 1
ATOM 2737 O O . THR A 1 374 ? -6.446 45.108 0.978 1.00 31.78 374 THR A O 1
ATOM 2740 N N . THR A 1 375 ? -7.896 44.569 2.621 1.00 31.27 375 THR A N 1
ATOM 2741 C CA . THR A 1 375 ? -7.779 43.129 2.937 1.00 31.27 375 THR A CA 1
ATOM 2742 C C . THR A 1 375 ? -7.174 42.126 1.929 1.00 31.27 375 THR A C 1
ATOM 2744 O O . THR A 1 375 ? -7.500 42.106 0.747 1.00 31.27 375 THR A O 1
ATOM 2747 N N . ALA A 1 376 ? -6.376 41.208 2.492 1.00 30.66 376 ALA A N 1
ATOM 2748 C CA . ALA A 1 376 ? -5.726 40.037 1.900 1.00 30.66 376 ALA A CA 1
ATOM 2749 C C . ALA A 1 376 ? -6.603 38.768 1.865 1.00 30.66 376 ALA A C 1
ATOM 2751 O O . ALA A 1 376 ? -7.461 38.591 2.725 1.00 30.66 376 ALA A O 1
ATOM 2752 N N . THR A 1 377 ? -6.281 37.816 0.978 1.00 28.19 377 THR A N 1
ATOM 2753 C CA . THR A 1 377 ? -6.258 36.366 1.280 1.00 28.19 377 THR A CA 1
ATOM 2754 C C . THR A 1 377 ? -5.307 35.677 0.289 1.00 28.19 377 THR A C 1
ATOM 2756 O O . THR A 1 377 ? -5.487 35.805 -0.919 1.00 28.19 377 THR A O 1
ATOM 2759 N N . ALA A 1 378 ? -4.281 34.986 0.795 1.00 28.19 378 ALA A N 1
ATOM 2760 C CA . ALA A 1 378 ? -3.333 34.185 0.021 1.00 28.19 378 ALA A CA 1
ATOM 2761 C C . ALA A 1 378 ? -3.603 32.692 0.256 1.00 28.19 378 ALA A C 1
ATOM 2763 O O . ALA A 1 378 ? -3.927 32.286 1.372 1.00 28.19 378 ALA A O 1
ATOM 2764 N N . ALA A 1 379 ? -3.485 31.911 -0.816 1.00 26.41 379 ALA A N 1
ATOM 2765 C CA . ALA A 1 379 ? -3.634 30.465 -0.848 1.00 26.41 379 ALA A CA 1
ATOM 2766 C C . ALA A 1 379 ? -2.420 29.758 -0.221 1.00 26.41 379 ALA A C 1
ATOM 2768 O O . ALA A 1 379 ? -1.280 30.171 -0.431 1.00 26.41 379 ALA A O 1
ATOM 2769 N N . THR A 1 380 ? -2.675 28.679 0.517 1.00 27.59 380 THR A N 1
ATOM 2770 C CA . THR A 1 380 ? -1.667 27.759 1.058 1.00 27.59 380 THR A CA 1
ATOM 2771 C C . THR A 1 380 ? -1.514 26.541 0.148 1.00 27.59 380 THR A C 1
ATOM 2773 O O . THR A 1 380 ? -2.495 25.875 -0.174 1.00 27.59 380 THR A O 1
ATOM 2776 N N . THR A 1 381 ? -0.274 26.269 -0.251 1.00 26.30 381 THR A N 1
ATOM 2777 C CA . THR A 1 381 ? 0.208 25.088 -0.982 1.00 26.30 381 THR A CA 1
ATOM 2778 C C . THR A 1 381 ? 0.343 23.882 -0.048 1.00 26.30 381 THR A C 1
ATOM 2780 O O . THR A 1 381 ? 0.782 24.047 1.088 1.00 26.30 381 THR A O 1
ATOM 2783 N N . THR A 1 382 ? -0.012 22.684 -0.519 1.00 31.59 382 THR A N 1
ATOM 2784 C CA . THR A 1 382 ? 0.123 21.407 0.208 1.00 31.59 382 THR A CA 1
ATOM 2785 C C . THR A 1 382 ? 1.070 20.489 -0.566 1.00 31.59 382 THR A C 1
ATOM 2787 O O . THR A 1 382 ? 0.867 20.290 -1.762 1.00 31.59 382 THR A O 1
ATOM 2790 N N . ASP A 1 383 ? 2.096 19.968 0.111 1.00 33.66 383 ASP A N 1
ATOM 2791 C CA . ASP A 1 383 ? 2.957 18.870 -0.354 1.00 33.66 383 ASP A CA 1
ATOM 2792 C C . ASP A 1 383 ? 2.130 17.572 -0.395 1.00 33.66 383 ASP A C 1
ATOM 2794 O O . ASP A 1 383 ? 1.414 17.271 0.561 1.00 33.66 383 ASP A O 1
ATOM 2798 N N . ALA A 1 384 ? 2.192 16.815 -1.494 1.00 35.25 384 ALA A N 1
ATOM 2799 C CA . ALA A 1 384 ? 1.446 15.568 -1.676 1.00 35.25 384 ALA A CA 1
ATOM 2800 C C . ALA A 1 384 ? 2.409 14.419 -2.010 1.00 35.25 384 ALA A C 1
ATOM 2802 O O . ALA A 1 384 ? 2.842 14.263 -3.148 1.00 35.25 384 ALA A O 1
ATOM 2803 N N . THR A 1 385 ? 2.740 13.600 -1.011 1.00 41.47 385 THR A N 1
ATOM 2804 C CA . THR A 1 385 ? 3.600 12.405 -1.135 1.00 41.47 385 THR A CA 1
ATOM 2805 C C . THR A 1 385 ? 2.823 11.125 -1.473 1.00 41.47 385 THR A C 1
ATOM 2807 O O . THR A 1 385 ? 3.426 10.072 -1.666 1.00 41.47 385 THR A O 1
ATOM 2810 N N . THR A 1 386 ? 1.489 11.192 -1.562 1.00 42.97 386 THR A N 1
ATOM 2811 C CA . THR A 1 386 ? 0.611 10.047 -1.851 1.00 42.97 386 THR A CA 1
ATOM 2812 C C . THR A 1 386 ? -0.536 10.473 -2.763 1.00 42.97 386 THR A C 1
ATOM 2814 O O . THR A 1 386 ? -1.200 11.476 -2.501 1.00 42.97 386 THR A O 1
ATOM 2817 N N . MET A 1 387 ? -0.806 9.693 -3.814 1.00 47.41 387 MET A N 1
ATOM 2818 C CA . MET A 1 387 ? -1.942 9.913 -4.710 1.00 47.41 387 MET A CA 1
ATOM 2819 C C . MET A 1 387 ? -2.938 8.751 -4.598 1.00 47.41 387 MET A C 1
ATOM 2821 O O . MET A 1 387 ? -2.571 7.590 -4.777 1.00 47.41 387 MET A O 1
ATOM 2825 N N . ALA A 1 388 ? -4.213 9.067 -4.364 1.00 37.59 388 ALA A N 1
ATOM 2826 C CA . ALA A 1 388 ? -5.324 8.132 -4.533 1.00 37.59 388 ALA A CA 1
ATOM 2827 C C . ALA A 1 388 ? -6.190 8.584 -5.714 1.00 37.59 388 ALA A C 1
ATOM 2829 O O . ALA A 1 388 ? -6.641 9.728 -5.742 1.00 37.59 388 ALA A O 1
ATOM 2830 N N . THR A 1 389 ? -6.403 7.706 -6.698 1.00 43.91 389 THR A N 1
ATOM 2831 C CA . THR A 1 389 ? -7.194 8.005 -7.912 1.00 43.91 389 THR A CA 1
ATOM 2832 C C . THR A 1 389 ? -8.232 6.919 -8.207 1.00 43.91 389 THR A C 1
ATOM 2834 O O . THR A 1 389 ? -8.104 5.782 -7.751 1.00 43.91 389 THR A O 1
ATOM 2837 N N . THR A 1 390 ? -9.268 7.286 -8.967 1.00 35.78 390 THR A N 1
ATOM 2838 C CA . THR A 1 390 ? -10.420 6.470 -9.406 1.00 35.78 390 THR A CA 1
ATOM 2839 C C . THR A 1 390 ? -10.344 6.240 -10.948 1.00 35.78 390 THR A C 1
ATOM 2841 O O . THR A 1 390 ? -10.165 7.200 -11.688 1.00 35.78 390 THR A O 1
ATOM 2844 N N . THR A 1 391 ? -10.398 4.991 -11.488 1.00 35.88 391 THR A N 1
ATOM 2845 C CA . THR A 1 391 ? -9.866 4.648 -12.881 1.00 35.88 391 THR A CA 1
ATOM 2846 C C . THR A 1 391 ? -10.668 3.814 -13.961 1.00 35.88 391 THR A C 1
ATOM 2848 O O . THR A 1 391 ? -11.129 2.751 -13.598 1.00 35.88 391 THR A O 1
ATOM 2851 N N . ASN A 1 392 ? -10.862 4.205 -15.262 1.00 44.50 392 ASN A N 1
ATOM 2852 C CA . ASN A 1 392 ? -11.645 3.544 -16.399 1.00 44.50 392 ASN A CA 1
ATOM 2853 C C . ASN A 1 392 ? -12.580 4.439 -17.280 1.00 44.50 392 ASN A C 1
ATOM 2855 O O . ASN A 1 392 ? -13.349 5.230 -16.760 1.00 44.50 392 ASN A O 1
ATOM 2859 N N . ASN A 1 393 ? -12.872 4.179 -18.568 1.00 30.45 393 ASN A N 1
ATOM 2860 C CA . ASN A 1 393 ? -12.230 3.492 -19.705 1.00 30.45 393 ASN A CA 1
ATOM 2861 C C . ASN A 1 393 ? -13.166 3.683 -20.924 1.00 30.45 393 ASN A C 1
ATOM 2863 O O . ASN A 1 393 ? -14.202 3.018 -21.010 1.00 30.45 393 ASN A O 1
ATOM 2867 N N . ASN A 1 394 ? -12.837 4.569 -21.872 1.00 30.23 394 ASN A N 1
ATOM 2868 C CA . ASN A 1 394 ? -13.196 4.380 -23.286 1.00 30.23 394 ASN A CA 1
ATOM 2869 C C . ASN A 1 394 ? -12.540 5.423 -24.206 1.00 30.23 394 ASN A C 1
ATOM 2871 O O . ASN A 1 394 ? -12.671 6.624 -23.988 1.00 30.23 394 ASN A O 1
ATOM 2875 N N . LYS A 1 395 ? -11.978 4.925 -25.316 1.00 32.94 395 LYS A N 1
ATOM 2876 C CA . LYS A 1 395 ? -11.276 5.612 -26.422 1.00 32.94 395 LYS A CA 1
ATOM 2877 C C . LYS A 1 395 ? -9.808 5.964 -26.161 1.00 32.94 395 LYS A C 1
ATOM 2879 O O . LYS A 1 395 ? -9.472 7.032 -25.669 1.00 32.94 395 LYS A O 1
ATOM 2884 N N . ASN A 1 396 ? -8.950 5.067 -26.650 1.00 35.50 396 ASN A N 1
ATOM 2885 C CA . ASN A 1 396 ? -7.534 5.293 -26.933 1.00 35.50 396 ASN A CA 1
ATOM 2886 C C . ASN A 1 396 ? -7.306 6.665 -27.583 1.00 35.50 396 ASN A C 1
ATOM 2888 O O . ASN A 1 396 ? -7.648 6.852 -28.754 1.00 35.50 396 ASN A O 1
ATOM 2892 N N . ASN A 1 397 ? -6.680 7.593 -26.863 1.00 38.66 397 ASN A N 1
ATOM 2893 C CA . ASN A 1 397 ? -6.189 8.837 -27.440 1.00 38.66 397 ASN A CA 1
ATOM 2894 C C . ASN A 1 397 ? -4.683 8.971 -27.197 1.00 38.66 397 ASN A C 1
ATOM 2896 O O . ASN A 1 397 ? -4.234 9.850 -26.476 1.00 38.66 397 ASN A O 1
ATOM 2900 N N . TYR A 1 398 ? -3.899 8.111 -27.858 1.00 40.81 398 TYR A N 1
ATOM 2901 C CA . TYR A 1 398 ? -2.425 8.064 -27.821 1.00 40.81 398 TYR A CA 1
ATOM 2902 C C . TYR A 1 398 ? -1.709 9.341 -28.347 1.00 40.81 398 TYR A C 1
ATOM 2904 O O . TYR A 1 398 ? -0.557 9.287 -28.775 1.00 40.81 398 TYR A O 1
ATOM 2912 N N . ASN A 1 399 ? -2.377 10.499 -28.388 1.00 41.53 399 ASN A N 1
ATOM 2913 C CA . ASN A 1 399 ? -1.909 11.724 -29.037 1.00 41.53 399 ASN A CA 1
ATOM 2914 C C . ASN A 1 399 ? -2.124 13.002 -28.203 1.00 41.53 399 ASN A C 1
ATOM 2916 O O . ASN A 1 399 ? -2.255 14.085 -28.776 1.00 41.53 399 ASN A O 1
ATOM 2920 N N . ASN A 1 400 ? -2.114 12.917 -26.872 1.00 46.81 400 ASN A N 1
ATOM 2921 C CA . ASN A 1 400 ? -2.199 14.100 -26.019 1.00 46.81 400 ASN A CA 1
ATOM 2922 C C . ASN A 1 400 ? -0.923 14.978 -26.117 1.00 46.81 400 ASN A C 1
ATOM 2924 O O . ASN A 1 400 ? 0.186 14.488 -25.881 1.00 46.81 400 ASN A O 1
ATOM 2928 N N . PRO A 1 401 ? -1.031 16.272 -26.482 1.00 47.59 401 PRO A N 1
ATOM 2929 C CA . PRO A 1 401 ? 0.117 17.166 -26.623 1.00 47.59 401 PRO A CA 1
ATOM 2930 C C . PRO A 1 401 ? 0.780 17.577 -25.298 1.00 47.59 401 PRO A C 1
ATOM 2932 O O . PRO A 1 401 ? 1.887 18.108 -25.356 1.00 47.59 401 PRO A O 1
ATOM 2935 N N . LEU A 1 402 ? 0.157 17.343 -24.134 1.00 43.50 402 LEU A N 1
ATOM 2936 C CA . LEU A 1 402 ? 0.744 17.663 -22.821 1.00 43.50 402 LEU A CA 1
ATOM 2937 C C . LEU A 1 402 ? 1.959 16.781 -22.502 1.00 43.50 402 LEU A C 1
ATOM 2939 O O . LEU A 1 402 ? 3.014 17.311 -22.170 1.00 43.50 402 LEU A O 1
ATOM 2943 N N . CYS A 1 403 ? 1.872 15.467 -22.730 1.00 39.31 403 CYS A N 1
ATOM 2944 C CA . CYS A 1 403 ? 3.002 14.555 -22.506 1.00 39.31 403 CYS A CA 1
ATOM 2945 C C . CYS A 1 403 ? 3.999 14.529 -23.700 1.00 39.31 403 CYS A C 1
ATOM 2947 O O . CYS A 1 403 ? 5.039 13.890 -23.620 1.00 39.31 403 CYS A O 1
ATOM 2949 N N . LYS A 1 404 ? 3.717 15.243 -24.811 1.00 41.59 404 LYS A N 1
ATOM 2950 C CA . LYS A 1 404 ? 4.619 15.395 -25.984 1.00 41.59 404 LYS A CA 1
ATOM 2951 C C . LYS A 1 404 ? 5.428 16.702 -26.007 1.00 41.59 404 LYS A C 1
ATOM 2953 O O . LYS A 1 404 ? 6.217 16.899 -26.930 1.00 41.59 404 LYS A O 1
ATOM 2958 N N . ARG A 1 405 ? 5.194 17.626 -25.069 1.00 41.19 405 ARG A N 1
ATOM 2959 C CA . ARG A 1 405 ? 5.874 18.937 -25.002 1.00 41.19 405 ARG A CA 1
ATOM 2960 C C . ARG A 1 405 ? 6.972 19.020 -23.934 1.00 41.19 405 ARG A C 1
ATOM 2962 O O . ARG A 1 405 ? 7.465 20.122 -23.700 1.00 41.19 405 ARG A O 1
ATOM 2969 N N . ILE A 1 406 ? 7.343 17.898 -23.316 1.00 37.34 406 ILE A N 1
ATOM 2970 C CA . ILE A 1 406 ? 8.371 17.814 -22.269 1.00 37.34 406 ILE A CA 1
ATOM 2971 C C . ILE A 1 406 ? 9.543 16.985 -22.780 1.00 37.34 406 ILE A C 1
ATOM 2973 O O . ILE A 1 406 ? 9.279 15.872 -23.288 1.00 37.34 406 ILE A O 1
#

Radius of gyration: 34.37 Å; chains: 1; bounding box: 80×137×53 Å

Foldseek 3Di:
DKEWEDAWPQQDLVLCLPPLLLVLVLVQQQVGQKYKYFNHPYQPCLSVVSSVVQQDDDHQKDFPDWDFDAQCPPPRRPLAPGTWIKTWIAHPWFPDRIAIETEDDGDLQSLLRVQLCVVVVQVVVCVVPVDQRYKYWYFSNCWDPRHDPVSQCVRPLRVDPQKDWLQDQQAAFFLQPVDRGDGITIIGGHPVNVVQWDPPQWHFDNSCVVVVDDSVSVVSRNRGTMTMTDGHTPPPPPPPPPPDDPPDDDDDDDDDDDDDDDDDDDDDDDDDDDDDDDDDDDDDPPVVVVVVVVVVVVVVVVVVVVVVVVVVVVVVVVVVVVVVVVVVVVVVVVVVVVVVVVVVVVVVVVVVVVVVVVVVVVVVVVDVVDDDDDDDDDDDDDDDSMDMDGGDDDDDPVDDVSSVVD

Sequence (406 aa):
MKIASFNVQRFGLSKVSNPNVLSTLIKIVSRYDIIVILEVVDVSGASVECFVTELNRDDAVNLVGSYQYEDSQAGDEDVFAREPYILRFQSMATELKDLVLIPVHTKPDDSERELDELYDVFLAVKKKWKTDNIMILGDFNADGAYVSTRDMKTIRIRSNRNFHWLIKDDVDTTANTGNEHTYDRIVVYGDDMLDAIVPNSAQPFNFHTAFNLTEEMALDVSDHYPVEVELKCLGSERKHYTGGMNPDITTTTTTATTATTTATATTTTTATTTTATATAATATTTTTATATAATAAAAAAATTAAATAATATAATTTTAATATATATAAAAAAAAAAAAAAAATAAAATTAATATTAAATTTATTATTTTTATTATAATTTDATTMATTTNNNKNNYNNPLCKRI

pLDDT: mean 72.93, std 25.37, range [26.3, 98.88]

Organism: Conger conger (NCBI:txid82655)

Secondary structure (DSSP, 8-state):
-EEEEEEEEEESHHHHTSHHHHHHHHHHHTT-SEEEEEEE--TTSHHHHHHHHHH----SSEEEEEEE-----TTS-S--SS--EEEEEE-SSBS-SEEEEEEEE--GGGHHHHHHHHHHHHHHHHHHH----EEEEEE---STTTS-TTGGGTSHHHHSTTEEESS-TT---BS-TT-----EEEEEESHHHHHTBPTT--EE--HHHHHT--HHHHHHH-SBPPEEEEBPBTT-----------S----------------PPPPPP--------------SSHHHHHHHHHHHHHHHHHHHHHHHHHHHHHHHHHHHHHHHHHHHHHHHHHHHHHHHHHHHHHHHHHHHHHHHHHHHHHHHHHHTTS--------PPP---S-EEE--------TT-SSTT--